Protein AF-0000000065974813 (afdb_homodimer)

Nearest PDB structures (foldseek):
  4tmk-assembly1_A  TM=9.864E-01  e=3.433E-25  Escherichia coli
  3n2i-assembly1_B  TM=9.883E-01  e=6.108E-25  Vibrio cholerae O1 biovar El Tor str. N16961
  3n2i-assembly1_A  TM=9.784E-01  e=3.065E-24  Vibrio cholerae O1 biovar El Tor str. N16961
  3lv8-assembly1_A-2  TM=9.848E-01  e=1.828E-23  Vibrio cholerae O1 biovar El Tor str. N16961
  3uxm-assembly6_D  TM=9.363E-01  e=1.232E-18  Pseudomonas aeruginosa PAO1

pLDDT: mean 95.18, std 7.87, range [44.88, 98.94]

Organism: Buchnera aphidicola subsp. Schizaphis graminum (strain Sg) (NCBI:txid198804)

Radius of gyration: 24.54 Å; Cα contacts (8 Å, |Δi|>4): 705; chains: 2; bounding box: 45×75×53 Å

Structure (mmCIF, N/CA/C/O backbone):
data_AF-0000000065974813-model_v1
#
loop_
_entity.id
_entity.type
_entity.pdbx_description
1 polymer 'Thymidylate kinase'
#
loop_
_atom_site.group_PDB
_atom_site.id
_atom_site.type_symbol
_atom_site.label_atom_id
_atom_site.label_alt_id
_atom_site.label_comp_id
_atom_site.label_asym_id
_atom_site.label_entity_id
_atom_site.label_seq_id
_atom_site.pdbx_PDB_ins_code
_atom_site.Cartn_x
_atom_site.Cartn_y
_atom_site.Cartn_z
_atom_site.occupancy
_atom_site.B_iso_or_equiv
_atom_site.auth_seq_id
_atom_site.auth_comp_id
_atom_site.auth_asym_id
_atom_site.auth_atom_id
_atom_site.pdbx_PDB_model_num
ATOM 1 N N . MET A 1 1 ? -18.734 -32.781 -3.094 1 47.16 1 MET A N 1
ATOM 2 C CA . MET A 1 1 ? -18.328 -31.938 -4.211 1 47.16 1 MET A CA 1
ATOM 3 C C . MET A 1 1 ? -16.938 -31.344 -3.975 1 47.16 1 MET A C 1
ATOM 5 O O . MET A 1 1 ? -16.594 -31 -2.846 1 47.16 1 MET A O 1
ATOM 9 N N . ILE A 1 2 ? -16.047 -31.547 -5.008 1 65.56 2 ILE A N 1
ATOM 10 C CA . ILE A 1 2 ? -14.656 -31.172 -4.793 1 65.56 2 ILE A CA 1
ATOM 11 C C . ILE A 1 2 ? -14.578 -29.672 -4.484 1 65.56 2 ILE A C 1
ATOM 13 O O . ILE A 1 2 ? -15.141 -28.844 -5.215 1 65.56 2 ILE A O 1
ATOM 17 N N . LYS A 1 3 ? -14.188 -29.25 -3.322 1 87.62 3 LYS A N 1
ATOM 18 C CA . LYS A 1 3 ? -14 -27.859 -2.918 1 87.62 3 LYS A CA 1
ATOM 19 C C . LYS A 1 3 ? -13.039 -27.141 -3.861 1 87.62 3 LYS A C 1
ATOM 21 O O . LYS A 1 3 ? -12.031 -27.703 -4.285 1 87.62 3 LYS A O 1
ATOM 26 N N . SER A 1 4 ? -13.406 -25.953 -4.363 1 95.94 4 SER A N 1
ATOM 27 C CA . SER A 1 4 ? -12.555 -25.156 -5.234 1 95.94 4 SER A CA 1
ATOM 28 C C . SER A 1 4 ? -11.188 -24.906 -4.594 1 95.94 4 SER A C 1
ATOM 30 O O . SER A 1 4 ? -11.07 -24.875 -3.365 1 95.94 4 SER A O 1
ATOM 32 N N . LYS A 1 5 ? -10.188 -24.828 -5.41 1 97.62 5 LYS A N 1
ATOM 33 C CA . LYS A 1 5 ? -8.812 -24.703 -4.926 1 97.62 5 LYS A CA 1
ATOM 34 C C . LYS A 1 5 ? -8.148 -23.453 -5.512 1 97.62 5 LYS A C 1
ATOM 36 O O . LYS A 1 5 ? -8.461 -23.047 -6.633 1 97.62 5 LYS A O 1
ATOM 41 N N . PHE A 1 6 ? -7.328 -22.922 -4.793 1 98.44 6 PHE A N 1
ATOM 42 C CA . PHE A 1 6 ? -6.477 -21.797 -5.184 1 98.44 6 PHE A CA 1
ATOM 43 C C . PHE A 1 6 ? -5.059 -22.281 -5.465 1 98.44 6 PHE A C 1
ATOM 45 O O . PHE A 1 6 ? -4.332 -22.672 -4.543 1 98.44 6 PHE A O 1
ATOM 52 N N . ILE A 1 7 ? -4.648 -22.203 -6.734 1 98.38 7 ILE A N 1
ATOM 53 C CA . ILE A 1 7 ? -3.34 -22.672 -7.168 1 98.38 7 ILE A CA 1
ATOM 54 C C . ILE A 1 7 ? -2.49 -21.5 -7.633 1 98.38 7 ILE A C 1
ATOM 56 O O . ILE A 1 7 ? -2.967 -20.625 -8.375 1 98.38 7 ILE A O 1
ATOM 60 N N . VAL A 1 8 ? -1.248 -21.469 -7.227 1 98.75 8 VAL A N 1
ATOM 61 C CA . VAL A 1 8 ? -0.376 -20.359 -7.566 1 98.75 8 VAL A CA 1
ATOM 62 C C . VAL A 1 8 ? 0.868 -20.875 -8.289 1 98.75 8 VAL A C 1
ATOM 64 O O . VAL A 1 8 ? 1.446 -21.891 -7.895 1 98.75 8 VAL A O 1
ATOM 67 N N . ILE A 1 9 ? 1.245 -20.172 -9.328 1 98.88 9 ILE A N 1
ATOM 68 C CA . ILE A 1 9 ? 2.498 -20.422 -10.031 1 98.88 9 ILE A CA 1
ATOM 69 C C . ILE A 1 9 ? 3.502 -19.312 -9.711 1 98.88 9 ILE A C 1
ATOM 71 O O . ILE A 1 9 ? 3.232 -18.141 -9.945 1 98.88 9 ILE A O 1
ATOM 75 N N . GLU A 1 10 ? 4.641 -19.656 -9.164 1 98.81 10 GLU A N 1
ATOM 76 C CA . GLU A 1 10 ? 5.684 -18.703 -8.773 1 98.81 10 GLU A CA 1
ATOM 77 C C . GLU A 1 10 ? 6.957 -18.922 -9.578 1 98.81 10 GLU A C 1
ATOM 79 O O . GLU A 1 10 ? 7.215 -20.031 -10.055 1 98.81 10 GLU A O 1
ATOM 84 N N . GLY A 1 11 ? 7.734 -17.953 -9.688 1 98.69 11 GLY A N 1
ATOM 85 C CA . GLY A 1 11 ? 8.992 -18.016 -10.398 1 98.69 11 GLY A CA 1
ATOM 86 C C . GLY A 1 11 ? 9.484 -16.672 -10.883 1 98.69 11 GLY A C 1
ATOM 87 O O . GLY A 1 11 ? 8.719 -15.695 -10.906 1 98.69 11 GLY A O 1
ATOM 88 N N . LEU A 1 12 ? 10.734 -16.625 -11.359 1 98.31 12 LEU A N 1
ATOM 89 C CA . LEU A 1 12 ? 11.344 -15.398 -11.875 1 98.31 12 LEU A CA 1
ATOM 90 C C . LEU A 1 12 ? 10.789 -15.047 -13.25 1 98.31 12 LEU A C 1
ATOM 92 O O . LEU A 1 12 ? 9.977 -15.797 -13.805 1 98.31 12 LEU A O 1
ATOM 96 N N . GLU A 1 13 ? 11.156 -13.836 -13.688 1 95.31 13 GLU A N 1
ATOM 97 C CA . GLU A 1 13 ? 10.883 -13.484 -15.078 1 95.31 13 GLU A CA 1
ATOM 98 C C . GLU A 1 13 ? 11.422 -14.539 -16.031 1 95.31 13 GLU A C 1
ATOM 100 O O . GLU A 1 13 ? 12.523 -15.07 -15.828 1 95.31 13 GLU A O 1
ATOM 105 N N . GLY A 1 14 ? 10.625 -14.914 -17.031 1 95.25 14 GLY A N 1
ATOM 106 C CA . GLY A 1 14 ? 11.086 -15.852 -18.031 1 95.25 14 GLY A CA 1
ATOM 107 C C . GLY A 1 14 ? 11.047 -17.297 -17.578 1 95.25 14 GLY A C 1
ATOM 108 O O . GLY A 1 14 ? 11.516 -18.188 -18.281 1 95.25 14 GLY A O 1
ATOM 109 N N . ALA A 1 15 ? 10.453 -17.531 -16.438 1 97.75 15 ALA A N 1
ATOM 110 C CA . ALA A 1 15 ? 10.414 -18.891 -15.891 1 97.75 15 ALA A CA 1
ATOM 111 C C . ALA A 1 15 ? 9.359 -19.734 -16.594 1 97.75 15 ALA A C 1
ATOM 113 O O . ALA A 1 15 ? 9.359 -20.953 -16.484 1 97.75 15 ALA A O 1
ATOM 114 N N . GLY A 1 16 ? 8.477 -19.094 -17.344 1 96.81 16 GLY A N 1
ATOM 115 C CA . GLY A 1 16 ? 7.434 -19.828 -18.047 1 96.81 16 GLY A CA 1
ATOM 116 C C . GLY A 1 16 ? 6.137 -19.906 -17.266 1 96.81 16 GLY A C 1
ATOM 117 O O . GLY A 1 16 ? 5.391 -20.875 -17.391 1 96.81 16 GLY A O 1
ATOM 118 N N . LYS A 1 17 ? 5.836 -18.953 -16.391 1 98 17 LYS A N 1
ATOM 119 C CA . LYS A 1 17 ? 4.676 -18.969 -15.508 1 98 17 LYS A CA 1
ATOM 120 C C . LYS A 1 17 ? 3.377 -18.938 -16.312 1 98 17 LYS A C 1
ATOM 122 O O . LYS A 1 17 ? 2.445 -19.688 -16.016 1 98 17 LYS A O 1
ATOM 127 N N . THR A 1 18 ? 3.322 -18.047 -17.281 1 96.44 18 THR A N 1
ATOM 128 C CA . THR A 1 18 ? 2.119 -17.938 -18.094 1 96.44 18 THR A CA 1
ATOM 129 C C . THR A 1 18 ? 1.791 -19.266 -18.766 1 96.44 18 THR A C 1
ATOM 131 O O . THR A 1 18 ? 0.643 -19.719 -18.734 1 96.44 18 THR A O 1
ATOM 134 N N . HIS A 1 19 ? 2.771 -19.859 -19.344 1 97.44 19 HIS A N 1
ATOM 135 C CA . HIS A 1 19 ? 2.6 -21.156 -19.953 1 97.44 19 HIS A CA 1
ATOM 136 C C . HIS A 1 19 ? 2.154 -22.203 -18.922 1 97.44 19 HIS A C 1
ATOM 138 O O . HIS A 1 19 ? 1.256 -23 -19.203 1 97.44 19 HIS A O 1
ATOM 144 N N . ALA A 1 20 ? 2.797 -22.188 -17.797 1 98.62 20 ALA A N 1
ATOM 145 C CA . ALA A 1 20 ? 2.467 -23.141 -16.75 1 98.62 20 ALA A CA 1
ATOM 146 C C . ALA A 1 20 ? 1.016 -22.984 -16.297 1 98.62 20 ALA A C 1
ATOM 148 O O . ALA A 1 20 ? 0.322 -23.969 -16.062 1 98.62 20 ALA A O 1
ATOM 149 N N . CYS A 1 21 ? 0.519 -21.75 -16.125 1 98.69 21 CYS A N 1
ATOM 150 C CA . CYS A 1 21 ? -0.867 -21.5 -15.75 1 98.69 21 CYS A CA 1
ATOM 151 C C . CYS A 1 21 ? -1.828 -22.141 -16.734 1 98.69 21 CYS A C 1
ATOM 153 O O . CYS A 1 21 ? -2.783 -22.812 -16.344 1 98.69 21 CYS A O 1
ATOM 155 N N . ILE A 1 22 ? -1.561 -21.953 -17.969 1 98.38 22 ILE A N 1
ATOM 156 C CA . ILE A 1 22 ? -2.406 -22.484 -19.031 1 98.38 22 ILE A CA 1
ATOM 157 C C . ILE A 1 22 ? -2.361 -24.016 -19 1 98.38 22 ILE A C 1
ATOM 159 O O . ILE A 1 22 ? -3.393 -24.672 -19.156 1 98.38 22 ILE A O 1
ATOM 163 N N . CYS A 1 23 ? -1.186 -24.547 -18.859 1 98.19 23 CYS A N 1
ATOM 164 C CA . CYS A 1 23 ? -1.003 -25.984 -18.781 1 98.19 23 CYS A CA 1
ATOM 165 C C . CYS A 1 23 ? -1.807 -26.578 -17.625 1 98.19 23 CYS A C 1
ATOM 167 O O . CYS A 1 23 ? -2.512 -27.578 -17.797 1 98.19 23 CYS A O 1
ATOM 169 N N . VAL A 1 24 ? -1.72 -25.984 -16.453 1 98.56 24 VAL A N 1
ATOM 170 C CA . VAL A 1 24 ? -2.428 -26.469 -15.273 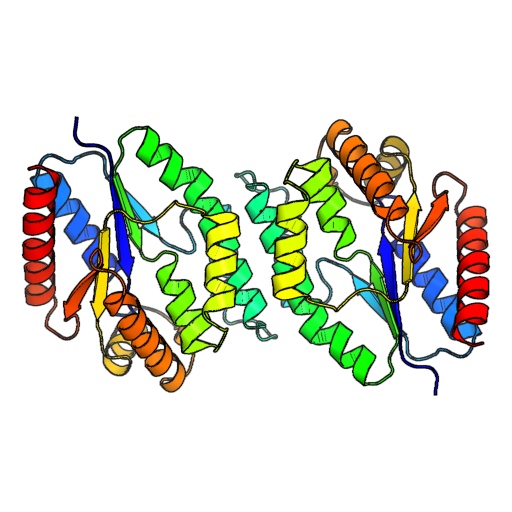1 98.56 24 VAL A CA 1
ATOM 171 C C . VAL A 1 24 ? -3.934 -26.406 -15.508 1 98.56 24 VAL A C 1
ATOM 173 O O . VAL A 1 24 ? -4.66 -27.344 -15.164 1 98.56 24 VAL A O 1
ATOM 176 N N . GLN A 1 25 ? -4.367 -25.25 -16.062 1 98.56 25 GLN A N 1
ATOM 177 C CA . GLN A 1 25 ? -5.789 -25.125 -16.359 1 98.56 25 GLN A CA 1
ATOM 178 C C . GLN A 1 25 ? -6.27 -26.25 -17.266 1 98.56 25 GLN A C 1
ATOM 180 O O . GLN A 1 25 ? -7.332 -26.828 -17.031 1 98.56 25 GLN A O 1
ATOM 185 N N . ARG A 1 26 ? -5.508 -26.562 -18.344 1 98.12 26 ARG A N 1
ATOM 186 C CA . ARG A 1 26 ? -5.852 -27.625 -19.281 1 98.12 26 ARG A CA 1
ATOM 187 C C . ARG A 1 26 ? -5.93 -28.969 -18.562 1 98.12 26 ARG A C 1
ATOM 189 O O . ARG A 1 26 ? -6.875 -29.734 -18.781 1 98.12 26 ARG A O 1
ATOM 196 N N . ILE A 1 27 ? -4.957 -29.266 -17.75 1 97.56 27 ILE A N 1
ATOM 197 C CA . ILE A 1 27 ? -4.898 -30.531 -17.031 1 97.56 27 ILE A CA 1
ATOM 198 C C . ILE A 1 27 ? -6.121 -30.656 -16.125 1 97.56 27 ILE A C 1
ATOM 200 O O . ILE A 1 27 ? -6.723 -31.734 -16.031 1 97.56 27 ILE A O 1
ATOM 204 N N . LEU A 1 28 ? -6.504 -29.562 -15.43 1 97.44 28 LEU A N 1
ATOM 205 C CA . LEU A 1 28 ? -7.672 -29.562 -14.562 1 97.44 28 LEU A CA 1
ATOM 206 C C . LEU A 1 28 ? -8.938 -29.859 -15.359 1 97.44 28 LEU A C 1
ATOM 208 O O . LEU A 1 28 ? -9.75 -30.688 -14.961 1 97.44 28 LEU A O 1
ATOM 212 N N . LYS A 1 29 ? -9.031 -29.172 -16.484 1 97.12 29 LYS A N 1
ATOM 213 C CA . LYS A 1 29 ? -10.203 -29.375 -17.328 1 97.12 29 LYS A CA 1
ATOM 214 C C . LYS A 1 29 ? -10.289 -30.812 -17.812 1 97.12 29 LYS A C 1
ATOM 216 O O . LYS A 1 29 ? -11.375 -31.406 -17.844 1 97.12 29 LYS A O 1
ATOM 221 N N . GLU A 1 30 ? -9.188 -31.375 -18.156 1 96.62 30 GLU A N 1
ATOM 222 C CA . GLU A 1 30 ? -9.117 -32.75 -18.594 1 96.62 30 GLU A CA 1
ATOM 223 C C . GLU A 1 30 ? -9.5 -33.719 -17.469 1 96.62 30 GLU A C 1
ATOM 225 O O . GLU A 1 30 ? -9.828 -34.875 -17.719 1 96.62 30 GLU A O 1
ATOM 230 N N . ASN A 1 31 ? -9.445 -33.25 -16.297 1 95.12 31 ASN A N 1
ATOM 231 C CA . ASN A 1 31 ? -9.812 -34.062 -15.141 1 95.12 31 ASN A CA 1
ATOM 232 C C . ASN A 1 31 ? -11.148 -33.625 -14.539 1 95.12 31 ASN A C 1
ATOM 234 O O . ASN A 1 31 ? -11.344 -33.688 -13.328 1 95.12 31 ASN A O 1
ATOM 238 N N . ASN A 1 32 ? -11.969 -32.938 -15.289 1 94.69 32 ASN A N 1
ATOM 239 C CA . ASN A 1 32 ? -13.367 -32.625 -15.031 1 94.69 32 ASN A CA 1
ATOM 240 C C . ASN A 1 32 ? -13.523 -31.484 -14.055 1 94.69 32 ASN A C 1
ATOM 242 O O . ASN A 1 32 ? -14.539 -31.375 -13.367 1 94.69 32 ASN A O 1
ATOM 246 N N . ILE A 1 33 ? -12.484 -30.719 -13.914 1 95.75 33 ILE A N 1
ATOM 247 C CA . ILE A 1 33 ? -12.562 -29.438 -13.227 1 95.75 33 ILE A CA 1
ATOM 248 C C . ILE A 1 33 ? -12.664 -28.312 -14.25 1 95.75 33 ILE A C 1
ATOM 250 O O . ILE A 1 33 ? -11.641 -27.781 -14.711 1 95.75 33 ILE A O 1
ATOM 254 N N . LYS A 1 34 ? -13.891 -27.938 -14.508 1 94.62 34 LYS A N 1
ATOM 255 C CA . LYS A 1 34 ? -14.133 -27.125 -15.695 1 94.62 34 LYS A CA 1
ATOM 256 C C . LYS A 1 34 ? -14.195 -25.641 -15.328 1 94.62 34 LYS A C 1
ATOM 258 O O . LYS A 1 34 ? -13.859 -24.781 -16.156 1 94.62 34 LYS A O 1
ATOM 263 N N . ASN A 1 35 ? -14.672 -25.328 -14.156 1 97 35 ASN A N 1
ATOM 264 C CA . ASN A 1 35 ? -14.773 -23.938 -13.75 1 97 35 ASN A CA 1
ATOM 265 C C . ASN A 1 35 ? -13.469 -23.422 -13.148 1 97 35 ASN A C 1
ATOM 267 O O . ASN A 1 35 ? -13.25 -23.547 -11.938 1 97 35 ASN A O 1
ATOM 271 N N . VAL A 1 36 ? -12.586 -22.922 -13.992 1 98.44 36 VAL A N 1
ATOM 272 C CA . VAL A 1 36 ? -11.266 -22.453 -13.594 1 98.44 36 VAL A CA 1
ATOM 273 C C . VAL A 1 36 ? -10.992 -21.094 -14.219 1 98.44 36 VAL A C 1
ATOM 275 O O . VAL A 1 36 ? -11.172 -20.906 -15.422 1 98.44 36 VAL A O 1
ATOM 278 N N . ILE A 1 37 ? -10.586 -20.125 -13.43 1 98.69 37 ILE A N 1
ATOM 279 C CA . ILE A 1 37 ? -10.203 -18.844 -13.984 1 98.69 37 ILE A CA 1
ATOM 280 C C . ILE A 1 37 ? -8.711 -18.594 -13.734 1 98.69 37 ILE A C 1
ATOM 282 O O . ILE A 1 37 ? -8.141 -19.125 -12.781 1 98.69 37 ILE A O 1
ATOM 286 N N . LEU A 1 38 ? -8.125 -17.859 -14.633 1 98.81 38 LEU A N 1
ATOM 287 C CA . LEU A 1 38 ? -6.73 -17.438 -14.531 1 98.81 38 LEU A CA 1
ATOM 288 C C . LEU A 1 38 ? -6.625 -15.969 -14.156 1 98.81 38 LEU A C 1
ATOM 290 O O . LEU A 1 38 ? -7.324 -15.125 -14.727 1 98.81 38 LEU A O 1
ATOM 294 N N . VAL A 1 39 ? -5.758 -15.664 -13.164 1 98.88 39 VAL A N 1
ATOM 295 C CA . VAL A 1 39 ? -5.477 -14.281 -12.789 1 98.88 39 VAL A CA 1
ATOM 296 C C . VAL A 1 39 ? -3.969 -14.078 -12.664 1 98.88 39 VAL A C 1
ATOM 298 O O . VAL A 1 39 ? -3.197 -15.031 -12.766 1 98.88 39 VAL A O 1
ATOM 301 N N . ARG A 1 40 ? -3.586 -12.82 -12.531 1 98.69 40 ARG A N 1
ATOM 302 C CA . ARG A 1 40 ? -2.18 -12.484 -12.336 1 98.69 40 ARG A CA 1
ATOM 303 C C . ARG A 1 40 ? -2.021 -11.391 -11.281 1 98.69 40 ARG A C 1
ATOM 305 O O . ARG A 1 40 ? -2.924 -10.578 -11.078 1 98.69 40 ARG A O 1
ATOM 312 N N . GLN A 1 41 ? -0.799 -11.484 -10.641 1 98.56 41 GLN A N 1
ATOM 313 C CA . GLN A 1 41 ? -0.497 -10.469 -9.641 1 98.56 41 GLN A CA 1
ATOM 314 C C . GLN A 1 41 ? 0.854 -9.812 -9.906 1 98.56 41 GLN A C 1
ATOM 316 O O . GLN A 1 41 ? 1.841 -10.5 -10.18 1 98.56 41 GLN A O 1
ATOM 321 N N . PRO A 1 42 ? 0.899 -8.523 -9.75 1 98.5 42 PRO A N 1
ATOM 322 C CA . PRO A 1 42 ? -0.268 -7.652 -9.609 1 98.5 42 PRO A CA 1
ATOM 323 C C . PRO A 1 42 ? -1.087 -7.551 -10.891 1 98.5 42 PRO A C 1
ATOM 325 O O . PRO A 1 42 ? -0.542 -7.703 -11.992 1 98.5 42 PRO A O 1
ATOM 328 N N . GLY A 1 43 ? -2.41 -7.332 -10.742 1 98.44 43 GLY A N 1
ATOM 329 C CA . GLY A 1 43 ? -3.256 -7.133 -11.906 1 98.44 43 GLY A CA 1
ATOM 330 C C . GLY A 1 43 ? -4.598 -7.836 -11.797 1 98.44 43 GLY A C 1
ATOM 331 O O . GLY A 1 43 ? -5.062 -8.133 -10.695 1 98.44 43 GLY A O 1
ATOM 332 N N . SER A 1 44 ? -5.254 -7.852 -12.891 1 98.56 44 SER A N 1
ATOM 333 C CA . SER A 1 44 ? -6.434 -8.672 -13.141 1 98.56 44 SER A CA 1
ATOM 334 C C . SER A 1 44 ? -7.707 -7.969 -12.688 1 98.56 44 SER A C 1
ATOM 336 O O . SER A 1 44 ? -8.812 -8.422 -12.977 1 98.56 44 SER A O 1
ATOM 338 N N . THR A 1 45 ? -7.707 -6.965 -11.898 1 98.12 45 THR A N 1
ATOM 339 C CA . THR A 1 45 ? -8.82 -6.039 -11.719 1 98.12 45 THR A CA 1
ATOM 340 C C . THR A 1 45 ? -8.484 -4.668 -12.305 1 98.12 45 THR A C 1
ATOM 342 O O . THR A 1 45 ? -7.309 -4.32 -12.438 1 98.12 45 THR A O 1
ATOM 345 N N . PRO A 1 46 ? -9.492 -3.938 -12.656 1 97 46 PRO A N 1
ATOM 346 C CA . PRO A 1 46 ? -9.188 -2.604 -13.18 1 97 46 PRO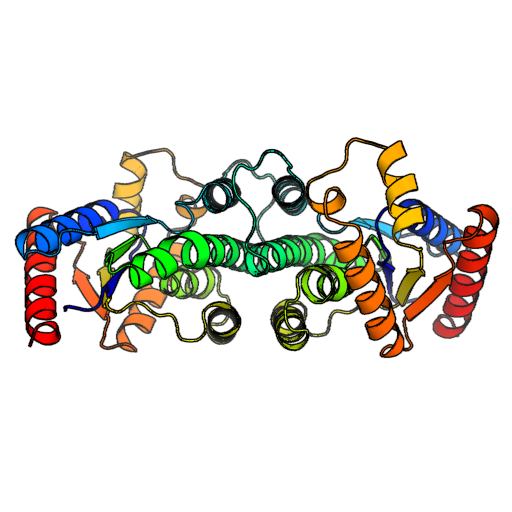 A CA 1
ATOM 347 C C . PRO A 1 46 ? -8.273 -1.802 -12.258 1 97 46 PRO A C 1
ATOM 349 O O . PRO A 1 46 ? -7.285 -1.221 -12.711 1 97 46 PRO A O 1
ATOM 352 N N . VAL A 1 47 ? -8.523 -1.79 -10.969 1 96.81 47 VAL A N 1
ATOM 353 C CA . VAL A 1 47 ? -7.719 -1.061 -9.992 1 96.81 47 VAL A CA 1
ATOM 354 C C . VAL A 1 47 ? -6.324 -1.67 -9.906 1 96.81 47 VAL A C 1
ATOM 356 O O . VAL A 1 47 ? -5.32 -0.952 -9.969 1 96.81 47 VAL A O 1
ATOM 359 N N . ALA A 1 48 ? -6.25 -2.967 -9.805 1 98.25 48 ALA A N 1
ATOM 360 C CA . ALA A 1 48 ? -4.961 -3.637 -9.656 1 98.25 48 ALA A CA 1
ATOM 361 C C . ALA A 1 48 ? -4.105 -3.461 -10.914 1 98.25 48 ALA A C 1
ATOM 363 O O . ALA A 1 48 ? -2.877 -3.379 -10.82 1 98.25 48 ALA A O 1
ATOM 364 N N . GLU A 1 49 ? -4.734 -3.34 -12.094 1 97.81 49 GLU A N 1
ATOM 365 C CA . GLU A 1 49 ? -3.994 -3.098 -13.328 1 97.81 49 GLU A CA 1
ATOM 366 C C . GLU A 1 49 ? -3.385 -1.698 -13.336 1 97.81 49 GLU A C 1
ATOM 368 O O . GLU A 1 49 ? -2.295 -1.494 -13.875 1 97.81 49 GLU A O 1
ATOM 373 N N . LYS A 1 50 ? -4.102 -0.766 -12.844 1 96.5 50 LYS A N 1
ATOM 374 C CA . LYS A 1 50 ? -3.539 0.578 -12.734 1 96.5 50 LYS A CA 1
ATOM 375 C C . LYS A 1 50 ? -2.336 0.599 -11.797 1 96.5 50 LYS A C 1
ATOM 377 O O . LYS A 1 50 ? -1.342 1.274 -12.07 1 96.5 50 LYS A O 1
ATOM 382 N N . ILE A 1 51 ? -2.477 -0.132 -10.664 1 97.75 51 ILE A N 1
ATOM 383 C CA . ILE A 1 51 ? -1.357 -0.231 -9.734 1 97.75 51 ILE A CA 1
ATOM 384 C C . ILE A 1 51 ? -0.173 -0.906 -10.422 1 97.75 51 ILE A C 1
ATOM 386 O O . ILE A 1 51 ? 0.971 -0.469 -10.273 1 97.75 51 ILE A O 1
ATOM 390 N N . ARG A 1 52 ? -0.449 -1.979 -11.156 1 97.25 52 ARG A N 1
ATOM 391 C CA . ARG A 1 52 ? 0.581 -2.68 -11.922 1 97.25 52 ARG A CA 1
ATOM 392 C C . ARG A 1 52 ? 1.322 -1.723 -12.852 1 97.25 52 ARG A C 1
ATOM 394 O O . ARG A 1 52 ? 2.555 -1.734 -12.906 1 97.25 52 ARG A O 1
ATOM 401 N N . LYS A 1 53 ? 0.554 -0.929 -13.555 1 95.94 53 LYS A N 1
ATOM 402 C CA . LYS A 1 53 ? 1.148 0.036 -14.477 1 95.94 53 LYS A CA 1
ATOM 403 C C . LYS A 1 53 ? 2.051 1.019 -13.734 1 95.94 53 LYS A C 1
ATOM 405 O O . LYS A 1 53 ? 3.119 1.382 -14.227 1 95.94 53 LYS A O 1
ATOM 410 N N . LEU A 1 54 ? 1.613 1.458 -12.609 1 95.25 54 LEU A N 1
ATOM 411 C CA . LEU A 1 54 ? 2.395 2.377 -11.789 1 95.25 54 LEU A CA 1
ATOM 412 C C . LEU A 1 54 ? 3.719 1.742 -11.375 1 95.25 54 LEU A C 1
ATOM 414 O O . LEU A 1 54 ? 4.77 2.383 -11.453 1 95.25 54 LEU A O 1
ATOM 418 N N . ILE A 1 55 ? 3.703 0.476 -10.922 1 95.62 55 ILE A N 1
ATOM 419 C CA . ILE A 1 55 ? 4.867 -0.228 -10.398 1 95.62 55 ILE A CA 1
ATOM 420 C C . ILE A 1 55 ? 5.848 -0.524 -11.531 1 95.62 55 ILE A C 1
ATOM 422 O O . ILE A 1 55 ? 7.062 -0.414 -11.352 1 95.62 55 ILE A O 1
ATOM 426 N N . LYS A 1 56 ? 5.328 -0.888 -12.648 1 93.06 56 LYS A N 1
ATOM 427 C CA . LYS A 1 56 ? 6.156 -1.422 -13.727 1 93.06 56 LYS A CA 1
ATOM 428 C C . LYS A 1 56 ? 6.66 -0.306 -14.641 1 93.06 56 LYS A C 1
ATOM 430 O O . LYS A 1 56 ? 7.547 -0.526 -15.469 1 93.06 56 LYS A O 1
ATOM 435 N N . ASN A 1 57 ? 6.121 0.877 -14.453 1 89.12 57 ASN A N 1
ATOM 436 C CA . ASN A 1 57 ? 6.453 1.994 -15.328 1 89.12 57 ASN A CA 1
ATOM 437 C C . ASN A 1 57 ? 7.922 2.387 -15.211 1 89.12 57 ASN A C 1
ATOM 439 O O . ASN A 1 57 ? 8.422 2.598 -14.102 1 89.12 57 ASN A O 1
ATOM 443 N N . ASN A 1 58 ? 8.656 2.59 -16.266 1 80.56 58 ASN A N 1
ATOM 444 C CA . ASN A 1 58 ? 10.086 2.879 -16.328 1 80.56 58 ASN A CA 1
ATOM 445 C C . ASN A 1 58 ? 10.352 4.371 -16.5 1 80.56 58 ASN A C 1
ATOM 447 O O . ASN A 1 58 ? 11.5 4.793 -16.625 1 80.56 58 ASN A O 1
ATOM 451 N N . THR A 1 59 ? 9.422 5.113 -16.484 1 74.81 59 THR A N 1
ATOM 452 C CA . THR A 1 59 ? 9.617 6.516 -16.844 1 74.81 59 THR A CA 1
ATOM 453 C C . THR A 1 59 ? 9.68 7.387 -15.594 1 74.81 59 THR A C 1
ATOM 455 O O . THR A 1 59 ? 9.719 8.617 -15.695 1 74.81 59 THR A O 1
ATOM 458 N N . TYR A 1 60 ? 9.867 6.633 -14.539 1 66.81 60 TYR A N 1
ATOM 459 C CA . TYR A 1 60 ? 9.836 7.465 -13.344 1 66.81 60 TYR A CA 1
ATOM 460 C C . TYR A 1 60 ? 11.172 8.156 -13.117 1 66.81 60 TYR A C 1
ATOM 462 O O . TYR A 1 60 ? 12.234 7.562 -13.352 1 66.81 60 TYR A O 1
ATOM 470 N N . ILE A 1 61 ? 10.93 9.336 -12.703 1 74.69 61 ILE A N 1
ATOM 471 C CA . ILE A 1 61 ? 12.086 10.172 -12.398 1 74.69 61 ILE A CA 1
ATOM 472 C C . ILE A 1 61 ? 12.562 9.891 -10.969 1 74.69 61 ILE A C 1
ATOM 474 O O . ILE A 1 61 ? 13.633 10.352 -10.562 1 74.69 61 ILE A O 1
ATOM 478 N N . GLU A 1 62 ? 11.766 9.078 -10.258 1 88.06 62 GLU A N 1
ATOM 479 C CA . GLU A 1 62 ? 12.078 8.797 -8.859 1 88.06 62 GLU A CA 1
ATOM 480 C C . GLU A 1 62 ? 12.047 7.297 -8.578 1 88.06 62 GLU A C 1
ATOM 482 O O . GLU A 1 62 ? 11.172 6.586 -9.086 1 88.06 62 GLU A O 1
ATOM 487 N N . ASP A 1 63 ? 13.039 6.898 -7.719 1 92.19 63 ASP A N 1
ATOM 488 C CA . ASP A 1 63 ? 13.055 5.496 -7.305 1 92.19 63 ASP A CA 1
ATOM 489 C C . ASP A 1 63 ? 12 5.234 -6.227 1 92.19 63 ASP A C 1
ATOM 491 O O . ASP A 1 63 ? 11.781 6.074 -5.348 1 92.19 63 ASP A O 1
ATOM 495 N N . PHE A 1 64 ? 11.445 4.078 -6.305 1 95.88 64 PHE A N 1
ATOM 496 C CA . PHE A 1 64 ? 10.586 3.621 -5.219 1 95.88 64 PHE A CA 1
ATOM 497 C C . PHE A 1 64 ? 11.406 3.32 -3.971 1 95.88 64 PHE A C 1
ATOM 499 O O . PHE A 1 64 ? 12.492 2.738 -4.059 1 95.88 64 PHE A O 1
ATOM 506 N N . GLU A 1 65 ? 10.883 3.805 -2.871 1 97.88 65 GLU A N 1
ATOM 507 C CA . GLU A 1 65 ? 11.32 3.139 -1.648 1 97.88 65 GLU A CA 1
ATOM 508 C C . GLU A 1 65 ? 10.875 1.678 -1.627 1 97.88 65 GLU A C 1
ATOM 510 O O . GLU A 1 65 ? 9.781 1.349 -2.078 1 97.88 65 GLU A O 1
ATOM 515 N N . LYS A 1 66 ? 11.742 0.779 -1.081 1 98.25 66 LYS A N 1
ATOM 516 C CA . LYS A 1 66 ? 11.438 -0.648 -1.104 1 98.25 66 LYS A CA 1
ATOM 517 C C . LYS A 1 66 ? 10.125 -0.941 -0.382 1 98.25 66 LYS A C 1
ATOM 519 O O . LYS A 1 66 ? 9.352 -1.798 -0.813 1 98.25 66 LYS A O 1
ATOM 524 N N . GLU A 1 67 ? 9.812 -0.215 0.712 1 98.62 67 GLU A N 1
ATOM 525 C CA . GLU A 1 67 ? 8.57 -0.406 1.445 1 98.62 67 GLU A CA 1
ATOM 526 C C . GLU A 1 67 ? 7.371 0.089 0.637 1 98.62 67 GLU A C 1
ATOM 528 O O . GLU A 1 67 ? 6.281 -0.48 0.719 1 98.62 67 GLU A O 1
ATOM 533 N N . THR A 1 68 ? 7.582 1.175 -0.111 1 98.56 68 THR A N 1
ATOM 534 C CA . THR A 1 68 ? 6.535 1.674 -0.992 1 98.56 68 THR A CA 1
ATOM 535 C C . THR A 1 68 ? 6.148 0.62 -2.025 1 98.56 68 THR A C 1
ATOM 537 O O . THR A 1 68 ? 4.961 0.347 -2.229 1 98.56 68 THR A O 1
ATOM 540 N N . GLU A 1 69 ? 7.141 0.033 -2.678 1 98.25 69 GLU A N 1
ATOM 541 C CA . GLU A 1 69 ? 6.895 -1.022 -3.656 1 98.25 69 GLU A CA 1
ATOM 542 C C . GLU A 1 69 ? 6.125 -2.184 -3.031 1 98.25 69 GLU A C 1
ATOM 544 O O . GLU A 1 69 ? 5.152 -2.67 -3.609 1 98.25 69 GLU A O 1
ATOM 549 N N . LEU A 1 70 ? 6.555 -2.613 -1.846 1 98.81 70 LEU A N 1
ATOM 550 C CA . LEU A 1 70 ? 5.898 -3.711 -1.142 1 98.81 70 LEU A CA 1
ATOM 551 C C . LEU A 1 70 ? 4.43 -3.395 -0.89 1 98.81 70 LEU A C 1
ATOM 553 O O . LEU A 1 70 ? 3.559 -4.227 -1.15 1 98.81 70 LEU A O 1
ATOM 557 N N . LEU A 1 71 ? 4.141 -2.213 -0.398 1 98.94 71 LEU A N 1
ATOM 558 C CA . LEU A 1 71 ? 2.777 -1.827 -0.057 1 98.94 71 LEU A CA 1
ATOM 559 C C . LEU A 1 71 ? 1.907 -1.743 -1.307 1 98.94 71 LEU A C 1
ATOM 561 O O . LEU A 1 71 ? 0.726 -2.092 -1.27 1 98.94 71 LEU A O 1
ATOM 565 N N . LEU A 1 72 ? 2.473 -1.281 -2.414 1 98.81 72 LEU A N 1
ATOM 566 C CA . LEU A 1 72 ? 1.732 -1.246 -3.67 1 98.81 72 LEU A CA 1
ATOM 567 C C . LEU A 1 72 ? 1.409 -2.656 -4.152 1 98.81 72 LEU A C 1
ATOM 569 O O . LEU A 1 72 ? 0.302 -2.916 -4.625 1 98.81 72 LEU A O 1
ATOM 573 N N . MET A 1 73 ? 2.395 -3.568 -4.023 1 98.75 73 MET A N 1
ATOM 574 C CA . MET A 1 73 ? 2.152 -4.961 -4.391 1 98.75 73 MET A CA 1
ATOM 575 C C . MET A 1 73 ? 0.997 -5.543 -3.582 1 98.75 73 MET A C 1
ATOM 577 O O . MET A 1 73 ? 0.111 -6.191 -4.141 1 98.75 73 MET A O 1
ATOM 581 N N . TYR A 1 74 ? 0.951 -5.266 -2.328 1 98.88 74 TYR A N 1
ATOM 582 C CA . TYR A 1 74 ? -0.088 -5.82 -1.468 1 98.88 74 TYR A CA 1
ATOM 583 C C . TYR A 1 74 ? -1.428 -5.137 -1.721 1 98.88 74 TYR A C 1
ATOM 585 O O . TYR A 1 74 ? -2.482 -5.766 -1.613 1 98.88 74 TYR A O 1
ATOM 593 N N . ALA A 1 75 ? -1.361 -3.838 -2.035 1 98.81 75 ALA A N 1
ATOM 594 C CA . ALA A 1 75 ? -2.607 -3.166 -2.393 1 98.81 75 ALA A CA 1
ATOM 595 C C . ALA A 1 75 ? -3.27 -3.84 -3.59 1 98.81 75 ALA A C 1
ATOM 597 O O . ALA A 1 75 ? -4.465 -4.145 -3.557 1 98.81 75 ALA A O 1
ATOM 598 N N . ALA A 1 76 ? -2.498 -4.125 -4.605 1 98.81 76 ALA A N 1
ATOM 599 C CA . ALA A 1 76 ? -3.018 -4.809 -5.789 1 98.81 76 ALA A CA 1
ATOM 600 C C . ALA A 1 76 ? -3.498 -6.215 -5.445 1 98.81 76 ALA A C 1
ATOM 602 O O . ALA A 1 76 ? -4.551 -6.652 -5.914 1 98.81 76 ALA A O 1
ATOM 603 N N . ARG A 1 77 ? -2.727 -6.902 -4.652 1 98.88 77 ARG A N 1
ATOM 604 C CA . ARG A 1 77 ? -3.041 -8.273 -4.27 1 98.88 77 ARG A CA 1
ATOM 605 C C . ARG A 1 77 ? -4.355 -8.336 -3.502 1 98.88 77 ARG A C 1
ATOM 607 O O . ARG A 1 77 ? -5.211 -9.18 -3.795 1 98.88 77 ARG A O 1
ATOM 614 N N . ILE A 1 78 ? -4.547 -7.453 -2.52 1 98.81 78 ILE A N 1
ATOM 615 C CA . ILE A 1 78 ? -5.746 -7.461 -1.688 1 98.81 78 ILE A CA 1
ATOM 616 C C . ILE A 1 78 ? -6.973 -7.152 -2.545 1 98.81 78 ILE A C 1
ATOM 618 O O . ILE A 1 78 ? -8.023 -7.781 -2.389 1 98.81 78 ILE A O 1
ATOM 622 N N . GLN A 1 79 ? -6.84 -6.184 -3.439 1 98.75 79 GLN A N 1
ATOM 623 C CA . GLN A 1 79 ? -7.918 -5.855 -4.367 1 98.75 79 GLN A CA 1
ATOM 62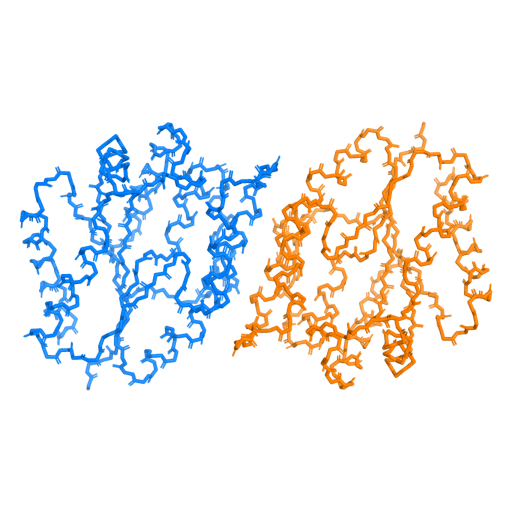4 C C . GLN A 1 79 ? -8.352 -7.082 -5.16 1 98.75 79 GLN A C 1
ATOM 626 O O . GLN A 1 79 ? -9.547 -7.379 -5.246 1 98.75 79 GLN A O 1
ATOM 631 N N . LEU A 1 80 ? -7.414 -7.801 -5.715 1 98.88 80 LEU A N 1
ATOM 632 C CA . LEU A 1 80 ? -7.688 -8.977 -6.539 1 98.88 80 LEU A CA 1
ATOM 633 C C . LEU A 1 80 ? -8.289 -10.102 -5.703 1 98.88 80 LEU A C 1
ATOM 635 O O . LEU A 1 80 ? -9.273 -10.727 -6.105 1 98.88 80 LEU A O 1
ATOM 639 N N . VAL A 1 81 ? -7.703 -10.391 -4.559 1 98.88 81 VAL A N 1
ATOM 640 C CA . VAL A 1 81 ? -8.133 -11.484 -3.695 1 98.88 81 VAL A CA 1
ATOM 641 C C . VAL A 1 81 ? -9.586 -11.281 -3.281 1 98.88 81 VAL A C 1
ATOM 643 O O . VAL A 1 81 ? -10.406 -12.195 -3.389 1 98.88 81 VAL A O 1
ATOM 646 N N . LYS A 1 82 ? -9.914 -10.086 -2.9 1 98.5 82 LYS A N 1
ATOM 647 C CA . LYS A 1 82 ? -11.234 -9.828 -2.342 1 98.5 82 LYS A CA 1
ATOM 648 C C . LYS A 1 82 ? -12.281 -9.68 -3.445 1 98.5 82 LYS A C 1
ATOM 650 O O . LYS A 1 82 ? -13.43 -10.07 -3.271 1 98.5 82 LYS A O 1
ATOM 655 N N . LYS A 1 83 ? -11.844 -9.141 -4.598 1 98.5 83 LYS A N 1
ATOM 656 C CA . LYS A 1 83 ? -12.812 -8.836 -5.648 1 98.5 83 LYS A CA 1
ATOM 657 C C . LYS A 1 83 ? -13.062 -10.062 -6.531 1 98.5 83 LYS A C 1
ATOM 659 O O . LYS A 1 83 ? -14.156 -10.234 -7.066 1 98.5 83 LYS A O 1
ATOM 664 N N . ILE A 1 84 ? -12 -10.875 -6.676 1 98.81 84 ILE A N 1
ATOM 665 C CA . ILE A 1 84 ? -12.141 -11.906 -7.699 1 98.81 84 ILE A CA 1
ATOM 666 C C . ILE A 1 84 ? -11.852 -13.281 -7.094 1 98.81 84 ILE A C 1
ATOM 668 O O . ILE A 1 84 ? -12.695 -14.18 -7.16 1 98.81 84 ILE A O 1
ATOM 672 N N . ILE A 1 85 ? -10.781 -13.484 -6.426 1 98.88 85 ILE A N 1
ATOM 673 C CA . ILE A 1 85 ? -10.305 -14.812 -6.055 1 98.88 85 ILE A CA 1
ATOM 674 C C . ILE A 1 85 ? -11.242 -15.422 -5.02 1 98.88 85 ILE A C 1
ATOM 676 O O . ILE A 1 85 ? -11.781 -16.516 -5.23 1 98.88 85 ILE A O 1
ATOM 680 N N . GLN A 1 86 ? -11.469 -14.719 -3.904 1 98.75 86 GLN A N 1
ATOM 681 C CA . GLN A 1 86 ? -12.281 -15.266 -2.826 1 98.75 86 GLN A CA 1
ATOM 682 C C . GLN A 1 86 ? -13.719 -15.508 -3.287 1 98.75 86 GLN A C 1
ATOM 684 O O . GLN A 1 86 ? -14.273 -16.578 -3.059 1 98.75 86 GLN A O 1
ATOM 689 N N . PRO A 1 87 ? -14.352 -14.5 -3.943 1 98.56 87 PRO A N 1
ATOM 690 C CA . PRO A 1 87 ? -15.703 -14.75 -4.434 1 98.56 87 PRO A CA 1
ATOM 691 C C . PRO A 1 87 ? -15.773 -15.93 -5.398 1 98.56 87 PRO A C 1
ATOM 693 O O . PRO A 1 87 ? -16.734 -16.703 -5.355 1 98.56 87 PRO A O 1
ATOM 696 N N . ALA A 1 88 ? -14.789 -16.062 -6.301 1 98.69 88 ALA A N 1
ATOM 697 C CA . ALA A 1 88 ? -14.766 -17.172 -7.234 1 98.69 88 ALA A CA 1
ATOM 698 C C . ALA A 1 88 ? -14.68 -18.516 -6.492 1 98.69 88 ALA A C 1
ATOM 700 O O . ALA A 1 88 ? -15.438 -19.438 -6.785 1 98.69 88 ALA A O 1
ATOM 701 N N . LEU A 1 89 ? -13.82 -18.609 -5.547 1 98.44 89 LEU A N 1
ATOM 702 C CA . LEU A 1 89 ? -13.648 -19.828 -4.766 1 98.44 89 LEU A CA 1
ATOM 703 C C . LEU A 1 89 ? -14.93 -20.188 -4.016 1 98.44 89 LEU A C 1
ATOM 705 O O . LEU A 1 89 ? -15.312 -21.344 -3.949 1 98.44 89 LEU A O 1
ATOM 709 N N . LYS A 1 90 ? -15.562 -19.172 -3.475 1 97.69 90 LYS A N 1
ATOM 710 C CA . LYS A 1 90 ? -16.812 -19.359 -2.746 1 97.69 90 LYS A CA 1
ATOM 711 C C . LYS A 1 90 ? -17.891 -19.922 -3.658 1 97.69 90 LYS A C 1
ATOM 713 O O . LYS A 1 90 ? -18.75 -20.688 -3.209 1 97.69 90 LYS A O 1
ATOM 718 N N . LYS A 1 91 ? -17.797 -19.625 -4.926 1 97.5 91 LYS A N 1
ATOM 719 C CA . LYS A 1 91 ? -18.797 -20.078 -5.895 1 97.5 91 LYS A CA 1
ATOM 720 C C . LYS A 1 91 ? -18.406 -21.422 -6.5 1 97.5 91 LYS A C 1
ATOM 722 O O . LYS A 1 91 ? -19.047 -21.906 -7.43 1 97.5 91 LYS A O 1
ATOM 727 N N . GLY A 1 92 ? -17.312 -21.953 -6.008 1 97.25 92 GLY A N 1
ATOM 728 C CA . GLY A 1 92 ? -16.891 -23.266 -6.449 1 97.25 92 GLY A CA 1
ATOM 729 C C . GLY A 1 92 ? -15.961 -23.234 -7.641 1 97.25 92 GLY A C 1
ATOM 730 O O . GLY A 1 92 ? -15.633 -24.281 -8.211 1 97.25 92 GLY A O 1
ATOM 731 N N . THR A 1 93 ? -15.539 -22.016 -8.07 1 98.25 93 THR A N 1
ATOM 732 C CA . THR A 1 93 ? -14.617 -21.844 -9.188 1 98.25 93 THR A CA 1
ATOM 733 C C . THR A 1 93 ? -13.172 -21.938 -8.727 1 98.25 93 THR A C 1
ATOM 735 O O . THR A 1 93 ? -12.789 -21.312 -7.73 1 98.25 93 THR A O 1
ATOM 738 N N . TRP A 1 94 ? -12.359 -22.75 -9.391 1 98.56 94 TRP A N 1
ATOM 739 C CA . TRP A 1 94 ? -10.93 -22.812 -9.094 1 98.56 94 TRP A CA 1
ATOM 740 C C . TRP A 1 94 ? -10.219 -21.562 -9.625 1 98.56 94 TRP A C 1
ATOM 742 O O . TRP A 1 94 ? -10.641 -20.984 -10.625 1 98.56 94 TRP A O 1
ATOM 752 N N . VAL A 1 95 ? -9.195 -21.203 -8.922 1 98.88 95 VAL A N 1
ATOM 753 C CA . VAL A 1 95 ? -8.43 -20.047 -9.359 1 98.88 95 VAL A CA 1
ATOM 754 C C . VAL A 1 95 ? -6.953 -20.422 -9.492 1 98.88 95 VAL A C 1
ATOM 756 O O . VAL A 1 95 ? -6.375 -21.016 -8.594 1 98.88 95 VAL A O 1
ATOM 759 N N . ILE A 1 96 ? -6.375 -20.141 -10.602 1 98.94 96 ILE A N 1
ATOM 760 C CA . ILE A 1 96 ? -4.938 -20.219 -10.828 1 98.94 96 ILE A CA 1
ATOM 761 C C . ILE A 1 96 ? -4.352 -18.812 -10.953 1 98.94 96 ILE A C 1
ATOM 763 O O . ILE A 1 96 ? -4.828 -18 -11.75 1 98.94 96 ILE A O 1
ATOM 767 N N . SER A 1 97 ? -3.379 -18.547 -10.219 1 98.88 97 SER A N 1
ATOM 768 C CA . SER A 1 97 ? -2.814 -17.203 -10.211 1 98.88 97 SER A CA 1
ATOM 769 C C . SER A 1 97 ? -1.331 -17.234 -10.57 1 98.88 97 SER A C 1
ATOM 771 O O . SER A 1 97 ? -0.558 -18 -9.984 1 98.88 97 SER A O 1
ATOM 773 N N . ASP A 1 98 ? -0.935 -16.422 -11.539 1 98.75 98 ASP A N 1
ATOM 774 C CA . ASP A 1 98 ? 0.465 -16.078 -11.742 1 98.75 98 ASP A CA 1
ATOM 775 C C . ASP A 1 98 ? 0.975 -15.164 -10.625 1 98.75 98 ASP A C 1
ATOM 777 O O . ASP A 1 98 ? 0.733 -13.961 -10.641 1 98.75 98 ASP A O 1
ATOM 781 N N . ARG A 1 99 ? 1.657 -15.695 -9.727 1 98.81 99 ARG A N 1
ATOM 782 C CA . ARG A 1 99 ? 2.252 -15.086 -8.539 1 98.81 99 ARG A CA 1
ATOM 783 C C . ARG A 1 99 ? 1.202 -14.859 -7.461 1 98.81 99 ARG A C 1
ATOM 785 O O . ARG A 1 99 ? 0.001 -14.914 -7.73 1 98.81 99 ARG A O 1
ATOM 792 N N . HIS A 1 100 ? 1.681 -14.688 -6.23 1 98.44 100 HIS A N 1
ATOM 793 C CA . HIS A 1 100 ? 0.936 -14.289 -5.043 1 98.44 100 HIS A CA 1
ATOM 794 C C . HIS A 1 100 ? 1.87 -13.781 -3.949 1 98.44 100 HIS A C 1
ATOM 796 O O . HIS A 1 100 ? 2.732 -12.938 -4.207 1 98.44 100 HIS A O 1
ATOM 802 N N . ASP A 1 101 ? 1.751 -14.227 -2.721 1 97.69 101 ASP A N 1
ATOM 803 C CA . ASP A 1 101 ? 2.449 -13.586 -1.607 1 97.69 101 ASP A CA 1
ATOM 804 C C . ASP A 1 101 ? 3.906 -14.047 -1.542 1 97.69 101 ASP A C 1
ATOM 806 O O . ASP A 1 101 ? 4.773 -13.305 -1.066 1 97.69 101 ASP A O 1
ATOM 810 N N . LEU A 1 102 ? 4.27 -15.25 -2.039 1 97.94 102 LEU A N 1
ATOM 811 C CA . LEU A 1 102 ? 5.656 -15.703 -2.037 1 97.94 102 LEU A CA 1
ATOM 812 C C . LEU A 1 102 ? 6.535 -14.781 -2.875 1 97.94 102 LEU A C 1
ATOM 814 O O . LEU A 1 102 ? 7.719 -14.609 -2.582 1 97.94 102 LEU A O 1
ATOM 818 N N . SER A 1 103 ? 5.898 -14.227 -3.895 1 98.69 103 SER A N 1
ATOM 819 C CA . SER A 1 103 ? 6.629 -13.273 -4.727 1 98.69 103 SER A CA 1
ATOM 820 C C . SER A 1 103 ? 7.109 -12.086 -3.908 1 98.69 103 SER A C 1
ATOM 822 O O . SER A 1 103 ? 8.211 -11.57 -4.133 1 98.69 103 SER A O 1
ATOM 824 N N . SER A 1 104 ? 6.285 -11.602 -2.961 1 98.69 104 SER A N 1
ATOM 825 C CA . SER A 1 104 ? 6.691 -10.469 -2.131 1 98.69 104 SER A CA 1
ATOM 826 C C . SER A 1 104 ? 7.883 -10.828 -1.251 1 98.69 104 SER A C 1
ATOM 828 O O . SER A 1 104 ? 8.797 -10.023 -1.075 1 98.69 104 SER A O 1
ATOM 830 N N . LEU A 1 105 ? 7.934 -12 -0.693 1 98.38 105 LEU A N 1
ATOM 831 C CA . LEU A 1 105 ? 9.078 -12.461 0.088 1 98.38 105 LEU A CA 1
ATOM 832 C C . LEU A 1 105 ? 10.336 -12.523 -0.774 1 98.38 105 LEU A C 1
ATOM 834 O O . LEU A 1 105 ? 11.422 -12.148 -0.323 1 98.38 105 LEU A O 1
ATOM 838 N N . ALA A 1 106 ? 10.133 -12.961 -1.966 1 98.75 106 ALA A N 1
ATOM 839 C CA . ALA A 1 106 ? 11.281 -13.148 -2.852 1 98.75 106 ALA A CA 1
ATOM 840 C C . ALA A 1 106 ? 11.797 -11.805 -3.375 1 98.75 106 ALA A C 1
ATOM 842 O O . ALA A 1 106 ? 12.969 -11.469 -3.197 1 98.75 106 ALA A O 1
ATOM 843 N N . TYR A 1 107 ? 10.945 -11.008 -3.961 1 98.75 107 TYR A N 1
ATOM 844 C CA . TYR A 1 107 ? 11.367 -9.789 -4.641 1 98.75 107 TYR A CA 1
ATOM 845 C C . TYR A 1 107 ? 11.656 -8.68 -3.639 1 98.75 107 TYR A C 1
ATOM 847 O O . TYR A 1 107 ? 12.758 -8.133 -3.604 1 98.75 107 TYR A O 1
ATOM 855 N N . GLN A 1 108 ? 10.703 -8.32 -2.818 1 98.75 108 GLN A N 1
ATOM 856 C CA . GLN A 1 108 ? 10.914 -7.234 -1.864 1 98.75 108 GLN A CA 1
ATOM 857 C C . GLN A 1 108 ? 11.758 -7.699 -0.681 1 98.75 108 GLN A C 1
ATOM 859 O O . GLN A 1 108 ? 12.555 -6.93 -0.139 1 98.75 108 GLN A O 1
ATOM 864 N N . GLY A 1 109 ? 11.562 -8.938 -0.205 1 98.69 109 GLY A N 1
ATOM 865 C CA . GLY A 1 109 ? 12.43 -9.492 0.826 1 98.69 109 GLY A CA 1
ATOM 866 C C . GLY A 1 109 ? 13.836 -9.781 0.334 1 98.69 109 GLY A C 1
ATOM 867 O O . GLY A 1 109 ? 14.773 -9.039 0.646 1 98.69 109 GLY A O 1
ATOM 868 N N . GLY A 1 110 ? 14.008 -10.828 -0.458 1 98.62 110 GLY A N 1
ATOM 869 C CA . GLY A 1 110 ? 15.305 -11.242 -0.964 1 98.62 110 GLY A CA 1
ATOM 870 C C . GLY A 1 110 ? 15.969 -10.203 -1.846 1 98.62 110 GLY A C 1
ATOM 871 O O . GLY A 1 110 ? 17.094 -9.773 -1.571 1 98.62 110 GLY A O 1
ATOM 872 N N . GLY A 1 111 ? 15.266 -9.727 -2.85 1 98.56 111 GLY A N 1
ATOM 873 C CA . GLY A 1 111 ? 15.812 -8.812 -3.842 1 98.56 111 GLY A CA 1
ATOM 874 C C . GLY A 1 111 ? 16.125 -7.438 -3.281 1 98.56 111 GLY A C 1
ATOM 875 O O . GLY A 1 111 ? 17.219 -6.906 -3.496 1 98.56 111 GLY A O 1
ATOM 876 N N . LEU A 1 112 ? 15.195 -6.871 -2.49 1 98.31 112 LEU A N 1
ATOM 877 C CA . LEU A 1 112 ? 15.336 -5.488 -2.039 1 98.31 112 LEU A CA 1
ATOM 878 C C . LEU A 1 112 ? 15.828 -5.434 -0.595 1 98.31 112 LEU A C 1
ATOM 880 O O . LEU A 1 112 ? 16.188 -4.367 -0.097 1 98.31 112 LEU A O 1
ATOM 884 N N . GLY A 1 113 ? 15.758 -6.566 0.127 1 98.44 113 GLY A N 1
ATOM 885 C CA . GLY A 1 113 ? 16.391 -6.637 1.437 1 98.44 113 GLY A CA 1
ATOM 886 C C . GLY A 1 113 ? 15.438 -6.293 2.57 1 98.44 113 GLY A C 1
ATOM 887 O O . GLY A 1 113 ? 15.875 -6.012 3.688 1 98.44 113 GLY A O 1
ATOM 888 N N . ILE A 1 114 ? 14.156 -6.246 2.326 1 98.62 114 ILE A N 1
ATOM 889 C CA . ILE A 1 114 ? 13.211 -6.051 3.422 1 98.62 114 ILE A CA 1
ATOM 890 C C . ILE A 1 114 ? 13.195 -7.289 4.312 1 98.62 114 ILE A C 1
ATOM 892 O O . ILE A 1 114 ? 13.156 -8.422 3.818 1 98.62 114 ILE A O 1
ATOM 896 N N . LYS A 1 115 ? 13.156 -7.109 5.613 1 98.25 115 LYS A N 1
ATOM 897 C CA . LYS A 1 115 ? 13.18 -8.227 6.555 1 98.25 115 LYS A CA 1
ATOM 898 C C . LYS A 1 115 ? 11.953 -9.117 6.375 1 98.25 115 LYS A C 1
ATOM 900 O O . LYS A 1 115 ? 10.828 -8.633 6.301 1 98.25 115 LYS A O 1
ATOM 905 N N . ARG A 1 116 ? 12.172 -10.398 6.332 1 97.62 116 ARG A N 1
ATOM 906 C CA . ARG A 1 116 ? 11.133 -11.406 6.168 1 97.62 116 ARG A CA 1
ATOM 907 C C . ARG A 1 116 ? 10.023 -11.219 7.195 1 97.62 116 ARG A C 1
ATOM 909 O O . ARG A 1 116 ? 8.836 -11.352 6.867 1 97.62 116 ARG A O 1
ATOM 916 N N . LYS A 1 117 ? 10.359 -10.922 8.43 1 97.88 117 LYS A N 1
ATOM 917 C CA . LYS A 1 117 ? 9.398 -10.766 9.516 1 97.88 117 LYS A CA 1
ATOM 918 C C . LYS A 1 117 ? 8.406 -9.648 9.219 1 97.88 117 LYS A C 1
ATOM 920 O O . LYS A 1 117 ? 7.215 -9.773 9.508 1 97.88 117 LYS A O 1
ATOM 925 N N . LEU A 1 118 ? 8.891 -8.578 8.68 1 98.31 118 LEU A N 1
ATOM 926 C CA . LEU A 1 118 ? 8.031 -7.453 8.336 1 98.31 118 LEU A CA 1
ATOM 927 C C . LEU A 1 118 ? 7.027 -7.848 7.262 1 98.31 118 LEU A C 1
ATOM 929 O O . LEU A 1 118 ? 5.836 -7.551 7.379 1 98.31 118 LEU A O 1
ATOM 933 N N . ILE A 1 119 ? 7.477 -8.547 6.23 1 98.62 119 ILE A N 1
ATOM 934 C CA . ILE A 1 119 ? 6.613 -8.961 5.125 1 98.62 119 ILE A CA 1
ATOM 935 C C . ILE A 1 119 ? 5.574 -9.953 5.629 1 98.62 119 ILE A C 1
ATOM 937 O O . ILE A 1 119 ? 4.402 -9.883 5.254 1 98.62 119 ILE A O 1
ATOM 941 N N . ASN A 1 120 ? 5.969 -10.844 6.504 1 97.75 120 ASN A N 1
ATOM 942 C CA . ASN A 1 120 ? 5.035 -11.82 7.059 1 97.75 120 ASN A CA 1
ATOM 943 C C . ASN A 1 120 ? 3.967 -11.148 7.918 1 97.75 120 ASN A C 1
ATOM 945 O O . ASN A 1 120 ? 2.805 -11.562 7.902 1 97.75 120 ASN A O 1
ATOM 949 N N . LYS A 1 121 ? 4.367 -10.18 8.711 1 98.25 121 LYS A N 1
ATOM 950 C CA . LYS A 1 121 ? 3.396 -9.445 9.523 1 98.25 121 LYS A CA 1
ATOM 951 C C . LYS A 1 121 ? 2.381 -8.727 8.641 1 98.25 121 LYS A C 1
ATOM 953 O O . LYS A 1 121 ? 1.187 -8.719 8.938 1 98.25 121 LYS A O 1
ATOM 958 N N . LEU A 1 122 ? 2.914 -8.141 7.562 1 98.62 122 LEU A N 1
ATOM 959 C CA . LEU A 1 122 ? 2.025 -7.473 6.617 1 98.62 122 LEU A CA 1
ATOM 960 C C . LEU A 1 122 ? 1.052 -8.469 5.996 1 98.62 122 LEU A C 1
ATOM 962 O O . LEU A 1 122 ? -0.15 -8.203 5.918 1 98.62 122 LEU A O 1
ATOM 966 N N . LYS A 1 123 ? 1.581 -9.562 5.523 1 98.19 123 LYS A N 1
ATOM 967 C CA . LYS A 1 123 ? 0.769 -10.625 4.941 1 98.19 123 LYS A CA 1
ATOM 968 C C . LYS A 1 123 ? -0.339 -11.055 5.895 1 98.19 123 LYS A C 1
ATOM 970 O O . LYS A 1 123 ? -1.504 -11.148 5.504 1 98.19 123 LYS A O 1
ATOM 975 N N . TYR A 1 124 ? -0.012 -11.281 7.098 1 97.5 124 TYR A N 1
ATOM 976 C CA . TYR A 1 124 ? -0.979 -11.766 8.078 1 97.5 124 TYR A CA 1
ATOM 977 C C . TYR A 1 124 ? -2.035 -10.711 8.367 1 97.5 124 TYR A C 1
ATOM 979 O O . TYR A 1 124 ? -3.211 -11.031 8.562 1 97.5 124 TYR A O 1
ATOM 987 N N . LEU A 1 125 ? -1.646 -9.523 8.461 1 97.75 125 LEU A N 1
ATOM 988 C CA . LEU A 1 125 ? -2.564 -8.43 8.75 1 97.75 125 LEU A CA 1
ATOM 989 C C . LEU A 1 125 ? -3.678 -8.367 7.715 1 97.75 125 LEU A C 1
ATOM 991 O O . LEU A 1 125 ? -4.824 -8.055 8.047 1 97.75 125 LEU A O 1
ATOM 995 N N . PHE A 1 126 ? -3.334 -8.711 6.461 1 98.12 126 PHE A N 1
ATOM 996 C CA . PHE A 1 126 ? -4.297 -8.375 5.418 1 98.12 126 PHE A CA 1
ATOM 997 C C . PHE A 1 126 ? -4.844 -9.641 4.762 1 98.12 126 PHE A C 1
ATOM 999 O O . PHE A 1 126 ? -5.961 -9.633 4.242 1 98.12 126 PHE A O 1
ATOM 1006 N N . LEU A 1 127 ? -4.031 -10.711 4.785 1 97.81 127 LEU A N 1
ATOM 1007 C CA . LEU A 1 127 ? -4.484 -11.938 4.141 1 97.81 127 LEU A CA 1
ATOM 1008 C C . LEU A 1 127 ? -4.914 -12.969 5.172 1 97.81 127 LEU A C 1
ATOM 1010 O O . LEU A 1 127 ? -5.621 -13.922 4.848 1 97.81 127 LEU A O 1
ATOM 1014 N N . GLN A 1 128 ? -4.391 -12.781 6.414 1 96.12 128 GLN A N 1
ATOM 1015 C CA . GLN A 1 128 ? -4.691 -13.695 7.508 1 96.12 128 GLN A CA 1
ATOM 1016 C C . GLN A 1 128 ? -4.41 -15.141 7.109 1 96.12 128 GLN A C 1
ATOM 1018 O O . GLN A 1 128 ? -3.285 -15.477 6.727 1 96.12 128 GLN A O 1
ATOM 1023 N N . ASP A 1 129 ? -5.438 -15.984 7.02 1 95 129 ASP A N 1
ATOM 1024 C CA . ASP A 1 129 ? -5.203 -17.406 6.781 1 95 129 ASP A CA 1
ATOM 1025 C C . ASP A 1 129 ? -5.434 -17.766 5.316 1 95 129 ASP A C 1
ATOM 1027 O O . ASP A 1 129 ? -5.402 -18.938 4.941 1 95 129 ASP A O 1
ATOM 1031 N N . PHE A 1 130 ? -5.621 -16.766 4.555 1 97.69 130 PHE A N 1
ATOM 1032 C CA . PHE A 1 130 ? -5.844 -17.047 3.139 1 97.69 130 PHE A CA 1
ATOM 1033 C C . PHE A 1 130 ? -4.531 -17.375 2.441 1 97.69 130 PHE A C 1
ATOM 1035 O O . PHE A 1 130 ? -3.684 -16.516 2.24 1 97.69 130 PHE A O 1
ATOM 1042 N N . ILE A 1 131 ? -4.328 -18.625 2.111 1 96.06 131 ILE A N 1
ATOM 1043 C CA . ILE A 1 131 ? -3.121 -19.109 1.457 1 96.06 131 ILE A CA 1
ATOM 1044 C C . ILE A 1 131 ? -3.5 -20.047 0.31 1 96.06 131 ILE A C 1
ATOM 1046 O O . ILE A 1 131 ? -4.602 -20.609 0.292 1 96.06 131 ILE A O 1
ATOM 1050 N N . PRO A 1 132 ? -2.619 -20.234 -0.671 1 97.44 132 PRO A N 1
ATOM 1051 C CA . PRO A 1 132 ? -2.912 -21.172 -1.76 1 97.44 132 PRO A CA 1
ATOM 1052 C C . PRO A 1 132 ? -3.047 -22.625 -1.276 1 97.44 132 PRO A C 1
ATOM 1054 O O . PRO A 1 132 ? -2.387 -23.016 -0.313 1 97.44 132 PRO A O 1
ATOM 1057 N N . ASP A 1 133 ? -3.889 -23.328 -1.967 1 96.5 133 ASP A N 1
ATOM 1058 C CA . ASP A 1 133 ? -3.979 -24.766 -1.725 1 96.5 133 ASP A CA 1
ATOM 1059 C C . ASP A 1 133 ? -2.762 -25.484 -2.287 1 96.5 133 ASP A C 1
ATOM 1061 O O . ASP A 1 133 ? -2.373 -26.547 -1.78 1 96.5 133 ASP A O 1
ATOM 1065 N N . LEU A 1 134 ? -2.213 -24.922 -3.299 1 96.88 134 LEU A N 1
ATOM 1066 C CA . LEU A 1 134 ? -1.027 -25.453 -3.961 1 96.88 134 LEU A CA 1
ATOM 1067 C C . LEU A 1 134 ? -0.195 -24.328 -4.574 1 96.88 134 LEU A C 1
ATOM 1069 O O . LEU A 1 134 ? -0.742 -23.406 -5.176 1 96.88 134 LEU A O 1
ATOM 1073 N N . THR A 1 135 ? 1.073 -24.422 -4.426 1 98.5 135 THR A N 1
ATOM 1074 C CA . THR A 1 135 ? 2.004 -23.531 -5.125 1 98.5 135 THR A CA 1
ATOM 1075 C C . THR A 1 135 ? 3.002 -24.344 -5.945 1 98.5 135 THR A C 1
ATOM 1077 O O . THR A 1 135 ? 3.588 -25.312 -5.445 1 98.5 135 THR A O 1
ATOM 1080 N N . ILE A 1 136 ? 3.105 -24 -7.16 1 98.62 136 ILE A N 1
ATOM 1081 C CA . ILE A 1 136 ? 4.145 -24.547 -8.023 1 98.62 136 ILE A CA 1
ATOM 1082 C C . ILE A 1 136 ? 5.215 -23.484 -8.281 1 98.62 136 ILE A C 1
ATOM 1084 O O . ILE A 1 136 ? 4.918 -22.422 -8.812 1 98.62 136 ILE A O 1
ATOM 1088 N N . TYR A 1 137 ? 6.418 -23.797 -7.871 1 98.88 137 TYR A N 1
ATOM 1089 C CA . TYR A 1 137 ? 7.543 -22.906 -8.109 1 98.88 137 TYR A CA 1
ATOM 1090 C C . TYR A 1 137 ? 8.367 -23.359 -9.312 1 98.88 137 TYR A C 1
ATOM 1092 O O . TYR A 1 137 ? 8.898 -24.469 -9.312 1 98.88 137 TYR A O 1
ATOM 1100 N N . LEU A 1 138 ? 8.438 -22.5 -10.312 1 98.81 138 LEU A N 1
ATOM 1101 C CA . LEU A 1 138 ? 9.289 -22.75 -11.477 1 98.81 138 LEU A CA 1
ATOM 1102 C C . LEU A 1 138 ? 10.688 -22.188 -11.25 1 98.81 138 LEU A C 1
ATOM 1104 O O . LEU A 1 138 ? 10.906 -20.984 -11.383 1 98.81 138 LEU A O 1
ATOM 1108 N N . ASP A 1 139 ? 11.602 -23.078 -11.047 1 98.75 139 ASP A N 1
ATOM 1109 C CA . ASP A 1 139 ? 12.969 -22.656 -10.75 1 98.75 139 ASP A CA 1
ATOM 1110 C C . ASP A 1 139 ? 13.766 -22.438 -12.031 1 98.75 139 ASP A C 1
ATOM 1112 O O . ASP A 1 139 ? 13.977 -23.359 -12.812 1 98.75 139 ASP A O 1
ATOM 1116 N N . VAL A 1 140 ? 14.219 -21.266 -12.211 1 98.69 140 VAL A N 1
ATOM 1117 C CA . VAL A 1 140 ? 15.023 -20.938 -13.375 1 98.69 140 VAL A CA 1
ATOM 1118 C C . VAL A 1 140 ? 16.219 -20.078 -12.945 1 98.69 140 VAL A C 1
ATOM 1120 O O . VAL A 1 140 ? 16.109 -19.25 -12.039 1 98.69 140 VAL A O 1
ATOM 1123 N N . TYR A 1 141 ? 17.344 -20.312 -13.578 1 98.5 141 TYR A N 1
ATOM 1124 C CA . TYR A 1 141 ? 18.5 -19.438 -13.336 1 98.5 141 TYR A CA 1
ATOM 1125 C C . TYR A 1 141 ? 18.234 -18.031 -13.82 1 98.5 141 TYR A C 1
ATOM 1127 O O . TYR A 1 141 ? 17.672 -17.828 -14.906 1 98.5 141 TYR A O 1
ATOM 1135 N N . PRO A 1 142 ? 18.625 -17.031 -12.977 1 98.25 142 PRO A N 1
ATOM 1136 C CA . PRO A 1 142 ? 18.328 -15.648 -13.328 1 98.25 142 PRO A CA 1
ATOM 1137 C C . PRO A 1 142 ? 18.812 -15.281 -14.727 1 98.25 142 PRO A C 1
ATOM 1139 O O . PRO A 1 142 ? 18.109 -14.594 -15.469 1 98.25 142 PRO A O 1
ATOM 1142 N N . GLU A 1 143 ? 19.953 -15.742 -15.094 1 97.31 143 GLU A N 1
ATOM 1143 C CA . GLU A 1 143 ? 20.5 -15.43 -16.406 1 97.31 143 GLU A CA 1
ATOM 1144 C C . GLU A 1 143 ? 19.609 -15.961 -17.531 1 97.31 143 GLU A C 1
ATOM 1146 O O . GLU A 1 143 ? 19.359 -15.266 -18.516 1 97.31 143 GLU A O 1
ATOM 1151 N N . ILE A 1 144 ? 19.172 -17.156 -17.359 1 96.5 144 ILE A N 1
ATOM 1152 C CA . ILE A 1 144 ? 18.312 -17.797 -18.344 1 96.5 144 ILE A CA 1
ATOM 1153 C C . ILE A 1 144 ? 16.953 -17.078 -18.406 1 96.5 144 ILE A C 1
ATOM 1155 O O . ILE A 1 144 ? 16.453 -16.75 -19.484 1 96.5 144 ILE A O 1
ATOM 1159 N N . GLY A 1 145 ? 16.391 -16.812 -17.25 1 95.75 145 GLY A N 1
ATOM 1160 C CA . GLY A 1 145 ? 15.094 -16.141 -17.172 1 95.75 145 GLY A CA 1
ATOM 1161 C C . GLY A 1 145 ? 15.102 -14.758 -17.812 1 95.75 145 GLY A C 1
ATOM 1162 O O . GLY A 1 145 ? 14.195 -14.422 -18.578 1 95.75 145 GLY A O 1
ATOM 1163 N N . LEU A 1 146 ? 16.109 -14.016 -17.469 1 94.31 146 LEU A N 1
ATOM 1164 C CA . LEU A 1 146 ? 16.203 -12.656 -17.984 1 94.31 146 LEU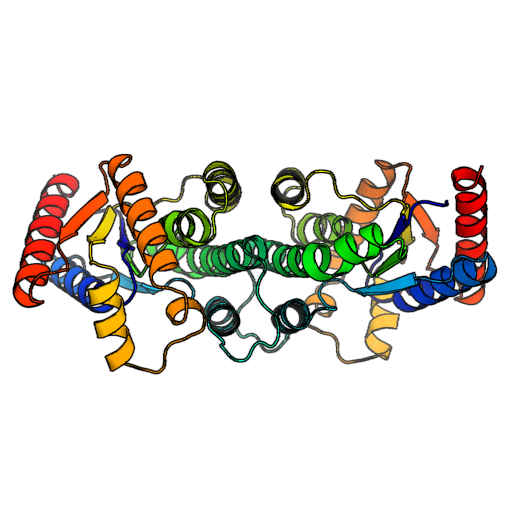 A CA 1
ATOM 1165 C C . LEU A 1 146 ? 16.391 -12.664 -19.5 1 94.31 146 LEU A C 1
ATOM 1167 O O . LEU A 1 146 ? 15.836 -11.812 -20.203 1 94.31 146 LEU A O 1
ATOM 1171 N N . LYS A 1 147 ? 17.188 -13.586 -20 1 93.88 147 LYS A N 1
ATOM 1172 C CA . LYS A 1 147 ? 17.375 -13.727 -21.438 1 93.88 147 LYS A CA 1
ATOM 1173 C C . LYS A 1 147 ? 16.047 -14.023 -22.141 1 93.88 147 LYS A C 1
ATOM 1175 O O . LYS A 1 147 ? 15.766 -13.461 -23.203 1 93.88 147 LYS A O 1
ATOM 1180 N N . ARG A 1 148 ? 15.266 -14.875 -21.625 1 92.56 148 ARG A N 1
ATOM 1181 C CA . ARG A 1 148 ? 13.961 -15.227 -22.188 1 92.56 148 ARG A CA 1
ATOM 1182 C C . ARG A 1 148 ? 13.016 -14.031 -22.141 1 92.56 148 ARG A C 1
ATOM 1184 O O . ARG A 1 148 ? 12.289 -13.781 -23.109 1 92.56 148 ARG A O 1
ATOM 1191 N N . ALA A 1 149 ? 13.016 -13.227 -21.016 1 90.06 149 ALA A N 1
ATOM 1192 C CA . ALA A 1 149 ? 12.141 -12.078 -20.812 1 90.06 149 ALA A CA 1
ATOM 1193 C C . ALA A 1 149 ? 12.484 -10.961 -21.797 1 90.06 149 ALA A C 1
ATOM 1195 O O . ALA A 1 149 ? 11.602 -10.227 -22.25 1 90.06 149 ALA A O 1
ATOM 1196 N N . SER A 1 150 ? 13.703 -10.797 -22.109 1 88.75 150 SER A N 1
ATOM 1197 C CA . SER A 1 150 ? 14.156 -9.727 -22.984 1 88.75 150 SER A CA 1
ATOM 1198 C C . SER A 1 150 ? 13.719 -9.961 -24.422 1 88.75 150 SER A C 1
ATOM 1200 O O . SER A 1 150 ? 13.68 -9.023 -25.219 1 88.75 150 SER A O 1
ATOM 1202 N N . LYS A 1 151 ? 13.43 -11.125 -24.812 1 84.94 151 LYS A N 1
ATOM 1203 C CA . LYS A 1 151 ? 13 -11.469 -26.172 1 84.94 151 LYS A CA 1
ATOM 1204 C C . LYS A 1 151 ? 11.531 -11.109 -26.391 1 84.94 151 LYS A C 1
ATOM 1206 O O . LYS A 1 151 ? 11.086 -10.969 -27.531 1 84.94 151 LYS A O 1
ATOM 1211 N N . ARG A 1 152 ? 10.805 -10.984 -25.469 1 77.12 152 ARG A N 1
ATOM 1212 C CA . ARG A 1 152 ? 9.375 -10.734 -25.562 1 77.12 152 ARG A CA 1
ATOM 1213 C C . ARG A 1 152 ? 9.094 -9.25 -25.797 1 77.12 152 ARG A C 1
ATOM 1215 O O . ARG A 1 152 ? 8.516 -8.875 -26.812 1 77.12 152 ARG A O 1
ATOM 1222 N N . ASN A 1 153 ? 9.359 -8.359 -24.812 1 75.38 153 ASN A N 1
ATOM 1223 C CA . ASN A 1 153 ? 9.102 -6.922 -24.875 1 75.38 153 ASN A CA 1
ATOM 1224 C C . ASN A 1 153 ? 10.219 -6.129 -24.188 1 75.38 153 ASN A C 1
ATOM 1226 O O . ASN A 1 153 ? 11.164 -6.711 -23.672 1 75.38 153 ASN A O 1
ATOM 1230 N N . HIS A 1 154 ? 9.992 -4.879 -24.359 1 81.69 154 HIS A N 1
ATOM 1231 C CA . HIS A 1 154 ? 10.891 -4.027 -23.594 1 81.69 154 HIS A CA 1
ATOM 1232 C C . HIS A 1 154 ? 10.766 -4.301 -22.094 1 81.69 154 HIS A C 1
ATOM 1234 O O . HIS A 1 154 ? 9.656 -4.469 -21.578 1 81.69 154 HIS A O 1
ATOM 1240 N N . LEU A 1 155 ? 11.898 -4.332 -21.5 1 84.44 155 LEU A N 1
ATOM 1241 C CA . LEU A 1 155 ? 11.961 -4.609 -20.078 1 84.44 155 LEU A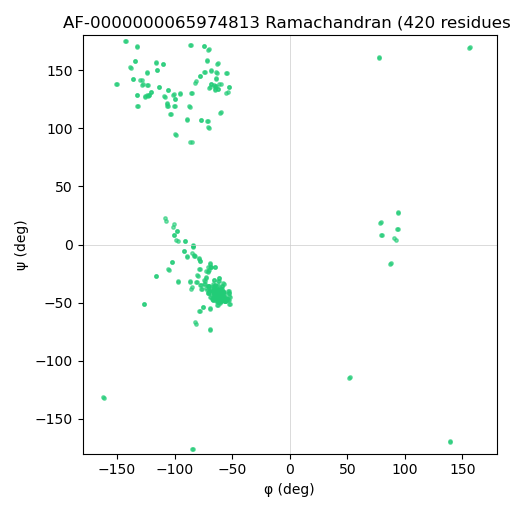 CA 1
ATOM 1242 C C . LEU A 1 155 ? 11.281 -3.506 -19.281 1 84.44 155 LEU A C 1
ATOM 1244 O O . LEU A 1 155 ? 11.453 -2.322 -19.578 1 84.44 155 LEU A O 1
ATOM 1248 N N . ASP A 1 156 ? 10.477 -3.879 -18.297 1 89.19 156 ASP A N 1
ATOM 1249 C CA . ASP A 1 156 ? 9.859 -2.9 -17.406 1 89.19 156 ASP A CA 1
ATOM 1250 C C . ASP A 1 156 ? 10.805 -2.512 -16.266 1 89.19 156 ASP A C 1
ATOM 1252 O O . ASP A 1 156 ? 11.977 -2.904 -16.266 1 89.19 156 ASP A O 1
ATOM 1256 N N . ARG A 1 157 ? 10.383 -1.724 -15.359 1 89.56 157 ARG A N 1
ATOM 1257 C CA . ARG A 1 157 ? 11.227 -1.175 -14.297 1 89.56 157 ARG A CA 1
ATOM 1258 C C . ARG A 1 157 ? 11.867 -2.287 -13.477 1 89.56 157 ARG A C 1
ATOM 1260 O O . ARG A 1 157 ? 13.055 -2.213 -13.141 1 89.56 157 ARG A O 1
ATOM 1267 N N . ILE A 1 158 ? 11.102 -3.32 -13.125 1 90.5 158 ILE A N 1
ATOM 1268 C CA . ILE A 1 158 ? 11.586 -4.406 -12.281 1 90.5 158 ILE A CA 1
ATOM 1269 C C . ILE A 1 158 ? 12.586 -5.262 -13.055 1 90.5 158 ILE A C 1
ATOM 1271 O O . ILE A 1 158 ? 13.641 -5.629 -12.531 1 90.5 158 ILE A O 1
ATOM 1275 N N . GLU A 1 159 ? 12.305 -5.539 -14.305 1 89.88 159 GLU A N 1
ATOM 1276 C CA . GLU A 1 159 ? 13.133 -6.41 -15.133 1 89.88 159 GLU A CA 1
ATOM 1277 C C . GLU A 1 159 ? 14.469 -5.754 -15.461 1 89.88 159 GLU A C 1
ATOM 1279 O O . GLU A 1 159 ? 15.422 -6.43 -15.867 1 89.88 159 GLU A O 1
ATOM 1284 N N . HIS A 1 160 ? 14.562 -4.43 -15.258 1 90 160 HIS A N 1
ATOM 1285 C CA . HIS A 1 160 ? 15.789 -3.693 -15.531 1 90 160 HIS A CA 1
ATOM 1286 C C . HIS A 1 160 ? 16.75 -3.777 -14.344 1 90 160 HIS A C 1
ATOM 1288 O O . HIS A 1 160 ? 17.891 -3.303 -14.43 1 90 160 HIS A O 1
ATOM 1294 N N . ARG A 1 161 ? 16.344 -4.441 -13.312 1 93.38 161 ARG A N 1
ATOM 1295 C CA . ARG A 1 161 ? 17.203 -4.543 -12.141 1 93.38 161 ARG A CA 1
ATOM 1296 C C . ARG A 1 161 ? 18.391 -5.441 -12.414 1 93.38 161 ARG A C 1
ATOM 1298 O O . ARG A 1 161 ? 18.422 -6.164 -13.414 1 93.38 161 ARG A O 1
ATOM 1305 N N . SER A 1 162 ? 19.344 -5.422 -11.555 1 94.31 162 SER A N 1
ATOM 1306 C CA . SER A 1 162 ? 20.625 -6.086 -11.758 1 94.31 162 SER A CA 1
ATOM 1307 C C . SER A 1 162 ? 20.484 -7.602 -11.664 1 94.31 162 SER A C 1
ATOM 1309 O O . SER A 1 162 ? 19.547 -8.102 -11.039 1 94.31 162 SER A O 1
ATOM 1311 N N . LEU A 1 163 ? 21.406 -8.227 -12.227 1 97 163 LEU A N 1
ATOM 1312 C CA . LEU A 1 163 ? 21.484 -9.68 -12.102 1 97 163 LEU A CA 1
ATOM 1313 C C . LEU A 1 163 ? 21.609 -10.094 -10.641 1 97 163 LEU A C 1
ATOM 1315 O O . LEU A 1 163 ? 21.047 -11.117 -10.234 1 97 163 LEU A O 1
ATOM 1319 N N . THR A 1 164 ? 22.375 -9.32 -9.828 1 98.12 164 THR A N 1
ATOM 1320 C CA . THR A 1 164 ? 22.531 -9.578 -8.398 1 98.12 164 THR A CA 1
ATOM 1321 C C . THR A 1 164 ? 21.172 -9.562 -7.695 1 98.12 164 THR A C 1
ATOM 1323 O O . THR A 1 164 ? 20.906 -10.398 -6.832 1 98.12 164 THR A O 1
ATOM 1326 N N . PHE A 1 165 ? 20.344 -8.633 -8.086 1 98.38 165 PHE A N 1
ATOM 1327 C CA . PHE A 1 165 ? 18.984 -8.578 -7.559 1 98.38 165 PHE A CA 1
ATOM 1328 C C . PHE A 1 165 ? 18.25 -9.891 -7.793 1 98.38 165 PHE A C 1
ATOM 1330 O O . PHE A 1 165 ? 17.656 -10.453 -6.871 1 98.38 165 PHE A O 1
ATOM 1337 N N . PHE A 1 166 ? 18.297 -10.391 -8.969 1 98.69 166 PHE A N 1
ATOM 1338 C CA . PHE A 1 166 ? 17.547 -11.578 -9.328 1 98.69 166 PHE A CA 1
ATOM 1339 C C . PHE A 1 166 ? 18.172 -12.828 -8.711 1 98.69 166 PHE A C 1
ATOM 1341 O O . PHE A 1 166 ? 17.453 -13.766 -8.352 1 98.69 166 PHE A O 1
ATOM 1348 N N . LYS A 1 167 ? 19.438 -12.836 -8.539 1 98.75 167 LYS A N 1
ATOM 1349 C CA . LYS A 1 167 ? 20.078 -13.938 -7.824 1 98.75 167 LYS A CA 1
ATOM 1350 C C . LYS A 1 167 ? 19.609 -13.992 -6.371 1 98.75 167 LYS A C 1
ATOM 1352 O O . LYS A 1 167 ? 19.328 -15.07 -5.848 1 98.75 167 LYS A O 1
ATOM 1357 N N . LYS A 1 168 ? 19.547 -12.836 -5.758 1 98.81 168 LYS A N 1
ATOM 1358 C CA . LYS A 1 168 ? 19.031 -12.75 -4.391 1 98.81 168 LYS A CA 1
ATOM 1359 C C . LYS A 1 168 ? 17.562 -13.172 -4.324 1 98.81 168 LYS A C 1
ATOM 1361 O O . LYS A 1 168 ? 17.156 -13.836 -3.375 1 98.81 168 LYS A O 1
ATOM 1366 N N . THR A 1 169 ? 16.812 -12.742 -5.289 1 98.81 169 THR A N 1
ATOM 1367 C CA . THR A 1 169 ? 15.398 -13.086 -5.367 1 98.81 169 THR A CA 1
ATOM 1368 C C . THR A 1 169 ? 15.219 -14.594 -5.48 1 98.81 169 THR A C 1
ATOM 1370 O O . THR A 1 169 ? 14.43 -15.188 -4.738 1 98.81 169 THR A O 1
ATOM 1373 N N . ARG A 1 170 ? 15.945 -15.211 -6.398 1 98.88 170 ARG A N 1
ATOM 1374 C CA . ARG A 1 170 ? 15.883 -16.656 -6.539 1 98.88 170 ARG A CA 1
ATOM 1375 C C . ARG A 1 170 ? 16.281 -17.359 -5.242 1 98.88 170 ARG A C 1
ATOM 1377 O O . ARG A 1 170 ? 15.641 -18.312 -4.824 1 98.88 170 ARG A O 1
ATOM 1384 N N . ALA A 1 171 ? 17.328 -16.906 -4.625 1 98.75 171 ALA A N 1
ATOM 1385 C CA . ALA A 1 171 ? 17.781 -17.484 -3.363 1 98.75 171 ALA A CA 1
ATOM 1386 C C . ALA A 1 171 ? 16.672 -17.453 -2.314 1 98.75 171 ALA A C 1
ATOM 1388 O O . ALA A 1 171 ? 16.5 -18.391 -1.546 1 98.75 171 ALA A O 1
ATOM 1389 N N . SER A 1 172 ? 15.992 -16.344 -2.281 1 98.62 172 SER A N 1
ATOM 1390 C CA . SER A 1 172 ? 14.883 -16.203 -1.346 1 98.62 172 SER A CA 1
ATOM 1391 C C . SER A 1 172 ? 13.758 -17.188 -1.662 1 98.62 172 SER A C 1
ATOM 1393 O O . SER A 1 172 ? 13.188 -17.797 -0.758 1 98.62 172 SER A O 1
ATOM 1395 N N . TYR A 1 173 ? 13.406 -17.312 -2.973 1 98.69 173 TYR A N 1
ATOM 1396 C CA . TYR A 1 173 ? 12.445 -18.344 -3.346 1 98.69 173 TYR A CA 1
ATOM 1397 C C . TYR A 1 173 ? 12.867 -19.703 -2.814 1 98.69 173 TYR A C 1
ATOM 1399 O O . TYR A 1 173 ? 12.086 -20.391 -2.154 1 98.69 173 TYR A O 1
ATOM 1407 N N . LEU A 1 174 ? 14.07 -20.062 -3.074 1 98.31 174 LEU A N 1
ATOM 1408 C CA . LEU A 1 174 ? 14.57 -21.375 -2.725 1 98.31 174 LEU A CA 1
ATOM 1409 C C . LEU A 1 174 ? 14.555 -21.594 -1.215 1 98.31 174 LEU A C 1
ATOM 1411 O O . LEU A 1 174 ? 14.25 -22.688 -0.739 1 98.31 174 LEU A O 1
ATOM 1415 N N . LYS A 1 175 ? 14.875 -20.594 -0.482 1 97.5 175 LYS A N 1
ATOM 1416 C CA . LYS A 1 175 ? 14.836 -20.688 0.976 1 97.5 175 LYS A CA 1
ATOM 1417 C C . LYS A 1 175 ? 13.414 -20.875 1.483 1 97.5 175 LYS A C 1
ATOM 1419 O O . LYS A 1 175 ? 13.172 -21.719 2.355 1 97.5 175 LYS A O 1
ATOM 1424 N N . ASN A 1 176 ? 12.469 -20.172 0.922 1 96.44 176 ASN A N 1
ATOM 1425 C CA . ASN A 1 176 ? 11.102 -20.156 1.428 1 96.44 176 ASN A CA 1
ATOM 1426 C C . ASN A 1 176 ? 10.352 -21.422 1.014 1 96.44 176 ASN A C 1
ATOM 1428 O O . ASN A 1 176 ? 9.492 -21.906 1.753 1 96.44 176 ASN A O 1
ATOM 1432 N N . ILE A 1 177 ? 10.633 -21.938 -0.166 1 95.81 177 ILE A N 1
ATOM 1433 C CA . ILE A 1 177 ? 9.867 -23.109 -0.622 1 95.81 177 ILE A CA 1
ATOM 1434 C C . ILE A 1 177 ? 10.273 -24.328 0.185 1 95.81 177 ILE A C 1
ATOM 1436 O O . ILE A 1 177 ? 9.5 -25.281 0.305 1 95.81 177 ILE A O 1
ATOM 1440 N N . LYS A 1 178 ? 11.445 -24.312 0.734 1 94.12 178 LYS A N 1
ATOM 1441 C CA . LYS A 1 178 ? 11.906 -25.422 1.569 1 94.12 178 LYS A CA 1
ATOM 1442 C C . LYS A 1 178 ? 11.109 -25.5 2.867 1 94.12 178 LYS A C 1
ATOM 1444 O O . LYS A 1 178 ? 11.047 -26.562 3.5 1 94.12 178 LYS A O 1
ATOM 1449 N N . LEU A 1 179 ? 10.453 -24.453 3.252 1 90.81 179 LEU A N 1
ATOM 1450 C CA . LEU A 1 179 ? 9.766 -24.359 4.535 1 90.81 179 LEU A CA 1
ATOM 1451 C C . LEU A 1 179 ? 8.305 -24.797 4.402 1 90.81 179 LEU A C 1
ATOM 1453 O O . LEU A 1 179 ? 7.598 -24.906 5.402 1 90.81 179 LEU A O 1
ATOM 1457 N N . ASP A 1 180 ? 7.902 -25.062 3.197 1 90.5 180 ASP A N 1
ATOM 1458 C CA . ASP A 1 180 ? 6.492 -25.359 2.959 1 90.5 180 ASP A CA 1
ATOM 1459 C C . ASP A 1 180 ? 6.336 -26.609 2.1 1 90.5 180 ASP A C 1
ATOM 1461 O O . ASP A 1 180 ? 6.559 -26.578 0.888 1 90.5 180 ASP A O 1
ATOM 1465 N N . LYS A 1 181 ? 5.7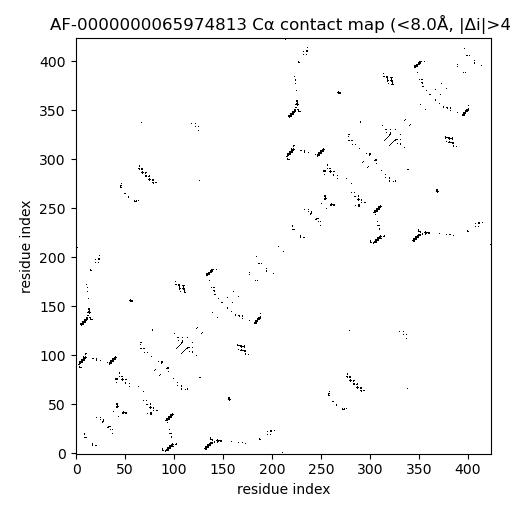27 -27.562 2.594 1 85.5 181 LYS A N 1
ATOM 1466 C CA . LYS A 1 181 ? 5.602 -28.859 1.934 1 85.5 181 LYS A CA 1
ATOM 1467 C C . LYS A 1 181 ? 4.52 -28.828 0.855 1 85.5 181 LYS A C 1
ATOM 1469 O O . LYS A 1 181 ? 4.434 -29.734 0.028 1 85.5 181 LYS A O 1
ATOM 1474 N N . LYS A 1 182 ? 3.746 -27.797 0.846 1 87.75 182 LYS A N 1
ATOM 1475 C CA . LYS A 1 182 ? 2.686 -27.672 -0.151 1 87.75 182 LYS A CA 1
ATOM 1476 C C . LYS A 1 182 ? 3.223 -27.094 -1.456 1 87.75 182 LYS A C 1
ATOM 1478 O O . LYS A 1 182 ? 2.486 -26.969 -2.438 1 87.75 182 LYS A O 1
ATOM 1483 N N . ILE A 1 183 ? 4.441 -26.797 -1.438 1 96.5 183 ILE A N 1
ATOM 1484 C CA . ILE A 1 183 ? 5.004 -26.172 -2.629 1 96.5 183 ILE A CA 1
ATOM 1485 C C . ILE A 1 183 ? 5.754 -27.219 -3.457 1 96.5 183 ILE A C 1
ATOM 1487 O O . ILE A 1 183 ? 6.582 -27.969 -2.928 1 96.5 183 ILE A O 1
ATOM 1491 N N . ILE A 1 184 ? 5.449 -27.266 -4.699 1 97.25 184 ILE A N 1
ATOM 1492 C CA . ILE A 1 184 ? 6.113 -28.156 -5.652 1 97.25 184 ILE A CA 1
ATOM 1493 C C . ILE A 1 184 ? 7.156 -27.375 -6.445 1 97.25 184 ILE A C 1
ATOM 1495 O O . ILE A 1 184 ? 6.844 -26.328 -7.031 1 97.25 184 ILE A O 1
ATOM 1499 N N . LYS A 1 185 ? 8.375 -27.797 -6.469 1 98.12 185 LYS A N 1
ATOM 1500 C CA . LYS A 1 185 ? 9.43 -27.188 -7.262 1 98.12 185 LYS A CA 1
ATOM 1501 C C . LYS A 1 185 ? 9.602 -27.891 -8.602 1 98.12 185 LYS A C 1
ATOM 1503 O O . LYS A 1 185 ? 9.688 -29.125 -8.648 1 98.12 185 LYS A O 1
ATOM 1508 N N . ILE A 1 186 ? 9.625 -27.203 -9.656 1 98.5 186 ILE A N 1
ATOM 1509 C CA . ILE A 1 186 ? 9.844 -27.719 -11.008 1 98.5 186 ILE A CA 1
ATOM 1510 C C . ILE A 1 186 ? 11.078 -27.062 -11.609 1 98.5 186 ILE A C 1
ATOM 1512 O O . ILE A 1 186 ? 11.25 -25.844 -11.523 1 98.5 186 ILE A O 1
ATOM 1516 N N . ASN A 1 187 ? 11.992 -27.859 -12.18 1 98.56 187 ASN A N 1
ATOM 1517 C CA . ASN A 1 187 ? 13.148 -27.328 -12.891 1 98.56 187 ASN A CA 1
ATOM 1518 C C . ASN A 1 187 ? 12.742 -26.703 -14.227 1 98.56 187 ASN A C 1
ATOM 1520 O O . ASN A 1 187 ? 12.562 -27.422 -15.219 1 98.56 187 ASN A O 1
ATOM 1524 N N . ALA A 1 188 ? 12.758 -25.406 -14.281 1 98.5 188 ALA A N 1
ATOM 1525 C CA . ALA A 1 188 ? 12.305 -24.703 -15.469 1 98.5 188 ALA A CA 1
ATOM 1526 C C . ALA A 1 188 ? 13.484 -24.312 -16.359 1 98.5 188 ALA A C 1
ATOM 1528 O O . ALA A 1 188 ? 13.344 -23.469 -17.25 1 98.5 188 ALA A O 1
ATOM 1529 N N . ASN A 1 189 ? 14.648 -24.844 -16.062 1 98.06 189 ASN A N 1
ATOM 1530 C CA . ASN A 1 189 ? 15.812 -24.594 -16.906 1 98.06 189 ASN A CA 1
ATOM 1531 C C . ASN A 1 189 ? 15.828 -25.531 -18.109 1 98.06 189 ASN A C 1
ATOM 1533 O O . ASN A 1 189 ? 16.609 -25.344 -19.047 1 98.06 189 ASN A O 1
ATOM 1537 N N . LEU A 1 190 ? 14.992 -26.5 -18.125 1 97.06 190 LEU A N 1
ATOM 1538 C CA . LEU A 1 190 ? 14.906 -27.5 -19.188 1 97.06 190 LEU A CA 1
ATOM 1539 C C . LEU A 1 190 ? 14.023 -27.016 -20.328 1 97.06 190 LEU A C 1
ATOM 1541 O O . LEU A 1 190 ? 13.461 -25.922 -20.25 1 97.06 190 LEU A O 1
ATOM 1545 N N . ASN A 1 191 ? 14.008 -27.781 -21.438 1 95.12 191 ASN A N 1
ATOM 1546 C CA . ASN A 1 191 ? 13.148 -27.391 -22.547 1 95.12 191 ASN A CA 1
ATOM 1547 C C . ASN A 1 191 ? 11.68 -27.422 -22.156 1 95.12 191 ASN A C 1
ATOM 1549 O O . ASN A 1 191 ? 11.289 -28.156 -21.25 1 95.12 191 ASN A O 1
ATOM 1553 N N . ILE A 1 192 ? 10.852 -26.672 -22.828 1 95.06 192 ILE A N 1
ATOM 1554 C CA . ILE A 1 192 ? 9.469 -26.375 -22.469 1 95.06 192 ILE A CA 1
ATOM 1555 C C . ILE A 1 192 ? 8.656 -27.672 -22.453 1 95.06 192 ILE A C 1
ATOM 1557 O O . ILE A 1 192 ? 7.75 -27.828 -21.625 1 95.06 192 ILE A O 1
ATOM 1561 N N . LYS A 1 193 ? 8.93 -28.641 -23.328 1 97.06 193 LYS A N 1
ATOM 1562 C CA . LYS A 1 193 ? 8.203 -29.906 -23.375 1 97.06 193 LYS A CA 1
ATOM 1563 C C . LYS A 1 193 ? 8.422 -30.719 -22.109 1 97.06 193 LYS A C 1
ATOM 1565 O O . LYS A 1 193 ? 7.477 -31.281 -21.562 1 97.06 193 LYS A O 1
ATOM 1570 N N . ILE A 1 194 ? 9.672 -30.766 -21.703 1 98 194 ILE A N 1
ATOM 1571 C CA . ILE A 1 194 ? 10.016 -31.5 -20.5 1 98 194 ILE A CA 1
ATOM 1572 C C . ILE A 1 194 ? 9.391 -30.828 -19.281 1 98 194 ILE A C 1
ATOM 1574 O O . ILE A 1 194 ? 8.82 -31.5 -18.422 1 98 194 ILE A O 1
ATOM 1578 N N . VAL A 1 195 ? 9.469 -29.5 -19.203 1 98.12 195 VAL A N 1
ATOM 1579 C CA . VAL A 1 195 ? 8.883 -28.75 -18.094 1 98.12 195 VAL A CA 1
ATOM 1580 C C . VAL A 1 195 ? 7.379 -29 -18.047 1 98.12 195 VAL A C 1
ATOM 1582 O O . VAL A 1 195 ? 6.82 -29.234 -16.969 1 98.12 195 VAL A O 1
ATOM 1585 N N . THR A 1 196 ? 6.707 -28.984 -19.188 1 98.12 196 THR A N 1
ATOM 1586 C CA . THR A 1 196 ? 5.27 -29.203 -19.281 1 98.12 196 THR A CA 1
ATOM 1587 C C . THR A 1 196 ? 4.902 -30.594 -18.766 1 98.12 196 THR A C 1
ATOM 1589 O O . THR A 1 196 ? 3.932 -30.75 -18.016 1 98.12 196 THR A O 1
ATOM 1592 N N . GLN A 1 197 ? 5.703 -31.562 -19.156 1 98.38 197 GLN A N 1
ATOM 1593 C CA . GLN A 1 197 ? 5.461 -32.938 -18.688 1 98.38 197 GLN A CA 1
ATOM 1594 C C . GLN A 1 197 ? 5.652 -33.031 -17.188 1 98.38 197 GLN A C 1
ATOM 1596 O O . GLN A 1 197 ? 4.898 -33.75 -16.516 1 98.38 197 GLN A O 1
ATOM 1601 N N . ASN A 1 198 ? 6.664 -32.406 -16.703 1 98.44 198 ASN A N 1
ATOM 1602 C CA . ASN A 1 198 ? 6.906 -32.438 -15.266 1 98.44 198 ASN A CA 1
ATOM 1603 C C . ASN A 1 198 ? 5.758 -31.781 -14.5 1 98.44 198 ASN A C 1
ATOM 1605 O O . ASN A 1 198 ? 5.348 -32.281 -13.453 1 98.44 198 ASN A O 1
ATOM 1609 N N . ILE A 1 199 ? 5.227 -30.656 -14.992 1 98.38 199 ILE A N 1
ATOM 1610 C CA . ILE A 1 199 ? 4.07 -30 -14.391 1 98.38 199 ILE A CA 1
ATOM 1611 C C . ILE A 1 199 ? 2.877 -30.953 -14.391 1 98.38 199 ILE A C 1
ATOM 1613 O O . ILE A 1 199 ? 2.215 -31.125 -13.359 1 98.38 199 ILE A O 1
ATOM 1617 N N . LYS A 1 200 ? 2.627 -31.547 -15.516 1 98.19 200 LYS A N 1
ATOM 1618 C CA . LYS A 1 200 ? 1.504 -32.469 -15.648 1 98.19 200 LYS A CA 1
ATOM 1619 C C . LYS A 1 200 ? 1.596 -33.594 -14.625 1 98.19 200 LYS A C 1
ATOM 1621 O O . LYS A 1 200 ? 0.62 -33.906 -13.938 1 98.19 200 LYS A O 1
ATOM 1626 N N . ASN A 1 201 ? 2.771 -34.188 -14.547 1 98.12 201 ASN A N 1
ATOM 1627 C CA . ASN A 1 201 ? 2.973 -35.312 -13.617 1 98.12 201 ASN A CA 1
ATOM 1628 C C . ASN A 1 201 ? 2.699 -34.875 -12.18 1 98.12 201 ASN A C 1
ATOM 1630 O O . ASN A 1 201 ? 2.035 -35.594 -11.43 1 98.12 201 ASN A O 1
ATOM 1634 N N . GLN A 1 202 ? 3.186 -33.781 -11.812 1 97.31 202 GLN A N 1
ATOM 1635 C CA . GLN A 1 202 ? 3.051 -33.312 -10.438 1 97.31 202 GLN A CA 1
ATOM 1636 C C . GLN A 1 202 ? 1.604 -32.938 -10.125 1 97.31 202 GLN A C 1
ATOM 1638 O O . GLN A 1 202 ? 1.114 -33.188 -9.031 1 97.31 202 GLN A O 1
ATOM 1643 N N . ILE A 1 203 ? 0.911 -32.281 -11.023 1 97.25 203 ILE A N 1
ATOM 1644 C CA . ILE A 1 203 ? -0.474 -31.859 -10.82 1 97.25 203 ILE A CA 1
ATOM 1645 C C . ILE A 1 203 ? -1.367 -33.094 -10.711 1 97.25 203 ILE A C 1
ATOM 1647 O O . ILE A 1 203 ? -2.252 -33.156 -9.852 1 97.25 203 ILE A O 1
ATOM 1651 N N . LEU A 1 204 ? -1.154 -34.094 -11.562 1 97.06 204 LEU A N 1
ATOM 1652 C CA . LEU A 1 204 ? -1.951 -35.312 -11.508 1 97.06 204 LEU A CA 1
ATOM 1653 C C . LEU A 1 204 ? -1.749 -36.031 -10.188 1 97.06 204 LEU A C 1
ATOM 1655 O O . LEU A 1 204 ? -2.707 -36.531 -9.594 1 97.06 204 LEU A O 1
ATOM 1659 N N . LYS A 1 205 ? -0.491 -36.094 -9.812 1 96.38 205 LYS A N 1
ATOM 1660 C CA . LYS A 1 205 ? -0.201 -36.688 -8.508 1 96.38 205 LYS A CA 1
ATOM 1661 C C . LYS A 1 205 ? -0.927 -35.938 -7.391 1 96.38 205 LYS A C 1
ATOM 1663 O O . LYS A 1 205 ? -1.484 -36.562 -6.488 1 96.38 205 LYS A O 1
ATOM 1668 N N . TRP A 1 206 ? -0.943 -34.625 -7.41 1 95.62 206 TRP A N 1
ATOM 1669 C CA . TRP A 1 206 ? -1.593 -33.812 -6.406 1 95.62 206 TRP A CA 1
ATOM 1670 C C . TRP A 1 206 ? -3.104 -34 -6.418 1 95.62 206 TRP A C 1
ATOM 1672 O O . TRP A 1 206 ? -3.736 -34.062 -5.363 1 95.62 206 TRP A O 1
ATOM 1682 N N . LEU A 1 207 ? -3.691 -34.125 -7.598 1 94.38 207 LEU A N 1
ATOM 1683 C CA . LEU A 1 207 ? -5.129 -34.344 -7.73 1 94.38 207 LEU A CA 1
ATOM 1684 C C . LEU A 1 207 ? -5.531 -35.688 -7.145 1 94.38 207 LEU A C 1
ATOM 1686 O O . LEU A 1 207 ? -6.609 -35.812 -6.555 1 94.38 207 LEU A O 1
ATOM 1690 N N . GLN A 1 208 ? -4.66 -36.594 -7.309 1 91.75 208 GLN A N 1
ATOM 1691 C CA . GLN A 1 208 ? -4.945 -37.938 -6.793 1 91.75 208 GLN A CA 1
ATOM 1692 C C . GLN A 1 208 ? -4.902 -37.969 -5.27 1 91.75 208 GLN A C 1
ATOM 1694 O O . GLN A 1 208 ? -5.664 -38.688 -4.633 1 91.75 208 GLN A O 1
ATOM 1699 N N . GLN A 1 209 ? -4.004 -37.188 -4.664 1 85.19 209 GLN A N 1
ATOM 1700 C CA . GLN A 1 209 ? -3.887 -37.094 -3.211 1 85.19 209 GLN A CA 1
ATOM 1701 C C . GLN A 1 209 ? -5.055 -36.344 -2.607 1 85.19 209 GLN A C 1
ATOM 1703 O O . GLN A 1 209 ? -5.465 -36.594 -1.475 1 85.19 209 GLN A O 1
ATOM 1708 N N . LYS A 1 210 ? -5.535 -35.25 -3.273 1 66.12 210 LYS A N 1
ATOM 1709 C CA . LYS A 1 210 ? -6.602 -34.406 -2.76 1 66.12 210 LYS A CA 1
ATOM 1710 C C . LYS A 1 210 ? -7.977 -34.969 -3.105 1 66.12 210 LYS A C 1
ATOM 1712 O O . LYS A 1 210 ? -8.969 -34.656 -2.449 1 66.12 210 LYS A O 1
ATOM 1717 N N . VAL A 1 211 ? -8.086 -35.562 -4.301 1 57.09 211 VAL A N 1
ATOM 1718 C CA . VAL A 1 211 ? -9.328 -36.219 -4.68 1 57.09 211 VAL A CA 1
ATOM 1719 C C . VAL A 1 211 ? -9.508 -37.5 -3.863 1 57.09 211 VAL A C 1
ATOM 1721 O O . VAL A 1 211 ? -10.641 -37.875 -3.564 1 57.09 211 VAL A O 1
ATOM 1724 N N . VAL A 1 212 ? -8.359 -38 -3.283 1 45.22 212 VAL A N 1
ATOM 1725 C CA . VAL A 1 212 ? -8.555 -39.219 -2.486 1 45.22 212 VAL A CA 1
ATOM 1726 C C . VAL A 1 212 ? -8.719 -38.844 -1.015 1 45.22 212 VAL A C 1
ATOM 1728 O O . VAL A 1 212 ? -8.023 -37.938 -0.51 1 45.22 212 VAL A O 1
ATOM 1731 N N . MET B 1 1 ? 21.016 24.438 19.172 1 47.5 1 MET B N 1
ATOM 1732 C CA . MET B 1 1 ? 20.281 24.719 17.922 1 47.5 1 MET B CA 1
ATOM 1733 C C . MET B 1 1 ? 18.922 24.016 17.922 1 47.5 1 MET B C 1
ATOM 1735 O O . MET B 1 1 ? 18.812 22.891 18.391 1 47.5 1 MET B O 1
ATOM 1739 N N . ILE B 1 2 ? 17.859 24.844 17.641 1 65.81 2 ILE B N 1
ATOM 1740 C CA . ILE B 1 2 ? 16.516 24.281 17.781 1 65.81 2 ILE B CA 1
ATOM 1741 C C . ILE B 1 2 ? 16.344 23.094 16.828 1 65.81 2 ILE B C 1
ATOM 1743 O O . ILE B 1 2 ? 16.656 23.203 15.641 1 65.81 2 ILE B O 1
ATOM 1747 N N . LYS B 1 3 ? 16.203 21.906 17.281 1 87.75 3 LYS B N 1
ATOM 1748 C CA . LYS B 1 3 ? 15.961 20.703 16.484 1 87.75 3 LYS B CA 1
ATOM 1749 C C . LYS B 1 3 ? 14.758 20.875 15.57 1 87.75 3 LYS B C 1
ATOM 1751 O O . LYS B 1 3 ? 13.75 21.453 15.969 1 87.75 3 LYS B O 1
ATOM 1756 N N . SER B 1 4 ? 14.898 20.547 14.281 1 96 4 SER B N 1
ATOM 1757 C CA . SER B 1 4 ? 13.805 20.641 13.32 1 96 4 SER B CA 1
ATOM 1758 C C . SER B 1 4 ? 12.586 19.844 13.797 1 96 4 SER B C 1
ATOM 1760 O O . SER B 1 4 ? 12.727 18.875 14.539 1 96 4 SER B O 1
ATOM 1762 N N . LYS B 1 5 ? 11.438 20.328 13.461 1 97.69 5 LYS B N 1
ATOM 1763 C CA . LYS B 1 5 ? 10.195 19.734 13.938 1 97.69 5 LYS B CA 1
ATOM 1764 C C . LYS B 1 5 ? 9.289 19.344 12.766 1 97.69 5 LYS B C 1
ATOM 1766 O O . LYS B 1 5 ? 9.32 19.984 11.711 1 97.69 5 LYS B O 1
ATOM 1771 N N . PHE B 1 6 ? 8.594 18.359 12.969 1 98.44 6 PHE B N 1
ATOM 1772 C CA . PHE B 1 6 ? 7.574 17.875 12.055 1 98.44 6 PHE B CA 1
ATOM 1773 C C . PHE B 1 6 ? 6.18 18.234 12.547 1 98.44 6 PHE B C 1
ATOM 1775 O O . PHE B 1 6 ? 5.711 17.703 13.555 1 98.44 6 PHE B O 1
ATOM 1782 N N . ILE B 1 7 ? 5.508 19.141 11.805 1 98.38 7 ILE B N 1
ATOM 1783 C CA . ILE B 1 7 ? 4.191 19.641 12.188 1 98.38 7 ILE B CA 1
ATOM 1784 C C . ILE B 1 7 ? 3.148 19.172 11.172 1 98.38 7 ILE B C 1
ATOM 1786 O O . ILE B 1 7 ? 3.367 19.25 9.961 1 98.38 7 ILE B O 1
ATOM 1790 N N . VAL B 1 8 ? 2.027 18.719 11.672 1 98.75 8 VAL B N 1
ATOM 1791 C CA . VAL B 1 8 ? 0.994 18.188 10.781 1 98.75 8 VAL B CA 1
ATOM 1792 C C . VAL B 1 8 ? -0.315 18.938 11.008 1 98.75 8 VAL B C 1
ATOM 1794 O O . VAL B 1 8 ? -0.69 19.219 12.148 1 98.75 8 VAL B O 1
ATOM 1797 N N . ILE B 1 9 ? -0.968 19.266 9.93 1 98.81 9 ILE B N 1
ATOM 1798 C CA . ILE B 1 9 ? -2.309 19.844 9.961 1 98.81 9 ILE B CA 1
ATOM 1799 C C . ILE B 1 9 ? -3.33 18.797 9.516 1 98.81 9 ILE B C 1
ATOM 1801 O O . ILE B 1 9 ? -3.238 18.266 8.406 1 98.81 9 ILE B O 1
ATOM 1805 N N . GLU B 1 10 ? -4.285 18.469 10.344 1 98.81 10 GLU B N 1
ATOM 1806 C CA . GLU B 1 10 ? -5.312 17.469 10.07 1 98.81 10 GLU B CA 1
ATOM 1807 C C . GLU B 1 10 ? -6.699 18.094 10.023 1 98.81 10 GLU B C 1
ATOM 1809 O O . GLU B 1 10 ? -6.938 19.141 10.633 1 98.81 10 GLU B O 1
ATOM 1814 N N . GLY B 1 11 ? -7.574 17.484 9.383 1 98.69 11 GLY B N 1
ATOM 1815 C CA . GLY B 1 11 ? -8.945 17.953 9.273 1 98.69 11 GLY B CA 1
ATOM 1816 C C . GLY B 1 11 ? -9.656 17.422 8.039 1 98.69 11 GLY B C 1
ATOM 1817 O O . GLY B 1 11 ? -9.016 16.906 7.121 1 98.69 11 GLY B O 1
ATOM 1818 N N . LEU B 1 12 ? -10.992 17.625 7.984 1 98.31 12 LEU B N 1
ATOM 1819 C CA . LEU B 1 12 ? -11.812 17.188 6.863 1 98.31 12 LEU B CA 1
ATOM 1820 C C . LEU B 1 12 ? -11.602 18.078 5.648 1 98.31 12 LEU B C 1
ATOM 1822 O O . LEU B 1 12 ? -10.852 19.062 5.719 1 98.31 12 LEU B O 1
ATOM 1826 N N . GLU B 1 13 ? -12.172 17.625 4.523 1 95.31 13 GLU B N 1
ATOM 1827 C CA . GLU B 1 13 ? -12.227 18.516 3.359 1 95.31 13 GLU B CA 1
ATOM 1828 C C . GLU B 1 13 ? -12.859 19.859 3.715 1 95.31 13 GLU B C 1
ATOM 1830 O O . GLU B 1 13 ? -13.828 19.906 4.477 1 95.31 13 GLU B O 1
ATOM 1835 N N . GLY B 1 14 ? -12.25 20.922 3.242 1 95.25 14 GLY B N 1
ATOM 1836 C CA . GLY B 1 14 ? -12.82 22.25 3.453 1 95.25 14 GLY B CA 1
ATOM 1837 C C . GLY B 1 14 ? -12.531 22.812 4.832 1 95.25 14 GLY B C 1
ATOM 1838 O O . GLY B 1 14 ? -13.047 23.875 5.195 1 95.25 14 GLY B O 1
ATOM 1839 N N . ALA B 1 15 ? -11.688 22.141 5.57 1 97.69 15 ALA B N 1
ATOM 1840 C CA . ALA B 1 15 ? -11.398 22.578 6.93 1 97.69 15 ALA B CA 1
ATOM 1841 C C . ALA B 1 15 ? -10.438 23.766 6.93 1 97.69 15 ALA B C 1
ATOM 1843 O O . ALA B 1 15 ? -10.281 24.438 7.949 1 97.69 15 ALA B O 1
ATOM 1844 N N . GLY B 1 16 ? -9.797 24.031 5.805 1 96.81 16 GLY B N 1
ATOM 1845 C CA . GLY B 1 16 ? -8.859 25.141 5.723 1 96.81 16 GLY B CA 1
ATOM 1846 C C . GLY B 1 16 ? -7.422 24.719 5.984 1 96.81 16 GLY B C 1
ATOM 1847 O O . GLY B 1 16 ? -6.625 25.5 6.5 1 96.81 16 GLY B O 1
ATOM 1848 N N . LYS B 1 17 ? -7.051 23.469 5.703 1 97.94 17 LYS B N 1
ATOM 1849 C CA . LYS B 1 17 ? -5.73 22.922 6.004 1 97.94 17 LYS B CA 1
ATOM 1850 C C . LYS B 1 17 ? -4.645 23.641 5.223 1 97.94 17 LYS B C 1
ATOM 1852 O O . LYS B 1 17 ? -3.6 24 5.777 1 97.94 17 LYS B O 1
ATOM 1857 N N . THR B 1 18 ? -4.879 23.844 3.945 1 96.38 18 THR B N 1
ATOM 1858 C CA . THR B 1 18 ? -3.895 24.516 3.111 1 96.38 18 THR B CA 1
ATOM 1859 C C . THR B 1 18 ? -3.578 25.906 3.668 1 96.38 18 THR B C 1
ATOM 1861 O O . THR B 1 18 ? -2.41 26.281 3.785 1 96.38 18 THR B O 1
ATOM 1864 N N . HIS B 1 19 ? -4.598 26.625 3.973 1 97.38 19 HIS B N 1
ATOM 1865 C CA . HIS B 1 19 ? -4.426 27.938 4.578 1 97.38 19 HIS B CA 1
ATOM 1866 C C . HIS B 1 19 ? -3.668 27.844 5.898 1 97.38 19 HIS B C 1
ATOM 1868 O O . HIS B 1 19 ? -2.773 28.641 6.168 1 97.38 19 HIS B O 1
ATOM 1874 N N . ALA B 1 20 ? -4.066 26.891 6.703 1 98.56 20 ALA B N 1
ATOM 1875 C CA . ALA B 1 20 ? -3.426 26.719 8 1 98.56 20 ALA B CA 1
ATOM 1876 C C . ALA B 1 20 ? -1.937 26.422 7.844 1 98.56 20 ALA B C 1
ATOM 1878 O O . ALA B 1 20 ? -1.112 26.922 8.609 1 98.56 20 ALA B O 1
ATOM 1879 N N . CYS B 1 21 ? -1.547 25.578 6.891 1 98.69 21 CYS B N 1
ATOM 1880 C CA . CYS B 1 21 ? -0.144 25.266 6.637 1 98.69 21 CYS B CA 1
ATOM 1881 C C . CYS B 1 21 ? 0.647 26.531 6.332 1 98.69 21 CYS B C 1
ATOM 1883 O O . CYS B 1 21 ? 1.727 26.75 6.887 1 98.69 21 CYS B O 1
ATOM 1885 N N . ILE B 1 22 ? 0.112 27.328 5.5 1 98.38 22 ILE B N 1
ATOM 1886 C CA . ILE B 1 22 ? 0.765 28.562 5.098 1 98.38 22 ILE B CA 1
ATOM 1887 C C . ILE B 1 22 ? 0.88 29.5 6.301 1 98.38 22 ILE B C 1
ATOM 1889 O O . ILE B 1 22 ? 1.918 30.141 6.508 1 98.38 22 ILE B O 1
ATOM 1893 N N . CYS B 1 23 ? -0.181 29.609 7.039 1 98.19 23 CYS B N 1
ATOM 1894 C CA . CYS B 1 23 ? -0.198 30.438 8.234 1 98.19 23 CYS B CA 1
ATOM 1895 C C . CYS B 1 23 ? 0.886 30 9.219 1 98.19 23 CYS B C 1
ATOM 1897 O O . CYS B 1 23 ? 1.633 30.828 9.734 1 98.19 23 CYS B O 1
ATOM 1899 N N . VAL B 1 24 ? 0.994 28.703 9.484 1 98.56 24 VAL B N 1
ATOM 1900 C CA . VAL B 1 24 ? 1.979 28.172 10.422 1 98.56 24 VAL B CA 1
ATOM 1901 C C . VAL B 1 24 ? 3.389 28.484 9.914 1 98.56 24 VAL B C 1
ATOM 1903 O O . VAL B 1 24 ? 4.262 28.875 10.688 1 98.56 24 VAL B O 1
ATOM 1906 N N . GLN B 1 25 ? 3.576 28.219 8.609 1 98.56 25 GLN B N 1
ATOM 1907 C CA . GLN B 1 25 ? 4.879 28.516 8.023 1 98.56 25 GLN B CA 1
ATOM 1908 C C . GLN B 1 25 ? 5.27 29.969 8.242 1 98.56 25 GLN B C 1
ATOM 1910 O O . GLN B 1 25 ? 6.41 30.266 8.609 1 98.56 25 GLN B O 1
ATOM 1915 N N . ARG B 1 26 ? 4.336 30.906 8 1 98.12 26 ARG B N 1
ATOM 1916 C CA . ARG B 1 26 ? 4.578 32.344 8.188 1 98.12 26 ARG B CA 1
ATOM 1917 C C . ARG B 1 26 ? 4.941 32.656 9.633 1 98.12 26 ARG B C 1
ATOM 1919 O O . ARG B 1 26 ? 5.891 33.375 9.898 1 98.12 26 ARG B O 1
ATOM 1926 N N . ILE B 1 27 ? 4.199 32.094 10.562 1 97.56 27 ILE B N 1
ATOM 1927 C CA . ILE B 1 27 ? 4.422 32.344 11.984 1 97.56 27 ILE B CA 1
ATOM 1928 C C . ILE B 1 27 ? 5.812 31.844 12.375 1 97.56 27 ILE B C 1
ATOM 1930 O O . ILE B 1 27 ? 6.527 32.5 13.125 1 97.56 27 ILE B O 1
ATOM 1934 N N . LEU B 1 28 ? 6.223 30.656 11.852 1 97.44 28 LEU B N 1
ATOM 1935 C CA . LEU B 1 28 ? 7.543 30.109 12.133 1 97.44 28 LEU B CA 1
ATOM 1936 C C . LEU B 1 28 ? 8.641 31.031 11.609 1 97.44 28 LEU B C 1
ATOM 1938 O O . LEU B 1 28 ? 9.594 31.344 12.32 1 97.44 28 LEU B O 1
ATOM 1942 N N . LYS B 1 29 ? 8.414 31.484 10.391 1 97.12 29 LYS B N 1
ATOM 1943 C CA . LYS B 1 29 ? 9.398 32.375 9.789 1 97.12 29 LYS B CA 1
ATOM 1944 C C . LYS B 1 29 ? 9.531 33.688 10.586 1 97.12 29 LYS B C 1
ATOM 1946 O O . LYS B 1 29 ? 10.641 34.188 10.789 1 97.12 29 LYS B O 1
ATOM 1951 N N . GLU B 1 30 ? 8.445 34.188 11.039 1 96.62 30 GLU B N 1
ATOM 1952 C CA . GLU B 1 30 ? 8.422 35.375 11.852 1 96.62 30 GLU B CA 1
ATOM 1953 C C . GLU B 1 30 ? 9.125 35.156 13.188 1 96.62 30 GLU B C 1
ATOM 1955 O O . GLU B 1 30 ? 9.516 36.125 13.867 1 96.62 30 GLU B O 1
ATOM 1960 N N . ASN B 1 31 ? 9.281 33.969 13.555 1 95.12 31 ASN B N 1
ATOM 1961 C CA . ASN B 1 31 ? 9.961 33.625 14.797 1 95.12 31 ASN B CA 1
ATOM 1962 C C . ASN B 1 31 ? 11.336 33 14.531 1 95.12 31 ASN B C 1
ATOM 1964 O O . ASN B 1 31 ? 11.789 32.125 15.281 1 95.12 31 ASN B O 1
ATOM 1968 N N . ASN B 1 32 ? 11.914 33.25 13.383 1 94.69 32 ASN B N 1
ATOM 1969 C CA . ASN B 1 32 ? 13.305 33 13.008 1 94.69 32 ASN B CA 1
ATOM 1970 C C . ASN B 1 32 ? 13.539 31.516 12.664 1 94.69 32 ASN B C 1
ATOM 1972 O O . ASN B 1 32 ? 14.664 31.031 12.781 1 94.69 32 ASN B O 1
ATOM 1976 N N . ILE B 1 33 ? 12.477 30.828 12.391 1 95.81 33 ILE B N 1
ATOM 1977 C CA . ILE B 1 33 ? 12.57 29.484 11.797 1 95.81 33 ILE B CA 1
ATOM 1978 C C . ILE B 1 33 ? 12.336 29.578 10.289 1 95.81 33 ILE B C 1
ATOM 1980 O O . ILE B 1 33 ? 11.188 29.5 9.836 1 95.81 33 ILE B O 1
ATOM 1984 N N . LYS B 1 34 ? 13.438 29.672 9.578 1 94.56 34 LYS B N 1
ATOM 1985 C CA . LYS B 1 34 ? 13.328 30.094 8.18 1 94.56 34 LYS B CA 1
ATOM 1986 C C . LYS B 1 34 ? 13.32 28.891 7.246 1 94.56 34 LYS B C 1
ATOM 1988 O O . LYS B 1 34 ? 12.734 28.938 6.164 1 94.56 34 LYS B O 1
ATOM 1993 N N . ASN B 1 35 ? 13.992 27.844 7.633 1 96.94 35 ASN B N 1
ATOM 1994 C CA . ASN B 1 35 ? 14.047 26.656 6.777 1 96.94 35 ASN B CA 1
ATOM 1995 C C . ASN B 1 35 ? 12.852 25.734 7.023 1 96.94 35 ASN B C 1
ATOM 1997 O O . ASN B 1 35 ? 12.914 24.844 7.883 1 96.94 35 ASN B O 1
ATOM 2001 N N . VAL B 1 36 ? 11.766 25.984 6.312 1 98.44 36 VAL B N 1
ATOM 2002 C CA . VAL B 1 36 ? 10.516 25.25 6.469 1 98.44 36 VAL B CA 1
ATOM 2003 C C . VAL B 1 36 ? 9.984 24.828 5.102 1 98.44 36 VAL B C 1
A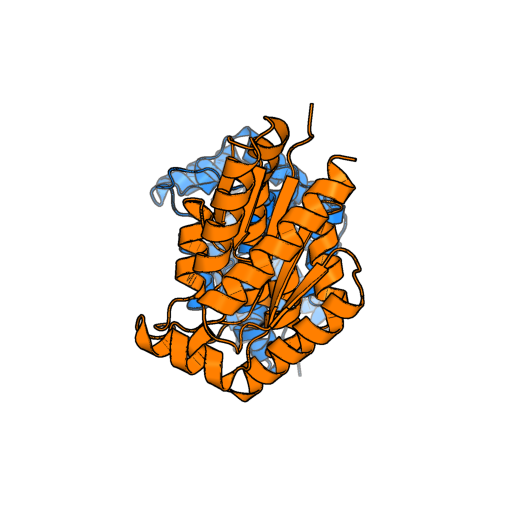TOM 2005 O O . VAL B 1 36 ? 9.891 25.656 4.188 1 98.44 36 VAL B O 1
ATOM 2008 N N . ILE B 1 37 ? 9.664 23.594 4.922 1 98.69 37 ILE B N 1
ATOM 2009 C CA . ILE B 1 37 ? 9.039 23.172 3.676 1 98.69 37 ILE B CA 1
ATOM 2010 C C . ILE B 1 37 ? 7.625 22.672 3.951 1 98.69 37 ILE B C 1
ATOM 2012 O O . ILE B 1 37 ? 7.324 22.203 5.055 1 98.69 37 ILE B O 1
ATOM 2016 N N . LEU B 1 38 ? 6.785 22.844 2.961 1 98.81 38 LEU B N 1
ATOM 2017 C CA . LEU B 1 38 ? 5.406 22.359 3 1 98.81 38 LEU B CA 1
ATOM 2018 C C . LEU B 1 38 ? 5.234 21.125 2.111 1 98.81 38 LEU B C 1
ATOM 2020 O O . LEU B 1 38 ? 5.707 21.109 0.973 1 98.81 38 LEU B O 1
ATOM 2024 N N . VAL B 1 39 ? 4.57 20.078 2.654 1 98.88 39 VAL B N 1
ATOM 2025 C CA . VAL B 1 39 ? 4.234 18.891 1.875 1 98.88 39 VAL B CA 1
ATOM 2026 C C . VAL B 1 39 ? 2.773 18.516 2.113 1 98.88 39 VAL B C 1
ATOM 2028 O O . VAL B 1 39 ? 2.098 19.109 2.949 1 98.88 39 VAL B O 1
ATOM 2031 N N . ARG B 1 40 ? 2.309 17.578 1.314 1 98.69 40 ARG B N 1
ATOM 2032 C CA . ARG B 1 40 ? 0.949 17.078 1.47 1 98.69 40 ARG B CA 1
ATOM 2033 C C . ARG B 1 40 ? 0.908 15.555 1.299 1 98.69 40 ARG B C 1
ATOM 2035 O O . ARG B 1 40 ? 1.745 14.984 0.6 1 98.69 40 ARG B O 1
ATOM 2042 N N . GLN B 1 41 ? -0.141 14.992 2.008 1 98.56 41 GLN B N 1
ATOM 2043 C CA . GLN B 1 41 ? -0.325 13.555 1.896 1 98.56 41 GLN B CA 1
ATOM 2044 C C . GLN B 1 41 ? -1.764 13.211 1.519 1 98.56 41 GLN B C 1
ATOM 2046 O O . GLN B 1 41 ? -2.709 13.75 2.096 1 98.56 41 GLN B O 1
ATOM 2051 N N . PRO B 1 42 ? -1.909 12.273 0.623 1 98.44 42 PRO B N 1
ATOM 2052 C CA . PRO B 1 42 ? -0.835 11.734 -0.217 1 98.44 42 PRO B CA 1
ATOM 2053 C C . PRO B 1 42 ? -0.32 12.75 -1.235 1 98.44 42 PRO B C 1
ATOM 2055 O O . PRO B 1 42 ? -1.062 13.648 -1.649 1 98.44 42 PRO B O 1
ATOM 2058 N N . GLY B 1 43 ? 0.981 12.633 -1.583 1 98.38 43 GLY B N 1
ATOM 2059 C CA . GLY B 1 43 ? 1.533 13.492 -2.613 1 98.38 43 GLY B CA 1
ATOM 2060 C C . GLY B 1 43 ? 2.93 13.992 -2.291 1 98.38 43 GLY B C 1
ATOM 2061 O O . GLY B 1 43 ? 3.643 13.375 -1.492 1 98.38 43 GLY B O 1
ATOM 2062 N N . SER B 1 44 ? 3.35 14.898 -3.084 1 98.5 44 SER B N 1
ATOM 2063 C CA . SER B 1 44 ? 4.531 15.727 -2.855 1 98.5 44 SER B CA 1
ATOM 2064 C C . SER B 1 44 ? 5.789 15.055 -3.393 1 98.5 44 SER B C 1
ATOM 2066 O O . SER B 1 44 ? 6.855 15.672 -3.441 1 98.5 44 SER B O 1
ATOM 2068 N N . THR B 1 45 ? 5.848 13.82 -3.689 1 98.12 45 THR B N 1
ATOM 2069 C CA . THR B 1 45 ? 6.871 13.211 -4.531 1 98.12 45 THR B CA 1
ATOM 2070 C C . THR B 1 45 ? 6.277 12.766 -5.863 1 98.12 45 THR B C 1
ATOM 2072 O O . THR B 1 45 ? 5.07 12.523 -5.965 1 98.12 45 THR B O 1
ATOM 2075 N N . PRO B 1 46 ? 7.109 12.672 -6.863 1 96.94 46 PRO B N 1
ATOM 2076 C CA . PRO B 1 46 ? 6.562 12.211 -8.141 1 96.94 46 PRO B CA 1
ATOM 2077 C C . PRO B 1 46 ? 5.785 10.898 -8.008 1 96.94 46 PRO B C 1
ATOM 2079 O O . PRO B 1 46 ? 4.672 10.789 -8.523 1 96.94 46 PRO B O 1
ATOM 2082 N N . VAL B 1 47 ? 6.293 9.93 -7.293 1 96.81 47 VAL B N 1
ATOM 2083 C CA . VAL B 1 47 ? 5.645 8.633 -7.098 1 96.81 47 VAL B CA 1
ATOM 2084 C C . VAL B 1 47 ? 4.367 8.812 -6.281 1 96.81 47 VAL B C 1
ATOM 2086 O O . VAL B 1 47 ? 3.307 8.312 -6.656 1 96.81 47 VAL B O 1
ATOM 2089 N N . ALA B 1 48 ? 4.457 9.539 -5.203 1 98.25 48 ALA B N 1
ATOM 2090 C CA . ALA B 1 48 ? 3.303 9.719 -4.324 1 98.25 48 ALA B CA 1
ATOM 2091 C C . ALA B 1 48 ? 2.189 10.492 -5.027 1 98.25 48 ALA B C 1
ATOM 2093 O O . ALA B 1 48 ? 1.007 10.25 -4.781 1 98.25 48 ALA B O 1
ATOM 2094 N N . GLU B 1 49 ? 2.537 11.391 -5.961 1 97.81 49 GLU B N 1
ATOM 2095 C CA . GLU B 1 49 ? 1.532 12.109 -6.734 1 97.81 49 GLU B CA 1
ATOM 2096 C C . GLU B 1 49 ? 0.795 11.18 -7.691 1 97.81 49 GLU B C 1
ATOM 2098 O O . GLU B 1 49 ? -0.398 11.359 -7.949 1 97.81 49 GLU B O 1
ATOM 2103 N N . LYS B 1 50 ? 1.503 10.289 -8.258 1 96.44 50 LYS B N 1
ATOM 2104 C CA . LYS B 1 50 ? 0.843 9.305 -9.117 1 96.44 50 LYS B CA 1
ATOM 2105 C C . LYS B 1 50 ? -0.133 8.445 -8.312 1 96.44 50 LYS B C 1
ATOM 2107 O O . LYS B 1 50 ? -1.227 8.133 -8.789 1 96.44 50 LYS B O 1
ATOM 2112 N N . ILE B 1 51 ? 0.313 8.039 -7.094 1 97.75 51 ILE B N 1
ATOM 2113 C CA . ILE B 1 51 ? -0.571 7.277 -6.223 1 97.75 51 ILE B CA 1
ATOM 2114 C C . ILE B 1 51 ? -1.797 8.117 -5.867 1 97.75 51 ILE B C 1
ATOM 2116 O O . ILE B 1 51 ? -2.924 7.609 -5.871 1 97.75 51 ILE B O 1
ATOM 2120 N N . ARG B 1 52 ? -1.569 9.391 -5.543 1 97.25 52 ARG B N 1
ATOM 2121 C CA . ARG B 1 52 ? -2.658 10.32 -5.242 1 97.25 52 ARG B CA 1
ATOM 2122 C C . ARG B 1 52 ? -3.674 10.359 -6.379 1 97.25 52 ARG B C 1
ATOM 2124 O O . ARG B 1 52 ? -4.879 10.281 -6.145 1 97.25 52 ARG B O 1
ATOM 2131 N N . LYS B 1 53 ? -3.156 10.469 -7.582 1 95.94 53 LYS B N 1
ATOM 2132 C CA . LYS B 1 53 ? -4.027 10.508 -8.75 1 95.94 53 LYS B CA 1
ATOM 2133 C C . LYS B 1 53 ? -4.848 9.234 -8.875 1 95.94 53 LYS B C 1
ATOM 2135 O O . LYS B 1 53 ? -6.027 9.273 -9.227 1 95.94 53 LYS B O 1
ATOM 2140 N N . LEU B 1 54 ? -4.23 8.133 -8.633 1 95.25 54 LEU B N 1
ATOM 2141 C CA . LEU B 1 54 ? -4.914 6.848 -8.68 1 95.25 54 LEU B CA 1
ATOM 2142 C C . LEU B 1 54 ? -6.051 6.797 -7.668 1 95.25 54 LEU B C 1
ATOM 2144 O O . LEU B 1 54 ? -7.156 6.348 -7.992 1 95.25 54 LEU B O 1
ATOM 2148 N N . ILE B 1 55 ? -5.82 7.238 -6.426 1 95.56 55 ILE B N 1
ATOM 2149 C CA . ILE B 1 55 ? -6.773 7.16 -5.324 1 95.56 55 ILE B CA 1
ATOM 2150 C C . ILE B 1 55 ? -7.93 8.125 -5.574 1 95.56 55 ILE B C 1
ATOM 2152 O O . ILE B 1 55 ? -9.086 7.801 -5.293 1 95.56 55 ILE B O 1
ATOM 2156 N N . LYS B 1 56 ? -7.625 9.273 -6.074 1 92.94 56 LYS B N 1
ATOM 2157 C CA . LYS B 1 56 ? -8.602 10.359 -6.141 1 92.94 56 LYS B CA 1
ATOM 2158 C C . LYS B 1 56 ? -9.391 10.305 -7.445 1 92.94 56 LYS B C 1
ATOM 2160 O O . LYS B 1 56 ? -10.406 10.992 -7.586 1 92.94 56 LYS B O 1
ATOM 2165 N N . ASN B 1 57 ? -8.93 9.477 -8.344 1 89.31 57 ASN B N 1
ATOM 2166 C CA . ASN B 1 57 ? -9.555 9.414 -9.664 1 89.31 57 ASN B CA 1
ATOM 2167 C C . ASN B 1 57 ? -10.992 8.906 -9.578 1 89.31 57 ASN B C 1
ATOM 2169 O O . ASN B 1 57 ? -11.258 7.875 -8.961 1 89.31 57 ASN B O 1
ATOM 2173 N N . ASN B 1 58 ? -11.953 9.516 -10.219 1 80.62 58 ASN B N 1
ATOM 2174 C CA . ASN B 1 58 ? -13.383 9.227 -10.18 1 80.62 58 ASN B CA 1
ATOM 2175 C C . ASN B 1 58 ? -13.812 8.359 -11.359 1 80.62 58 ASN B C 1
ATOM 2177 O O . ASN B 1 58 ? -14.992 8.023 -11.492 1 80.62 58 ASN B O 1
ATOM 2181 N N . THR B 1 59 ? -12.977 7.984 -12.117 1 74.25 59 THR B N 1
ATOM 2182 C CA . THR B 1 59 ? -13.375 7.336 -13.367 1 74.25 59 THR B CA 1
ATOM 2183 C C . THR B 1 59 ? -13.258 5.82 -13.25 1 74.25 59 THR B C 1
ATOM 2185 O O . THR B 1 59 ? -13.414 5.102 -14.242 1 74.25 59 THR B O 1
ATOM 2188 N N . TYR B 1 60 ? -13.195 5.492 -12 1 66.44 60 TYR B N 1
ATOM 2189 C CA . TYR B 1 60 ? -13 4.051 -11.906 1 66.44 60 TYR B CA 1
ATOM 2190 C C . TYR B 1 60 ? -14.328 3.311 -12.047 1 66.44 60 TYR B C 1
ATOM 2192 O O . TYR B 1 60 ? -15.352 3.746 -11.508 1 66.44 60 TYR B O 1
ATOM 2200 N N . ILE B 1 61 ? -14.125 2.289 -12.766 1 74.94 61 ILE B N 1
ATOM 2201 C CA . ILE B 1 61 ? -15.266 1.406 -12.977 1 74.94 61 ILE B CA 1
ATOM 2202 C C . ILE B 1 61 ? -15.406 0.451 -11.789 1 74.94 61 ILE B C 1
ATOM 2204 O O . ILE B 1 61 ? -16.438 -0.22 -11.641 1 74.94 61 ILE B O 1
ATOM 2208 N N . GLU B 1 62 ? -14.383 0.468 -10.938 1 88.19 62 GLU B N 1
ATOM 2209 C CA . GLU B 1 62 ? -14.359 -0.453 -9.805 1 88.19 62 GLU B CA 1
ATOM 2210 C C . GLU B 1 62 ? -14.102 0.287 -8.5 1 88.19 62 GLU B C 1
ATOM 2212 O O . GLU B 1 62 ? -13.281 1.206 -8.453 1 88.19 62 GLU B O 1
ATOM 2217 N N . ASP B 1 63 ? -14.844 -0.211 -7.441 1 92.31 63 ASP B N 1
ATOM 2218 C CA . ASP B 1 63 ? -14.609 0.358 -6.117 1 92.31 63 ASP B CA 1
ATOM 2219 C C . ASP B 1 63 ? -13.344 -0.207 -5.492 1 92.31 63 ASP B C 1
ATOM 2221 O O . ASP B 1 63 ? -13.031 -1.39 -5.656 1 92.31 63 ASP B O 1
ATOM 2225 N N . PHE B 1 64 ? -12.703 0.634 -4.773 1 95.88 64 PHE B N 1
ATOM 2226 C CA . PHE B 1 64 ? -11.602 0.163 -3.947 1 95.88 64 PHE B CA 1
ATOM 2227 C C . PHE B 1 64 ? -12.109 -0.695 -2.795 1 95.88 64 PHE B C 1
ATOM 2229 O O . PHE B 1 64 ? -13.117 -0.366 -2.17 1 95.88 64 PHE B O 1
ATOM 2236 N N . GLU B 1 65 ? -11.414 -1.79 -2.617 1 97.81 65 GLU B N 1
ATOM 2237 C CA . GLU B 1 65 ? -11.516 -2.359 -1.276 1 97.81 65 GLU B CA 1
ATOM 2238 C C . GLU B 1 65 ? -10.938 -1.411 -0.23 1 97.81 65 GLU B C 1
ATOM 2240 O O . GLU B 1 65 ? -9.93 -0.749 -0.476 1 97.81 65 GLU B O 1
ATOM 2245 N N . LYS B 1 66 ? -11.578 -1.346 0.971 1 98.25 66 LYS B N 1
ATOM 2246 C CA . LYS B 1 66 ? -11.141 -0.397 1.991 1 98.25 66 LYS B CA 1
ATOM 2247 C C . LYS B 1 66 ? -9.68 -0.638 2.377 1 98.25 66 LYS B C 1
ATOM 2249 O O . LYS B 1 66 ? -8.93 0.312 2.613 1 98.25 66 LYS B O 1
ATOM 2254 N N . GLU B 1 67 ? -9.219 -1.907 2.416 1 98.62 67 GLU B N 1
ATOM 2255 C CA . GLU B 1 67 ? -7.832 -2.229 2.74 1 98.62 67 GLU B CA 1
ATOM 2256 C C . GLU B 1 67 ? -6.891 -1.796 1.621 1 98.62 67 GLU B C 1
ATOM 2258 O O . GLU B 1 67 ? -5.758 -1.389 1.88 1 98.62 67 GLU B O 1
ATOM 2263 N N . THR B 1 68 ? -7.363 -1.927 0.374 1 98.56 68 THR B N 1
ATOM 2264 C CA . THR B 1 68 ? -6.578 -1.457 -0.762 1 98.56 68 THR B CA 1
ATOM 2265 C C . THR B 1 68 ? -6.312 0.042 -0.655 1 98.56 68 THR B C 1
ATOM 2267 O O . THR B 1 68 ? -5.176 0.49 -0.816 1 98.56 68 THR B O 1
ATOM 2270 N N . GLU B 1 69 ? -7.359 0.805 -0.382 1 98.25 69 GLU B N 1
ATOM 2271 C CA . GLU B 1 69 ? -7.219 2.248 -0.21 1 98.25 69 GLU B CA 1
ATOM 2272 C C . GLU B 1 69 ? -6.223 2.578 0.896 1 98.25 69 GLU B C 1
ATOM 2274 O O . GLU B 1 69 ? -5.348 3.43 0.718 1 98.25 69 GLU B O 1
ATOM 2279 N N . LEU B 1 70 ? -6.352 1.9 2.029 1 98.81 70 LEU B N 1
ATOM 2280 C CA . LEU B 1 70 ? -5.457 2.115 3.16 1 98.81 70 LEU B CA 1
ATOM 2281 C C . LEU B 1 70 ? -4.004 1.873 2.758 1 98.81 70 LEU B C 1
ATOM 2283 O O . LEU B 1 70 ? -3.129 2.686 3.061 1 98.81 70 LEU B O 1
ATOM 2287 N N . LEU B 1 71 ? -3.734 0.777 2.082 1 98.94 71 LEU B N 1
ATOM 2288 C CA . LEU B 1 71 ? -2.375 0.409 1.701 1 98.94 71 LEU B CA 1
ATOM 2289 C C . LEU B 1 71 ? -1.802 1.407 0.701 1 98.94 71 LEU B C 1
ATOM 2291 O O . LEU B 1 71 ? -0.61 1.72 0.743 1 98.94 71 LEU B O 1
ATOM 2295 N N . LEU B 1 72 ? -2.637 1.913 -0.203 1 98.81 72 LEU B N 1
ATOM 2296 C CA . LEU B 1 72 ? -2.188 2.934 -1.143 1 98.81 72 LEU B CA 1
ATOM 2297 C C . LEU B 1 72 ? -1.829 4.227 -0.414 1 98.81 72 LEU B C 1
ATOM 2299 O O . LEU B 1 72 ? -0.826 4.867 -0.734 1 98.81 72 LEU B O 1
ATOM 2303 N N . MET B 1 73 ? -2.666 4.598 0.574 1 98.75 73 MET B N 1
ATOM 2304 C CA . MET B 1 73 ? -2.367 5.781 1.377 1 98.75 73 MET B CA 1
ATOM 2305 C C . MET B 1 73 ? -1.013 5.641 2.064 1 98.75 73 MET B C 1
ATOM 2307 O O . MET B 1 73 ? -0.204 6.57 2.045 1 98.75 73 MET B O 1
ATOM 2311 N N . TYR B 1 74 ? -0.732 4.508 2.594 1 98.88 74 TYR B N 1
ATOM 2312 C CA . TYR B 1 74 ? 0.516 4.301 3.318 1 98.88 74 TYR B CA 1
ATOM 2313 C C . TYR B 1 74 ? 1.694 4.199 2.357 1 98.88 74 TYR B C 1
ATOM 2315 O O . TYR B 1 74 ? 2.807 4.621 2.686 1 98.88 74 TYR B O 1
ATOM 2323 N N . ALA B 1 75 ? 1.435 3.621 1.188 1 98.88 75 ALA B N 1
ATOM 2324 C CA . ALA B 1 75 ? 2.5 3.6 0.189 1 98.88 75 ALA B CA 1
ATOM 2325 C C . ALA B 1 75 ? 2.961 5.012 -0.153 1 98.88 75 ALA B C 1
ATOM 2327 O O . ALA B 1 75 ? 4.16 5.301 -0.153 1 98.88 75 ALA B O 1
ATOM 2328 N N . ALA B 1 76 ? 2.027 5.898 -0.381 1 98.81 76 ALA B N 1
ATOM 2329 C CA . ALA B 1 76 ? 2.352 7.293 -0.677 1 98.81 76 ALA B CA 1
ATOM 2330 C C . ALA B 1 76 ? 3.035 7.961 0.513 1 98.81 76 ALA B C 1
ATOM 2332 O O . ALA B 1 76 ? 4.004 8.703 0.342 1 98.81 76 ALA B O 1
ATOM 2333 N N . ARG B 1 77 ? 2.525 7.707 1.683 1 98.88 77 ARG B N 1
ATOM 2334 C CA . ARG B 1 77 ? 3.053 8.305 2.904 1 98.88 77 ARG B CA 1
ATOM 2335 C C . ARG B 1 77 ? 4.5 7.887 3.139 1 98.88 77 ARG B C 1
ATOM 2337 O O . ARG B 1 77 ? 5.355 8.727 3.43 1 98.88 77 ARG B O 1
ATOM 2344 N N . ILE B 1 78 ? 4.805 6.586 3 1 98.81 78 ILE B N 1
ATOM 2345 C CA . ILE B 1 78 ? 6.148 6.074 3.252 1 98.81 78 ILE B CA 1
ATOM 2346 C C . ILE B 1 78 ? 7.125 6.664 2.238 1 98.81 78 ILE B C 1
ATOM 2348 O O . ILE B 1 78 ? 8.242 7.043 2.592 1 98.81 78 ILE B O 1
ATOM 2352 N N . GLN B 1 79 ? 6.703 6.738 0.983 1 98.75 79 GLN B N 1
ATOM 2353 C CA . GLN B 1 79 ? 7.52 7.355 -0.058 1 98.75 79 GLN B CA 1
ATOM 2354 C C . GLN B 1 79 ? 7.902 8.789 0.317 1 98.75 79 GLN B C 1
ATOM 2356 O O . GLN B 1 79 ? 9.07 9.164 0.242 1 98.75 79 GLN B O 1
ATOM 2361 N N . LEU B 1 80 ? 6.953 9.562 0.747 1 98.88 80 LEU B N 1
ATOM 2362 C CA . LEU B 1 80 ? 7.164 10.961 1.098 1 98.88 80 LEU B CA 1
ATOM 2363 C C . LEU B 1 80 ? 8.039 11.086 2.342 1 98.88 80 LEU B C 1
ATOM 2365 O O . LEU B 1 80 ? 8.969 11.891 2.371 1 98.88 80 LEU B O 1
ATOM 2369 N N . VAL B 1 81 ? 7.742 10.32 3.375 1 98.88 81 VAL B N 1
ATOM 2370 C CA . VAL B 1 81 ? 8.453 10.391 4.648 1 98.88 81 VAL B CA 1
ATOM 2371 C C . VAL B 1 81 ? 9.93 10.086 4.43 1 98.88 81 VAL B C 1
ATOM 2373 O O . VAL B 1 81 ? 10.805 10.82 4.895 1 98.88 81 VAL B O 1
ATOM 2376 N N . LYS B 1 82 ? 10.203 9.086 3.666 1 98.5 82 LYS B N 1
ATOM 2377 C CA . LYS B 1 82 ? 11.578 8.625 3.518 1 98.5 82 LYS B CA 1
ATOM 2378 C C . LYS B 1 82 ? 12.344 9.484 2.518 1 98.5 82 LYS B C 1
ATOM 2380 O O . LYS B 1 82 ? 13.547 9.711 2.68 1 98.5 82 LYS B O 1
ATOM 2385 N N . LYS B 1 83 ? 11.633 9.992 1.504 1 98.5 83 LYS B N 1
ATOM 2386 C CA . LYS B 1 83 ? 12.32 10.711 0.437 1 98.5 83 LYS B CA 1
ATOM 2387 C C . LYS B 1 83 ? 12.5 12.188 0.797 1 98.5 83 LYS B C 1
ATOM 2389 O O . LYS B 1 83 ? 13.477 12.82 0.377 1 98.5 83 LYS B O 1
ATOM 2394 N N . ILE B 1 84 ? 11.523 12.703 1.564 1 98.81 84 ILE B N 1
ATOM 2395 C CA . ILE B 1 84 ? 11.547 14.148 1.713 1 98.81 84 ILE B CA 1
ATOM 2396 C C . ILE B 1 84 ? 11.539 14.516 3.195 1 98.81 84 ILE B C 1
ATOM 2398 O O . ILE B 1 84 ? 12.438 15.219 3.672 1 98.81 84 ILE B O 1
ATOM 2402 N N . ILE B 1 85 ? 10.656 14.016 3.977 1 98.88 85 ILE B N 1
ATOM 2403 C CA . ILE B 1 85 ? 10.406 14.523 5.32 1 98.88 85 ILE B CA 1
ATOM 2404 C C . ILE B 1 85 ? 11.594 14.203 6.227 1 98.88 85 ILE B C 1
ATOM 2406 O O . ILE B 1 85 ? 12.188 15.109 6.824 1 98.88 85 ILE B O 1
ATOM 2410 N N . GLN B 1 86 ? 11.977 12.93 6.301 1 98.75 86 GLN B N 1
ATOM 2411 C CA . GLN B 1 86 ? 13.047 12.523 7.203 1 98.75 86 GLN B CA 1
ATOM 2412 C C . GLN B 1 86 ? 14.367 13.172 6.809 1 98.75 86 GLN B C 1
ATOM 2414 O O . GLN B 1 86 ? 15.07 13.734 7.656 1 98.75 86 GLN B O 1
ATOM 2419 N N . PRO B 1 87 ? 14.742 13.109 5.5 1 98.56 87 PRO B N 1
ATOM 2420 C CA . PRO B 1 87 ? 15.977 13.781 5.109 1 98.56 87 PRO B CA 1
ATOM 2421 C C . PRO B 1 87 ? 15.969 15.273 5.426 1 98.56 87 PRO B C 1
ATOM 2423 O O . PRO B 1 87 ? 16.984 15.828 5.855 1 98.56 87 PRO B O 1
ATOM 2426 N N . ALA B 1 88 ? 14.836 15.945 5.195 1 98.69 88 ALA B N 1
ATOM 2427 C CA . ALA B 1 88 ? 14.719 17.375 5.504 1 98.69 88 ALA B CA 1
ATOM 2428 C C . ALA B 1 88 ? 14.938 17.625 6.992 1 98.69 88 ALA B C 1
ATOM 2430 O O . ALA B 1 88 ? 15.703 18.516 7.371 1 98.69 88 ALA B O 1
ATOM 2431 N N . LEU B 1 89 ? 14.312 16.875 7.812 1 98.44 89 LEU B N 1
ATOM 2432 C CA . LEU B 1 89 ? 14.438 17.031 9.258 1 98.44 89 LEU B CA 1
ATOM 2433 C C . LEU B 1 89 ? 15.875 16.797 9.711 1 98.44 89 LEU B C 1
ATOM 2435 O O . LEU B 1 89 ? 16.375 17.531 10.57 1 98.44 89 LEU B O 1
ATOM 2439 N N . LYS B 1 90 ? 16.5 15.812 9.133 1 97.69 90 LYS B N 1
ATOM 2440 C CA . LYS B 1 90 ? 17.891 15.5 9.453 1 97.69 90 LYS B CA 1
ATOM 2441 C C . LYS B 1 90 ? 18.812 16.672 9.117 1 97.69 90 LYS B C 1
ATOM 2443 O O . LYS B 1 90 ? 19.812 16.891 9.789 1 97.69 90 LYS B O 1
ATOM 2448 N N . LYS B 1 91 ? 18.422 17.453 8.141 1 97.5 91 LYS B N 1
ATOM 2449 C CA . LYS B 1 91 ? 19.234 18.578 7.691 1 97.5 91 LYS B CA 1
ATOM 2450 C C . LYS B 1 91 ? 18.859 19.859 8.445 1 97.5 91 LYS B C 1
ATOM 2452 O O . LYS B 1 91 ? 19.344 20.938 8.117 1 97.5 91 LYS B O 1
ATOM 2457 N N . GLY B 1 92 ? 17.938 19.688 9.375 1 97.25 92 GLY B N 1
ATOM 2458 C CA . GLY B 1 92 ? 17.578 20.828 10.211 1 97.25 92 GLY B CA 1
ATOM 2459 C C . GLY B 1 92 ? 16.406 21.625 9.664 1 97.25 92 GLY B C 1
ATOM 2460 O O . GLY B 1 92 ? 16.078 22.688 10.195 1 97.25 92 GLY B O 1
ATOM 2461 N N . THR B 1 93 ? 15.797 21.141 8.547 1 98.25 93 THR B N 1
ATOM 2462 C CA . THR B 1 93 ? 14.648 21.797 7.938 1 98.25 93 THR B CA 1
ATOM 2463 C C . THR B 1 93 ? 13.352 21.359 8.602 1 98.25 93 THR B C 1
ATOM 2465 O O . THR B 1 93 ? 13.125 20.172 8.805 1 98.25 93 THR B O 1
ATOM 2468 N N . TRP B 1 94 ? 12.508 22.312 8.992 1 98.56 94 TRP B N 1
ATOM 2469 C CA . TRP B 1 94 ? 11.188 21.969 9.516 1 98.56 94 TRP B CA 1
ATOM 2470 C C . TRP B 1 94 ? 10.25 21.531 8.398 1 98.56 94 TRP B C 1
ATOM 2472 O O . TRP B 1 94 ? 10.383 21.984 7.254 1 98.56 94 TRP B O 1
ATOM 2482 N N . VAL B 1 95 ? 9.367 20.656 8.766 1 98.88 95 VAL B N 1
ATOM 2483 C CA . VAL B 1 95 ? 8.414 20.172 7.766 1 98.88 95 VAL B CA 1
ATOM 2484 C C . VAL B 1 95 ? 6.992 20.359 8.281 1 98.88 95 VAL B C 1
ATOM 2486 O O . VAL B 1 95 ? 6.68 19.984 9.414 1 98.88 95 VAL B O 1
ATOM 2489 N N . ILE B 1 96 ? 6.164 20.984 7.523 1 98.94 96 ILE B N 1
ATOM 2490 C CA . ILE B 1 96 ? 4.727 21.078 7.754 1 98.94 96 ILE B CA 1
ATOM 2491 C C . ILE B 1 96 ? 3.986 20.219 6.719 1 98.94 96 ILE B C 1
ATOM 2493 O O . ILE B 1 96 ? 4.199 20.375 5.516 1 98.94 96 ILE B O 1
ATOM 2497 N N . SER B 1 97 ? 3.174 19.391 7.164 1 98.88 97 SER B N 1
ATOM 2498 C CA . SER B 1 97 ? 2.49 18.484 6.246 1 98.88 97 SER B CA 1
ATOM 2499 C C . SER B 1 97 ? 0.975 18.625 6.363 1 98.88 97 SER B C 1
ATOM 2501 O O . SER B 1 97 ? 0.425 18.562 7.465 1 98.88 97 SER B O 1
ATOM 2503 N N . ASP B 1 98 ? 0.31 18.812 5.25 1 98.75 98 ASP B N 1
ATOM 2504 C CA . ASP B 1 98 ? -1.132 18.609 5.148 1 98.75 98 ASP B CA 1
ATOM 2505 C C . ASP B 1 98 ? -1.485 17.125 5.234 1 98.75 98 ASP B C 1
ATOM 2507 O O . ASP B 1 98 ? -1.379 16.406 4.246 1 98.75 98 ASP B O 1
ATOM 2511 N N . ARG B 1 99 ? -1.896 16.703 6.332 1 98.81 99 ARG B N 1
ATOM 2512 C CA . ARG B 1 99 ? -2.289 15.352 6.707 1 98.81 99 ARG B CA 1
ATOM 2513 C C . ARG B 1 99 ? -1.065 14.469 6.953 1 98.81 99 ARG B C 1
ATOM 2515 O O . ARG B 1 99 ? 0.049 14.828 6.566 1 98.81 99 ARG B O 1
ATOM 2522 N N . HIS B 1 100 ? -1.29 13.375 7.672 1 98.44 100 HIS B N 1
ATOM 2523 C CA . HIS B 1 100 ? -0.357 12.281 7.922 1 98.44 100 HIS B CA 1
ATOM 2524 C C . HIS B 1 100 ? -1.09 11.031 8.383 1 98.44 100 HIS B C 1
ATOM 2526 O O . HIS B 1 100 ? -2.068 10.609 7.758 1 98.44 100 HIS B O 1
ATOM 2532 N N . ASP B 1 101 ? -0.667 10.367 9.43 1 97.62 101 ASP B N 1
ATOM 2533 C CA . ASP B 1 101 ? -1.178 9.039 9.758 1 97.62 101 ASP B CA 1
ATOM 2534 C C . ASP B 1 101 ? -2.533 9.133 10.453 1 97.62 101 ASP B C 1
ATOM 2536 O O . ASP B 1 101 ? -3.35 8.211 10.352 1 97.62 101 ASP B O 1
ATOM 2540 N N . LEU B 1 102 ? -2.865 10.234 11.164 1 97.94 102 LEU B N 1
ATOM 2541 C CA . LEU B 1 102 ? -4.164 10.375 11.805 1 97.94 102 LEU B CA 1
ATOM 2542 C C . LEU B 1 102 ? -5.289 10.352 10.773 1 97.94 102 LEU B C 1
ATOM 2544 O O . LEU B 1 102 ? -6.398 9.898 11.07 1 97.94 102 LEU B O 1
ATOM 2548 N N . SER B 1 103 ? -4.941 10.852 9.602 1 98.69 103 SER B N 1
ATOM 2549 C CA . SER B 1 103 ? -5.926 10.82 8.523 1 98.69 103 SER B CA 1
ATOM 2550 C C . SER B 1 103 ? -6.344 9.391 8.195 1 98.69 103 SER B C 1
ATOM 2552 O O . SER B 1 103 ? -7.516 9.133 7.902 1 98.69 103 SER B O 1
ATOM 2554 N N . SER B 1 104 ? -5.395 8.438 8.219 1 98.69 104 SER B N 1
ATOM 2555 C CA . SER B 1 104 ? -5.73 7.051 7.934 1 98.69 104 SER B CA 1
ATOM 2556 C C . SER B 1 104 ? -6.668 6.48 8.992 1 98.69 104 SER B C 1
ATOM 2558 O O . SER B 1 104 ? -7.605 5.742 8.664 1 98.69 104 SER B O 1
ATOM 2560 N N . LEU B 1 105 ? -6.48 6.785 10.242 1 98.38 105 LEU B N 1
ATOM 2561 C CA . LEU B 1 105 ? -7.383 6.359 11.305 1 98.38 105 LEU B CA 1
ATOM 2562 C C . LEU B 1 105 ? -8.781 6.941 11.102 1 98.38 105 LEU B C 1
ATOM 2564 O O . LEU B 1 105 ? -9.781 6.254 11.312 1 98.38 105 LEU B O 1
ATOM 2568 N N . ALA B 1 106 ? -8.789 8.156 10.68 1 98.75 106 ALA B N 1
ATOM 2569 C CA . ALA B 1 106 ? -10.07 8.844 10.531 1 98.75 106 ALA B CA 1
ATOM 2570 C C . ALA B 1 106 ? -10.812 8.352 9.297 1 98.75 106 ALA B C 1
ATOM 2572 O O . ALA B 1 106 ? -11.953 7.887 9.391 1 98.75 106 ALA B O 1
ATOM 2573 N N . TYR B 1 107 ? -10.195 8.383 8.148 1 98.75 107 TYR B N 1
ATOM 2574 C CA . TYR B 1 107 ? -10.875 8.102 6.887 1 98.75 107 TYR B CA 1
ATOM 2575 C C . TYR B 1 107 ? -11.055 6.598 6.695 1 98.75 107 TYR B C 1
ATOM 2577 O O . TYR B 1 107 ? -12.18 6.121 6.531 1 98.75 107 TYR B O 1
ATOM 2585 N N . GLN B 1 108 ? -10 5.836 6.711 1 98.75 108 GLN B N 1
ATOM 2586 C CA . GLN B 1 108 ? -10.109 4.398 6.492 1 98.75 108 GLN B CA 1
ATOM 2587 C C . GLN B 1 108 ? -10.641 3.693 7.742 1 98.75 108 GLN B C 1
ATOM 2589 O O . GLN B 1 108 ? -11.375 2.715 7.641 1 98.75 108 GLN B O 1
ATOM 2594 N N . GLY B 1 109 ? -10.227 4.125 8.938 1 98.69 109 GLY B N 1
ATOM 2595 C CA . GLY B 1 109 ? -10.789 3.588 10.164 1 98.69 109 GLY B CA 1
ATOM 2596 C C . GLY B 1 109 ? -12.234 4.004 10.391 1 98.69 109 GLY B C 1
ATOM 2597 O O . GLY B 1 109 ? -13.148 3.201 10.219 1 98.69 109 GLY B O 1
ATOM 2598 N N . GLY B 1 110 ? -12.461 5.266 10.75 1 98.62 110 GLY B N 1
ATOM 2599 C CA . GLY B 1 110 ? -13.781 5.789 11.047 1 98.62 110 GLY B CA 1
ATOM 2600 C C . GLY B 1 110 ? -14.719 5.746 9.852 1 98.62 110 GLY B C 1
ATOM 2601 O O . GLY B 1 110 ? -15.789 5.145 9.914 1 98.62 110 GLY B O 1
ATOM 2602 N N . GLY B 1 111 ? -14.289 6.289 8.734 1 98.5 111 GLY B N 1
ATOM 2603 C CA . GLY B 1 111 ? -15.125 6.426 7.551 1 98.5 111 GLY B CA 1
ATOM 2604 C C . GLY B 1 111 ? -15.445 5.098 6.891 1 98.5 111 GLY B C 1
ATOM 2605 O O . GLY B 1 111 ? -16.609 4.82 6.586 1 98.5 111 GLY B O 1
ATOM 2606 N N . LEU B 1 112 ? -14.438 4.223 6.734 1 98.25 112 LEU B N 1
ATOM 2607 C CA . LEU B 1 112 ? -14.625 2.992 5.973 1 98.25 112 LEU B CA 1
ATOM 2608 C C . LEU B 1 112 ? -14.805 1.797 6.902 1 98.25 112 LEU B C 1
ATOM 2610 O O . LEU B 1 112 ? -15.172 0.707 6.453 1 98.25 112 LEU B O 1
ATOM 2614 N N . GLY B 1 113 ? -14.469 1.961 8.195 1 98.44 113 GLY B N 1
ATOM 2615 C CA . GLY B 1 113 ? -14.805 0.933 9.164 1 98.44 113 GLY B CA 1
ATOM 2616 C C . GLY B 1 113 ? -13.68 -0.063 9.391 1 98.44 113 GLY B C 1
ATOM 2617 O O . GLY B 1 113 ? -13.898 -1.146 9.93 1 98.44 113 GLY B O 1
ATOM 2618 N N . ILE B 1 114 ? -12.492 0.221 8.945 1 98.69 114 ILE B N 1
ATOM 2619 C CA . ILE B 1 114 ? -11.359 -0.652 9.258 1 98.69 114 ILE B CA 1
ATOM 2620 C C . ILE B 1 114 ? -11.031 -0.557 10.742 1 98.69 114 ILE B C 1
ATOM 2622 O O . ILE B 1 114 ? -10.977 0.54 11.305 1 98.69 114 ILE B O 1
ATOM 2626 N N . LYS B 1 115 ? -10.742 -1.662 11.375 1 98.25 115 LYS B N 1
ATOM 2627 C CA . LYS B 1 115 ? -10.453 -1.689 12.805 1 98.25 115 LYS B CA 1
ATOM 2628 C C . LYS B 1 115 ? -9.211 -0.864 13.133 1 98.25 115 LYS B C 1
ATOM 2630 O O . LYS B 1 115 ? -8.18 -1.001 12.469 1 98.25 115 LYS B O 1
ATOM 2635 N N . ARG B 1 116 ? -9.297 -0.057 14.133 1 97.62 116 ARG B N 1
ATOM 2636 C CA . ARG B 1 116 ? -8.219 0.808 14.594 1 97.62 116 ARG B CA 1
ATOM 2637 C C . ARG B 1 116 ? -6.941 0.009 14.836 1 97.62 116 ARG B C 1
ATOM 2639 O O . ARG B 1 116 ? -5.844 0.459 14.492 1 97.62 116 ARG B O 1
ATOM 2646 N N . LYS B 1 117 ? -7.043 -1.16 15.422 1 97.88 117 LYS B N 1
ATOM 2647 C CA . LYS B 1 117 ? -5.902 -2.004 15.75 1 97.88 117 LYS B CA 1
ATOM 2648 C C . LYS B 1 117 ? -5.109 -2.377 14.5 1 97.88 117 LYS B C 1
ATOM 2650 O O . LYS B 1 117 ? -3.879 -2.402 14.523 1 97.88 117 LYS B O 1
ATOM 2655 N N . LEU B 1 118 ? -5.805 -2.688 13.461 1 98.25 118 LEU B N 1
ATOM 2656 C CA . LEU B 1 118 ? -5.156 -3.047 12.203 1 98.25 118 LEU B CA 1
ATOM 2657 C C . LEU B 1 118 ? -4.363 -1.869 11.648 1 98.25 118 LEU B C 1
ATOM 2659 O O . LEU B 1 118 ? -3.211 -2.029 11.234 1 98.25 118 LEU B O 1
ATOM 2663 N N . ILE B 1 119 ? -4.945 -0.673 11.664 1 98.62 119 ILE B N 1
ATOM 2664 C CA . ILE B 1 119 ? -4.293 0.521 11.133 1 98.62 119 ILE B CA 1
ATOM 2665 C C . ILE B 1 119 ? -3.072 0.863 11.984 1 98.62 119 ILE B C 1
ATOM 2667 O O . ILE B 1 119 ? -2.018 1.221 11.453 1 98.62 119 ILE B O 1
ATOM 2671 N N . ASN B 1 120 ? -3.186 0.712 13.281 1 97.75 120 ASN B N 1
ATOM 2672 C CA . ASN B 1 120 ? -2.062 0.992 14.164 1 97.75 120 ASN B CA 1
ATOM 2673 C C . ASN B 1 120 ? -0.914 0.013 13.945 1 97.75 120 ASN B C 1
ATOM 2675 O O . ASN B 1 120 ? 0.255 0.396 14.008 1 97.75 120 ASN B O 1
ATOM 2679 N N . LYS B 1 121 ? -1.232 -1.249 13.758 1 98.25 121 LYS B N 1
ATOM 2680 C CA . LYS B 1 121 ? -0.198 -2.238 13.469 1 98.25 121 LYS B CA 1
ATOM 2681 C C . LYS B 1 121 ? 0.53 -1.911 12.172 1 98.25 121 LYS B C 1
ATOM 2683 O O . LYS B 1 121 ? 1.755 -2.029 12.094 1 98.25 121 LYS B O 1
ATOM 2688 N N . LEU B 1 122 ? -0.273 -1.502 11.188 1 98.62 122 LEU B N 1
ATOM 2689 C CA . LEU B 1 122 ? 0.324 -1.103 9.914 1 98.62 122 LEU B CA 1
ATOM 2690 C C . LEU B 1 122 ? 1.242 0.101 10.102 1 98.62 122 LEU B C 1
ATOM 2692 O O . LEU B 1 122 ? 2.367 0.114 9.594 1 98.62 122 LEU B O 1
ATOM 2696 N N . LYS B 1 123 ? 0.742 1.088 10.773 1 98.19 123 LYS B N 1
ATOM 2697 C CA . LYS B 1 123 ? 1.517 2.289 11.07 1 98.19 123 LYS B CA 1
ATOM 2698 C C . LYS B 1 123 ? 2.84 1.938 11.742 1 98.19 123 LYS B C 1
ATOM 2700 O O . LYS B 1 123 ? 3.898 2.418 11.336 1 98.19 123 LYS B O 1
ATOM 2705 N N . TYR B 1 124 ? 2.797 1.126 12.711 1 97.5 124 TYR B N 1
ATOM 2706 C CA . TYR B 1 124 ? 3.992 0.776 13.469 1 97.5 124 TYR B CA 1
ATOM 2707 C C . TYR B 1 124 ? 4.977 -0.009 12.609 1 97.5 124 TYR B C 1
ATOM 2709 O O . TYR B 1 124 ? 6.191 0.169 12.727 1 97.5 124 TYR B O 1
ATOM 2717 N N . LEU B 1 125 ? 4.496 -0.856 11.828 1 97.81 125 LEU B N 1
ATOM 2718 C CA . LEU B 1 125 ? 5.344 -1.675 10.969 1 97.81 125 LEU B CA 1
ATOM 2719 C C . LEU B 1 125 ? 6.199 -0.801 10.055 1 97.81 125 LEU B C 1
ATOM 2721 O O . LEU B 1 125 ? 7.352 -1.131 9.781 1 97.81 125 LEU B O 1
ATOM 2725 N N . PHE B 1 126 ? 5.633 0.351 9.648 1 98.12 126 PHE B N 1
ATOM 2726 C CA . PHE B 1 126 ? 6.312 1.043 8.555 1 98.12 126 PHE B CA 1
ATOM 2727 C C . PHE B 1 126 ? 6.836 2.398 9.023 1 98.12 126 PHE B C 1
ATOM 2729 O O . PHE B 1 126 ? 7.809 2.916 8.469 1 98.12 126 PHE B O 1
ATOM 2736 N N . LEU B 1 127 ? 6.156 2.967 10.039 1 97.81 127 LEU B N 1
ATOM 2737 C CA . LEU B 1 127 ? 6.582 4.285 10.5 1 97.81 127 LEU B CA 1
ATOM 2738 C C . LEU B 1 127 ? 7.316 4.184 11.828 1 97.81 127 LEU B C 1
ATOM 2740 O O . LEU B 1 127 ? 8.031 5.109 12.219 1 97.81 127 LEU B O 1
ATOM 2744 N N . GLN B 1 128 ? 7.055 3.041 12.523 1 96.19 128 GLN B N 1
ATOM 2745 C CA . GLN B 1 128 ? 7.668 2.809 13.828 1 96.19 128 GLN B CA 1
ATOM 2746 C C . GLN B 1 128 ? 7.449 3.998 14.758 1 96.19 128 GLN B C 1
ATOM 2748 O O . GLN B 1 128 ? 6.312 4.391 15.016 1 96.19 128 GLN B O 1
ATOM 2753 N N . ASP B 1 129 ? 8.523 4.707 15.148 1 95 129 ASP B N 1
ATOM 2754 C CA . ASP B 1 129 ? 8.391 5.762 16.141 1 95 129 ASP B CA 1
ATOM 2755 C C . ASP B 1 129 ? 8.344 7.141 15.484 1 95 129 ASP B C 1
ATOM 2757 O O . ASP B 1 129 ? 8.367 8.164 16.172 1 95 129 ASP B O 1
ATOM 2761 N N . PHE B 1 130 ? 8.266 7.109 14.211 1 97.69 130 PHE B N 1
ATOM 2762 C CA . PHE B 1 130 ? 8.211 8.398 13.531 1 97.69 130 PHE B CA 1
ATOM 2763 C C . PHE B 1 130 ? 6.828 9.023 13.648 1 97.69 130 PHE B C 1
ATOM 2765 O O . PHE B 1 130 ? 5.871 8.539 13.031 1 97.69 130 PHE B O 1
ATOM 2772 N N . ILE B 1 131 ? 6.684 10.039 14.438 1 96.12 131 ILE B N 1
ATOM 2773 C CA . ILE B 1 131 ? 5.422 10.734 14.68 1 96.12 131 ILE B CA 1
ATOM 2774 C C . ILE B 1 131 ? 5.648 12.242 14.625 1 96.12 131 ILE B C 1
ATOM 2776 O O . ILE B 1 131 ? 6.773 12.711 14.805 1 96.12 131 ILE B O 1
ATOM 2780 N N . PRO B 1 132 ? 4.602 13.031 14.367 1 97.44 132 PRO B N 1
ATOM 2781 C CA . PRO B 1 132 ? 4.754 14.492 14.375 1 97.44 132 PRO B CA 1
ATOM 2782 C C . PRO B 1 132 ? 5.137 15.039 15.75 1 97.44 132 PRO B C 1
ATOM 2784 O O . PRO B 1 132 ? 4.734 14.484 16.781 1 97.44 132 PRO B O 1
ATOM 2787 N N . ASP B 1 133 ? 5.887 16.094 15.695 1 96.56 133 ASP B N 1
ATOM 2788 C CA . ASP B 1 133 ? 6.172 16.828 16.938 1 96.56 133 ASP B CA 1
ATOM 2789 C C . ASP B 1 133 ? 4.945 17.594 17.406 1 96.56 133 ASP B C 1
ATOM 2791 O O . ASP B 1 133 ? 4.781 17.828 18.609 1 96.56 133 ASP B O 1
ATOM 2795 N N . LEU B 1 134 ? 4.145 17.953 16.484 1 96.88 134 LEU B N 1
ATOM 2796 C CA . LEU B 1 134 ? 2.906 18.688 16.75 1 96.88 134 LEU B CA 1
ATOM 2797 C C . LEU B 1 134 ? 1.854 18.359 15.688 1 96.88 134 LEU B C 1
ATOM 2799 O O . LEU B 1 134 ? 2.166 18.297 14.492 1 96.88 134 LEU B O 1
ATOM 2803 N N . THR B 1 135 ? 0.655 18.172 16.109 1 98.5 135 THR B N 1
ATOM 2804 C CA . THR B 1 135 ? -0.486 18.062 15.211 1 98.5 135 THR B CA 1
ATOM 2805 C C . THR B 1 135 ? -1.546 19.109 15.555 1 98.5 135 THR B C 1
ATOM 2807 O O . THR B 1 135 ? -1.912 19.266 16.719 1 98.5 135 THR B O 1
ATOM 2810 N N . ILE B 1 136 ? -1.928 19.828 14.578 1 98.62 136 ILE B N 1
ATOM 2811 C CA . ILE B 1 136 ? -3.064 20.734 14.695 1 98.62 136 ILE B CA 1
ATOM 2812 C C . ILE B 1 136 ? -4.266 20.141 13.953 1 98.62 136 ILE B C 1
ATOM 2814 O O . ILE B 1 136 ? -4.195 19.922 12.742 1 98.62 136 ILE B O 1
ATOM 2818 N N . TYR B 1 137 ? -5.32 19.906 14.68 1 98.81 137 TYR B N 1
ATOM 2819 C CA . TYR B 1 137 ? -6.555 19.406 14.086 1 98.81 137 TYR B CA 1
ATOM 2820 C C . TYR B 1 137 ? -7.559 20.547 13.898 1 98.81 137 TYR B C 1
ATOM 2822 O O . TYR B 1 137 ? -7.965 21.188 14.867 1 98.81 137 TYR B O 1
ATOM 2830 N N . LEU B 1 138 ? -7.93 20.781 12.648 1 98.81 138 LEU B N 1
ATOM 2831 C CA . LEU B 1 138 ? -8.977 21.734 12.32 1 98.81 138 LEU B CA 1
ATOM 2832 C C . LEU B 1 138 ? -10.344 21.062 12.32 1 98.81 138 LEU B C 1
ATOM 2834 O O . LEU B 1 138 ? -10.711 20.391 11.352 1 98.81 138 LEU B O 1
ATOM 2838 N N . ASP B 1 139 ? -11.102 21.375 13.312 1 98.75 139 ASP B N 1
ATOM 2839 C CA . ASP B 1 139 ? -12.406 20.75 13.469 1 98.75 139 ASP B CA 1
ATOM 2840 C C . ASP B 1 139 ? -13.477 21.5 12.688 1 98.75 139 ASP B C 1
ATOM 2842 O O . ASP B 1 139 ? -13.758 22.672 12.984 1 98.75 139 ASP B O 1
ATOM 2846 N N . VAL B 1 140 ? -14.07 20.859 11.773 1 98.69 140 VAL B N 1
ATOM 2847 C CA . VAL B 1 140 ? -15.133 21.469 10.984 1 98.69 140 VAL B CA 1
ATOM 2848 C C . VAL B 1 140 ? -16.297 20.484 10.836 1 98.69 140 VAL B C 1
ATOM 2850 O O . VAL B 1 140 ? -16.078 19.266 10.719 1 98.69 140 VAL B O 1
ATOM 2853 N N . TYR B 1 141 ? -17.5 21 10.875 1 98.44 141 TYR B N 1
ATOM 2854 C CA . TYR B 1 141 ? -18.656 20.156 10.602 1 98.44 141 TYR B CA 1
ATOM 2855 C C . TYR B 1 141 ? -18.641 19.672 9.156 1 98.44 141 TYR B C 1
ATOM 2857 O O . TYR B 1 141 ? -18.359 20.438 8.242 1 98.44 141 TYR B O 1
ATOM 2865 N N . PRO B 1 142 ? -18.969 18.359 9 1 98.25 142 PRO B N 1
ATOM 2866 C CA . PRO B 1 142 ? -18.891 17.781 7.652 1 98.25 142 PRO B CA 1
ATOM 2867 C C . PRO B 1 142 ? -19.688 18.578 6.629 1 98.25 142 PRO B C 1
ATOM 2869 O O . PRO B 1 142 ? -19.234 18.781 5.504 1 98.25 142 PRO B O 1
ATOM 2872 N N . GLU B 1 143 ? -20.828 19.031 7 1 97.31 143 GLU B N 1
ATOM 2873 C CA . GLU B 1 143 ? -21.672 19.781 6.086 1 97.31 143 GLU B CA 1
ATOM 2874 C C . GLU B 1 143 ? -21 21.062 5.629 1 97.31 143 GLU B C 1
ATOM 2876 O O . GLU B 1 143 ? -21.031 21.422 4.449 1 97.31 143 GLU B O 1
ATOM 2881 N N . ILE B 1 144 ? -20.406 21.734 6.547 1 96.44 144 ILE B N 1
ATOM 2882 C CA . ILE B 1 144 ? -19.703 22.984 6.262 1 96.44 144 ILE B CA 1
ATOM 2883 C C . ILE B 1 144 ? -18.484 22.703 5.395 1 96.44 144 ILE B C 1
ATOM 2885 O O . ILE B 1 144 ? -18.266 23.375 4.387 1 96.44 144 ILE B O 1
ATOM 2889 N N . GLY B 1 145 ? -17.703 21.734 5.766 1 95.75 145 GLY B N 1
ATOM 2890 C CA . GLY B 1 145 ? -16.516 21.375 5.023 1 95.75 145 GLY B CA 1
ATOM 2891 C C . GLY B 1 145 ? -16.781 21 3.582 1 95.75 145 GLY B C 1
ATOM 2892 O O . GLY B 1 145 ? -16.109 21.469 2.668 1 95.75 145 GLY B O 1
ATOM 2893 N N . LEU B 1 146 ? -17.766 20.156 3.432 1 94.31 146 LEU B N 1
ATOM 2894 C CA . LEU B 1 146 ? -18.109 19.703 2.094 1 94.31 146 LEU B CA 1
ATOM 2895 C C . LEU B 1 146 ? -18.609 20.844 1.229 1 94.31 146 LEU B C 1
ATOM 2897 O O . LEU B 1 146 ? -18.312 20.906 0.034 1 94.31 146 LEU B O 1
ATOM 2901 N N . LYS B 1 147 ? -19.391 21.734 1.79 1 93.88 147 LYS B N 1
ATOM 2902 C CA . LYS B 1 147 ? -19.875 22.906 1.071 1 93.88 147 LYS B CA 1
ATOM 2903 C C . LYS B 1 147 ? -18.703 23.781 0.603 1 93.88 147 LYS B C 1
ATOM 2905 O O . LYS B 1 147 ? -18.703 24.266 -0.53 1 93.88 147 LYS B O 1
ATOM 2910 N N . ARG B 1 148 ? -17.75 24 1.403 1 92.69 148 ARG B N 1
ATOM 2911 C CA . ARG B 1 148 ? -16.562 24.781 1.065 1 92.69 148 ARG B CA 1
ATOM 2912 C C . ARG B 1 148 ? -15.75 24.094 -0.035 1 92.69 148 ARG B C 1
ATOM 2914 O O . ARG B 1 148 ? -15.266 24.75 -0.96 1 92.69 148 ARG B O 1
ATOM 2921 N N . ALA B 1 149 ? -15.586 22.703 0.04 1 90.06 149 ALA B N 1
ATOM 2922 C CA . ALA B 1 149 ? -14.812 21.922 -0.915 1 90.06 149 ALA B CA 1
ATOM 2923 C C . ALA B 1 149 ? -15.461 21.938 -2.295 1 90.06 149 ALA B C 1
ATOM 2925 O O . ALA B 1 149 ? -14.773 21.922 -3.314 1 90.06 149 ALA B O 1
ATOM 2926 N N . SER B 1 150 ? -16.719 21.969 -2.344 1 88.81 150 SER B N 1
ATOM 2927 C CA . SER B 1 150 ? -17.469 21.922 -3.602 1 88.81 150 SER B CA 1
ATOM 2928 C C . SER B 1 150 ? -17.312 23.219 -4.379 1 88.81 150 SER B C 1
ATOM 2930 O O . SER B 1 150 ? -17.531 23.25 -5.59 1 88.81 150 SER B O 1
ATOM 2932 N N . LYS B 1 151 ? -17 24.281 -3.785 1 85.12 151 LYS B N 1
ATOM 2933 C CA . LYS B 1 151 ? -16.844 25.578 -4.426 1 85.12 151 LYS B CA 1
ATOM 2934 C C . LYS B 1 151 ? -15.492 25.672 -5.141 1 85.12 151 LYS B C 1
ATOM 2936 O O . LYS B 1 151 ? -15.312 26.5 -6.031 1 85.12 151 LYS B O 1
ATOM 2941 N N . ARG B 1 152 ? -14.594 24.953 -4.828 1 77.06 152 ARG B N 1
ATOM 2942 C CA . ARG B 1 152 ? -13.242 25.016 -5.383 1 77.06 152 ARG B CA 1
ATOM 2943 C C . ARG B 1 152 ? -13.164 24.281 -6.715 1 77.06 152 ARG B C 1
ATOM 2945 O O . ARG B 1 152 ? -12.828 24.891 -7.738 1 77.06 152 ARG B O 1
ATOM 2952 N N . ASN B 1 153 ? -13.328 22.969 -6.742 1 75.69 153 ASN B N 1
ATOM 2953 C CA . ASN B 1 153 ? -13.242 22.125 -7.934 1 75.69 153 ASN B CA 1
ATOM 2954 C C . ASN B 1 153 ? -14.266 21 -7.898 1 75.69 153 ASN B C 1
ATOM 2956 O O . ASN B 1 153 ? -15.023 20.859 -6.934 1 75.69 153 ASN B O 1
ATOM 2960 N N . HIS B 1 154 ? -14.211 20.359 -9.008 1 81.94 154 HIS B N 1
ATOM 2961 C CA . HIS B 1 154 ? -15.023 19.156 -9.008 1 81.94 154 HIS B CA 1
ATOM 2962 C C . HIS B 1 154 ? -14.555 18.172 -7.934 1 81.94 154 HIS B C 1
ATOM 2964 O O . HIS B 1 154 ? -13.352 18 -7.734 1 81.94 154 HIS B O 1
ATOM 2970 N N . LEU B 1 155 ? -15.523 17.625 -7.301 1 84.5 155 LEU B N 1
ATOM 2971 C CA . LEU B 1 155 ? -15.25 16.688 -6.219 1 84.5 155 LEU B CA 1
ATOM 2972 C C . LEU B 1 155 ? -14.531 15.453 -6.738 1 84.5 155 LEU B C 1
ATOM 2974 O O . LEU B 1 155 ? -14.883 14.922 -7.797 1 84.5 155 LEU B O 1
ATOM 2978 N N . ASP B 1 156 ? -13.516 14.992 -6.035 1 89.12 156 ASP B N 1
ATOM 2979 C CA . ASP B 1 156 ? -12.828 13.758 -6.391 1 89.12 156 ASP B CA 1
ATOM 2980 C C . ASP B 1 156 ? -13.547 12.539 -5.809 1 89.12 156 ASP B C 1
ATOM 2982 O O . ASP B 1 156 ? -14.633 12.672 -5.246 1 89.12 156 ASP B O 1
ATOM 2986 N N . ARG B 1 157 ? -13.023 11.391 -5.969 1 89.38 157 ARG B N 1
ATOM 2987 C CA . ARG B 1 157 ? -13.672 10.141 -5.578 1 89.38 157 ARG B CA 1
ATOM 2988 C C . ARG B 1 157 ? -14 10.141 -4.086 1 89.38 157 ARG B C 1
ATOM 2990 O O . ARG B 1 157 ? -15.078 9.711 -3.682 1 89.38 157 ARG B O 1
ATOM 2997 N N . ILE B 1 158 ? -13.078 10.586 -3.248 1 90.25 158 ILE B N 1
ATOM 2998 C CA . ILE B 1 158 ? -13.258 10.57 -1.8 1 90.25 158 ILE B CA 1
ATOM 2999 C C . ILE B 1 158 ? -14.297 11.609 -1.393 1 90.25 158 ILE B C 1
ATOM 3001 O O . ILE B 1 158 ? -15.18 11.328 -0.573 1 90.25 158 ILE B O 1
ATOM 3005 N N . GLU B 1 159 ? -14.258 12.781 -1.979 1 89.75 159 GLU B N 1
ATOM 3006 C CA . GLU B 1 159 ? -15.148 13.883 -1.63 1 89.75 159 GLU B CA 1
ATOM 3007 C C . GLU B 1 159 ? -16.594 13.586 -2.049 1 89.75 159 GLU B C 1
ATOM 3009 O O . GLU B 1 159 ? -17.516 14.234 -1.567 1 89.75 159 GLU B O 1
ATOM 3014 N N . HIS B 1 160 ? -16.766 12.594 -2.93 1 89.88 160 HIS B N 1
ATOM 3015 C CA . HIS B 1 160 ? -18.094 12.211 -3.398 1 89.88 160 HIS B CA 1
ATOM 3016 C C . HIS B 1 160 ? -18.766 11.25 -2.426 1 89.88 160 HIS B C 1
ATOM 3018 O O . HIS B 1 160 ? -19.938 10.906 -2.604 1 89.88 160 HIS B O 1
ATOM 3024 N N . ARG B 1 161 ? -18.078 10.914 -1.391 1 93.25 161 ARG B N 1
ATOM 3025 C CA . ARG B 1 161 ? -18.656 9.984 -0.43 1 93.25 161 ARG B CA 1
ATOM 3026 C C . ARG B 1 161 ? -19.797 10.633 0.356 1 93.25 161 ARG B C 1
ATOM 3028 O O . ARG B 1 161 ? -19.953 11.859 0.318 1 93.25 161 ARG B O 1
ATOM 3035 N N . SER B 1 162 ? -20.531 9.867 1.058 1 94.12 162 SER B N 1
ATOM 3036 C CA . SER B 1 162 ? -21.75 10.305 1.717 1 94.12 162 SER B CA 1
ATOM 3037 C C . SER B 1 162 ? -21.453 11.203 2.914 1 94.12 162 SER B C 1
ATOM 3039 O O . SER B 1 162 ? -20.359 11.141 3.479 1 94.12 162 SER B O 1
ATOM 3041 N N . LEU B 1 163 ? -22.391 11.938 3.248 1 97 163 LEU B N 1
ATOM 3042 C CA . LEU B 1 163 ? -22.281 12.75 4.457 1 97 163 LEU B CA 1
ATOM 3043 C C . LEU B 1 163 ? -22.062 11.867 5.684 1 97 163 LEU B C 1
ATOM 3045 O O . LEU B 1 163 ? -21.328 12.25 6.598 1 97 163 LEU B O 1
ATOM 3049 N N . THR B 1 164 ? -22.719 10.68 5.742 1 98.12 164 THR B N 1
ATOM 3050 C CA . THR B 1 164 ? -22.547 9.727 6.832 1 98.12 164 THR B CA 1
ATOM 3051 C C . THR B 1 164 ? -21.078 9.312 6.953 1 98.12 164 THR B C 1
ATOM 3053 O O . THR B 1 164 ? -20.547 9.195 8.062 1 98.12 164 THR B O 1
ATOM 3056 N N . PHE B 1 165 ? -20.438 9.117 5.832 1 98.38 165 PHE B N 1
ATOM 3057 C CA . PHE B 1 165 ? -19.016 8.812 5.812 1 98.38 165 PHE B CA 1
ATOM 3058 C C . PHE B 1 165 ? -18.219 9.898 6.535 1 98.38 165 PHE B C 1
ATOM 3060 O O . PHE B 1 165 ? -17.375 9.594 7.391 1 98.38 165 PHE B O 1
ATOM 3067 N N . PHE B 1 166 ? -18.469 11.102 6.223 1 98.69 166 PHE B N 1
ATOM 3068 C CA . PHE B 1 166 ? -17.672 12.203 6.766 1 98.69 166 PHE B CA 1
ATOM 3069 C C . PHE B 1 166 ? -18.031 12.453 8.227 1 98.69 166 PHE B C 1
ATOM 3071 O O . PHE B 1 166 ? -1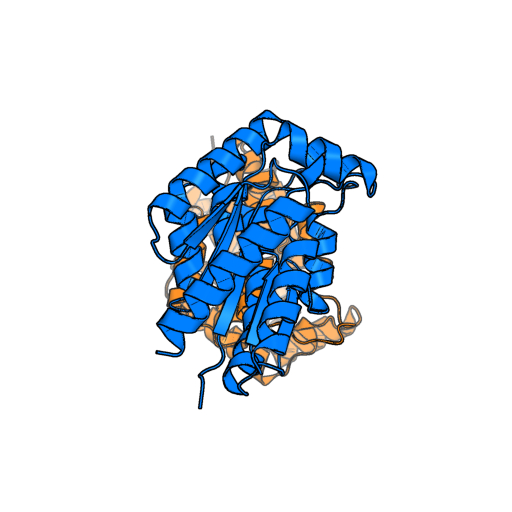7.172 12.844 9.016 1 98.69 166 PHE B O 1
ATOM 3078 N N . LYS B 1 167 ? -19.234 12.195 8.609 1 98.75 167 LYS B N 1
ATOM 3079 C CA . LYS B 1 167 ? -19.594 12.273 10.023 1 98.75 167 LYS B CA 1
ATOM 3080 C C . LYS B 1 167 ? -18.828 11.234 10.844 1 98.75 167 LYS B C 1
ATOM 3082 O O . LYS B 1 167 ? -18.328 11.539 11.922 1 98.75 167 LYS B O 1
ATOM 3087 N N . LYS B 1 168 ? -18.734 10.047 10.297 1 98.81 168 LYS B N 1
ATOM 3088 C CA . LYS B 1 168 ? -17.969 8.992 10.945 1 98.81 168 LYS B CA 1
ATOM 3089 C C . LYS B 1 168 ? -16.484 9.352 11 1 98.81 168 LYS B C 1
ATOM 3091 O O . LYS B 1 168 ? -15.805 9.078 11.992 1 98.81 168 LYS B O 1
ATOM 3096 N N . THR B 1 169 ? -16 9.898 9.93 1 98.81 169 THR B N 1
ATOM 3097 C CA . THR B 1 169 ? -14.602 10.32 9.844 1 98.81 169 THR B CA 1
ATOM 3098 C C . THR B 1 169 ? -14.297 11.375 10.906 1 98.81 169 THR B C 1
ATOM 3100 O O . THR B 1 169 ? -13.312 11.258 11.641 1 98.81 169 THR B O 1
ATOM 3103 N N . ARG B 1 170 ? -15.133 12.398 10.977 1 98.88 170 ARG B N 1
ATOM 3104 C CA . ARG B 1 170 ? -14.953 13.422 11.992 1 98.88 170 ARG B CA 1
ATOM 3105 C C . ARG B 1 170 ? -15 12.82 13.391 1 98.88 170 ARG B C 1
ATOM 3107 O O . ARG B 1 170 ? -14.188 13.164 14.25 1 98.88 170 ARG B O 1
ATOM 3114 N N . ALA B 1 171 ? -15.938 11.953 13.641 1 98.75 171 ALA B N 1
ATOM 3115 C CA . ALA B 1 171 ? -16.047 11.305 14.945 1 98.75 171 ALA B CA 1
ATOM 3116 C C . ALA B 1 171 ? -14.758 10.578 15.305 1 98.75 171 ALA B C 1
ATOM 3118 O O . ALA B 1 171 ? -14.328 10.602 16.469 1 98.75 171 ALA B O 1
ATOM 3119 N N . SER B 1 172 ? -14.195 9.938 14.336 1 98.62 172 SER B N 1
ATOM 3120 C CA . SER B 1 172 ? -12.93 9.234 14.547 1 98.62 172 SER B CA 1
ATOM 3121 C C . SER B 1 172 ? -11.805 10.211 14.875 1 98.62 172 SER B C 1
ATOM 3123 O O . SER B 1 172 ? -11 9.953 15.773 1 98.62 172 SER B O 1
ATOM 3125 N N . TYR B 1 173 ? -11.727 11.336 14.125 1 98.62 173 TYR B N 1
ATOM 3126 C CA . TYR B 1 173 ? -10.758 12.375 14.492 1 98.62 173 TYR B CA 1
ATOM 3127 C C . TYR B 1 173 ? -10.922 12.773 15.953 1 98.62 173 TYR B C 1
ATOM 3129 O O . TYR B 1 173 ? -9.953 12.773 16.719 1 98.62 173 TYR B O 1
ATOM 3137 N N . LEU B 1 174 ? -12.109 13.07 16.312 1 98.31 174 LEU B N 1
ATOM 3138 C CA . LEU B 1 174 ? -12.391 13.586 17.641 1 98.31 174 LEU B CA 1
ATOM 3139 C C . LEU B 1 174 ? -12.039 12.555 18.719 1 98.31 174 LEU B C 1
ATOM 3141 O O . LEU B 1 174 ? -11.531 12.906 19.781 1 98.31 174 LEU B O 1
ATOM 3145 N N . LYS B 1 175 ? -12.289 11.344 18.469 1 97.44 175 LYS B N 1
ATOM 3146 C CA . LYS B 1 175 ? -11.945 10.273 19.406 1 97.44 175 LYS B CA 1
ATOM 3147 C C . LYS B 1 175 ? -10.43 10.148 19.547 1 97.44 175 LYS B C 1
ATOM 3149 O O . LYS B 1 175 ? -9.922 10.023 20.672 1 97.44 175 LYS B O 1
ATOM 3154 N N . ASN B 1 176 ? -9.711 10.219 18.469 1 96.31 176 ASN B N 1
ATOM 3155 C CA . ASN B 1 176 ? -8.273 9.969 18.469 1 96.31 176 ASN B CA 1
ATOM 3156 C C . ASN B 1 176 ? -7.5 11.156 19.031 1 96.31 176 ASN B C 1
ATOM 3158 O O . ASN B 1 176 ? -6.461 10.984 19.672 1 96.31 176 ASN B O 1
ATOM 3162 N N . ILE B 1 177 ? -7.961 12.367 18.797 1 95.69 177 ILE B N 1
ATOM 3163 C CA . ILE B 1 177 ? -7.199 13.523 19.25 1 95.69 177 ILE B CA 1
ATOM 3164 C C . ILE B 1 177 ? -7.297 13.641 20.766 1 95.69 177 ILE B C 1
ATOM 3166 O O . ILE B 1 177 ? -6.426 14.227 21.422 1 95.69 177 ILE B O 1
ATOM 3170 N N . LYS B 1 178 ? -8.32 13.078 21.344 1 94 178 LYS B N 1
ATOM 3171 C CA . LYS B 1 178 ? -8.484 13.086 22.797 1 94 178 LYS B CA 1
ATOM 3172 C C . LYS B 1 178 ? -7.422 12.219 23.469 1 94 178 LYS B C 1
ATOM 3174 O O . LYS B 1 178 ? -7.121 12.406 24.641 1 94 178 LYS B O 1
ATOM 3179 N N . LEU B 1 179 ? -6.809 11.336 22.75 1 90.75 179 LEU B N 1
ATOM 3180 C CA . LEU B 1 179 ? -5.875 10.359 23.297 1 90.75 179 LEU B CA 1
ATOM 3181 C C . LEU B 1 179 ? -4.445 10.883 23.25 1 90.75 179 LEU B C 1
ATOM 3183 O O . LEU B 1 179 ? -3.531 10.266 23.797 1 90.75 179 LEU B O 1
ATOM 3187 N N . ASP B 1 180 ? -4.285 12.031 22.641 1 90.44 180 ASP B N 1
ATOM 3188 C CA . ASP B 1 180 ? -2.936 12.547 22.438 1 90.44 180 ASP B CA 1
ATOM 3189 C C . ASP B 1 180 ? -2.838 14.016 22.844 1 90.44 180 ASP B C 1
ATOM 3191 O O . ASP B 1 180 ? -3.316 14.898 22.141 1 90.44 180 ASP B O 1
ATOM 3195 N N . LYS B 1 181 ? -2.053 14.305 23.75 1 85.38 181 LYS B N 1
ATOM 3196 C CA . LYS B 1 181 ? -1.94 15.641 24.328 1 85.38 181 LYS B CA 1
ATOM 3197 C C . LYS B 1 181 ? -1.124 16.562 23.422 1 85.38 181 LYS B C 1
ATOM 3199 O O . LYS B 1 181 ? -1.123 17.781 23.594 1 85.38 181 LYS B O 1
ATOM 3204 N N . LYS B 1 182 ? -0.471 15.984 22.453 1 87.81 182 LYS B N 1
ATOM 3205 C CA . LYS B 1 182 ? 0.336 16.781 21.531 1 87.81 182 LYS B CA 1
ATOM 3206 C C . LYS B 1 182 ? -0.519 17.359 20.406 1 87.81 182 LYS B C 1
ATOM 3208 O O . LYS B 1 182 ? -0.021 18.094 19.562 1 87.81 182 LYS B O 1
ATOM 3213 N N . ILE B 1 183 ? -1.735 17.047 20.453 1 96.44 183 ILE B N 1
ATOM 3214 C CA . ILE B 1 183 ? -2.6 17.5 19.375 1 96.44 183 ILE B CA 1
ATOM 3215 C C . ILE B 1 183 ? -3.398 18.719 19.844 1 96.44 183 ILE B C 1
ATOM 3217 O O . ILE B 1 183 ? -4.02 18.688 20.906 1 96.44 183 ILE B O 1
ATOM 3221 N N . ILE B 1 184 ? -3.352 19.75 19.062 1 97.19 184 ILE B N 1
ATOM 3222 C CA . ILE B 1 184 ? -4.109 20.969 19.312 1 97.19 184 ILE B CA 1
ATOM 3223 C C . ILE B 1 184 ? -5.371 20.984 18.453 1 97.19 184 ILE B C 1
ATOM 3225 O O . ILE B 1 184 ? -5.301 20.812 17.234 1 97.19 184 ILE B O 1
ATOM 3229 N N . LYS B 1 185 ? -6.52 21.141 19.031 1 98.06 185 LYS B N 1
ATOM 3230 C CA . LYS B 1 185 ? -7.773 21.266 18.297 1 98.06 185 LYS B CA 1
ATOM 3231 C C . LYS B 1 185 ? -8.148 22.719 18.078 1 98.06 185 LYS B C 1
ATOM 3233 O O . LYS B 1 185 ? -8.125 23.531 19.016 1 98.06 185 LYS B O 1
ATOM 3238 N N . ILE B 1 186 ? -8.469 23.094 16.922 1 98.5 186 ILE B N 1
ATOM 3239 C CA . ILE B 1 186 ? -8.914 24.438 16.547 1 98.5 186 ILE B CA 1
ATOM 3240 C C . ILE B 1 186 ? -10.32 24.359 15.938 1 98.5 186 ILE B C 1
ATOM 3242 O O . ILE B 1 186 ? -10.594 23.5 15.086 1 98.5 186 ILE B O 1
ATOM 3246 N N . ASN B 1 187 ? -11.242 25.203 16.406 1 98.56 187 ASN B N 1
ATOM 3247 C CA . ASN B 1 187 ? -12.57 25.312 15.812 1 98.56 187 ASN B CA 1
ATOM 3248 C C . ASN B 1 187 ? -12.523 25.984 14.445 1 98.56 187 ASN B C 1
ATOM 3250 O O . ASN B 1 187 ? -12.484 27.219 14.359 1 98.56 187 ASN B O 1
ATOM 3254 N N . ALA B 1 188 ? -12.688 25.219 13.414 1 98.5 188 ALA B N 1
ATOM 3255 C CA . ALA B 1 188 ? -12.562 25.734 12.055 1 98.5 188 ALA B CA 1
ATOM 3256 C C . ALA B 1 188 ? -13.938 26.047 11.469 1 98.5 188 ALA B C 1
ATOM 3258 O O . ALA B 1 188 ? -14.078 26.219 10.258 1 98.5 188 ALA B O 1
ATOM 3259 N N . ASN B 1 189 ? -14.953 26.047 12.312 1 98.06 189 ASN B N 1
ATOM 3260 C CA . ASN B 1 189 ? -16.281 26.422 11.852 1 98.06 189 ASN B CA 1
ATOM 3261 C C . ASN B 1 189 ? -16.453 27.938 11.852 1 98.06 189 ASN B C 1
ATOM 3263 O O . ASN B 1 189 ? -17.438 28.453 11.312 1 98.06 189 ASN B O 1
ATOM 3267 N N . LEU B 1 190 ? -15.562 28.656 12.383 1 97 190 LEU B N 1
ATOM 3268 C CA . LEU B 1 190 ? -15.594 30.109 12.508 1 97 190 LEU B CA 1
ATOM 3269 C C . LEU B 1 190 ? -15.023 30.766 11.25 1 97 190 LEU B C 1
ATOM 3271 O O . LEU B 1 190 ? -14.57 30.078 10.336 1 97 190 LEU B O 1
ATOM 3275 N N . ASN B 1 191 ? -15.156 32.094 11.188 1 95.12 191 ASN B N 1
ATOM 3276 C CA . ASN B 1 191 ? -14.586 32.812 10.047 1 95.12 191 ASN B CA 1
ATOM 3277 C C . ASN B 1 191 ? -13.062 32.656 10 1 95.12 191 ASN B C 1
ATOM 3279 O O . ASN B 1 191 ? -12.422 32.469 11.031 1 95.12 191 ASN B O 1
ATOM 3283 N N . ILE B 1 192 ? -12.484 32.812 8.836 1 95.06 192 ILE B N 1
ATOM 3284 C CA . ILE B 1 192 ? -11.086 32.469 8.539 1 95.06 192 ILE B CA 1
ATOM 3285 C C . ILE B 1 192 ? -10.164 33.344 9.383 1 95.06 192 ILE B C 1
ATOM 3287 O O . ILE B 1 192 ? -9.094 32.906 9.805 1 95.06 192 ILE B O 1
ATOM 3291 N N . LYS B 1 193 ? -10.516 34.625 9.648 1 97.06 193 LYS B N 1
ATOM 3292 C CA . LYS B 1 193 ? -9.695 35.531 10.438 1 97.06 193 LYS B CA 1
ATOM 3293 C C . LYS B 1 193 ? -9.562 35.031 11.875 1 97.06 193 LYS B C 1
ATOM 3295 O O . LYS B 1 193 ? -8.469 35.062 12.445 1 97.06 193 LYS B O 1
ATOM 3300 N N . ILE B 1 194 ? -10.695 34.625 12.422 1 98 194 ILE B N 1
ATOM 3301 C CA . ILE B 1 194 ? -10.703 34.125 13.789 1 98 194 ILE B CA 1
ATOM 3302 C C . ILE B 1 194 ? -9.906 32.812 13.875 1 98 194 ILE B C 1
ATOM 3304 O O . ILE B 1 194 ? -9.109 32.625 14.797 1 98 194 ILE B O 1
ATOM 3308 N N . VAL B 1 195 ? -10.094 31.922 12.906 1 98.12 195 VAL B N 1
ATOM 3309 C CA . VAL B 1 195 ? -9.367 30.656 12.867 1 98.12 195 VAL B CA 1
ATOM 3310 C C . VAL B 1 195 ? -7.867 30.922 12.773 1 98.12 195 VAL B C 1
ATOM 3312 O O . VAL B 1 195 ? -7.074 30.297 13.484 1 98.12 195 VAL B O 1
ATOM 3315 N N . THR B 1 196 ? -7.461 31.859 11.938 1 98.12 196 THR B N 1
ATOM 3316 C CA . THR B 1 196 ? -6.059 32.219 11.75 1 98.12 196 THR B CA 1
ATOM 3317 C C . THR B 1 196 ? -5.453 32.719 13.055 1 98.12 196 THR B C 1
ATOM 3319 O O . THR B 1 196 ? -4.336 32.344 13.422 1 98.12 196 THR B O 1
ATOM 3322 N N . GLN B 1 197 ? -6.219 33.562 13.734 1 98.38 197 GLN B N 1
ATOM 3323 C CA . GLN B 1 197 ? -5.75 34.094 15.016 1 98.38 197 GLN B CA 1
ATOM 3324 C C . GLN B 1 197 ? -5.609 32.969 16.047 1 98.38 197 GLN B C 1
ATOM 3326 O O . GLN B 1 197 ? -4.66 32.969 16.844 1 98.38 197 GLN B O 1
ATOM 3331 N N . ASN B 1 198 ? -6.555 32.094 16.062 1 98.44 198 ASN B N 1
ATOM 3332 C CA . ASN B 1 198 ? -6.488 30.984 16.984 1 98.44 198 ASN B CA 1
ATOM 3333 C C . ASN B 1 198 ? -5.273 30.094 16.703 1 98.44 198 ASN B C 1
ATOM 3335 O O . ASN B 1 198 ? -4.602 29.641 17.641 1 98.44 198 ASN B O 1
ATOM 3339 N N . ILE B 1 199 ? -4.969 29.828 15.438 1 98.38 199 ILE B N 1
ATOM 3340 C CA . ILE B 1 199 ? -3.787 29.062 15.055 1 98.38 199 ILE B CA 1
ATOM 3341 C C . ILE B 1 199 ? -2.529 29.781 15.539 1 98.38 199 ILE B C 1
ATOM 3343 O O . ILE B 1 199 ? -1.652 29.172 16.156 1 98.38 199 ILE B O 1
ATOM 3347 N N . LYS B 1 200 ? -2.467 31.062 15.266 1 98.19 200 LYS B N 1
ATOM 3348 C CA . LYS B 1 200 ? -1.309 31.859 15.656 1 98.19 200 LYS B CA 1
ATOM 3349 C C . LYS B 1 200 ? -1.068 31.766 17.172 1 98.19 200 LYS B C 1
ATOM 3351 O O . LYS B 1 200 ? 0.057 31.531 17.609 1 98.19 200 LYS B O 1
ATOM 3356 N N . ASN B 1 201 ? -2.131 31.969 17.922 1 98.12 201 ASN B N 1
ATOM 3357 C CA . ASN B 1 201 ? -2.018 31.922 19.375 1 98.12 201 ASN B CA 1
ATOM 3358 C C . ASN B 1 201 ? -1.491 30.578 19.859 1 98.12 201 ASN B C 1
ATOM 3360 O O . ASN B 1 201 ? -0.614 30.516 20.719 1 98.12 201 ASN B O 1
ATOM 3364 N N . GLN B 1 202 ? -1.992 29.547 19.312 1 97.25 202 GLN B N 1
ATOM 3365 C CA . GLN B 1 202 ? -1.618 28.203 19.75 1 97.25 202 GLN B CA 1
ATOM 3366 C C . GLN B 1 202 ? -0.185 27.875 19.344 1 97.25 202 GLN B C 1
ATOM 3368 O O . GLN B 1 202 ? 0.552 27.234 20.109 1 97.25 202 GLN B O 1
ATOM 3373 N N . ILE B 1 203 ? 0.227 28.219 18.156 1 97.25 203 ILE B N 1
ATOM 3374 C CA . ILE B 1 203 ? 1.574 27.953 17.672 1 97.25 203 ILE B CA 1
ATOM 3375 C C . ILE B 1 203 ? 2.592 28.734 18.5 1 97.25 203 ILE B C 1
ATOM 3377 O O . ILE B 1 203 ? 3.641 28.203 18.859 1 97.25 203 ILE B O 1
ATOM 3381 N N . LEU B 1 204 ? 2.309 30 18.797 1 97.06 204 LEU B N 1
ATOM 3382 C CA . LEU B 1 204 ? 3.219 30.797 19.594 1 97.06 204 LEU B CA 1
ATOM 3383 C C . LEU B 1 204 ? 3.375 30.219 21 1 97.06 204 LEU B C 1
ATOM 3385 O O . LEU B 1 204 ? 4.484 30.188 21.547 1 97.06 204 LEU B O 1
ATOM 3389 N N . LYS B 1 205 ? 2.23 29.828 21.531 1 96.38 205 LYS B N 1
ATOM 3390 C CA . LYS B 1 205 ? 2.285 29.172 22.828 1 96.38 205 LYS B CA 1
ATOM 3391 C C . LYS B 1 205 ? 3.152 27.922 22.781 1 96.38 205 LYS B C 1
ATOM 3393 O O . LYS B 1 205 ? 3.949 27.672 23.688 1 96.38 205 LYS B O 1
ATOM 3398 N N . TRP B 1 206 ? 3.035 27.109 21.75 1 95.62 206 TRP B N 1
ATOM 3399 C CA . TRP B 1 206 ? 3.793 25.875 21.578 1 95.62 206 TRP B CA 1
ATOM 3400 C C . TRP B 1 206 ? 5.281 26.172 21.422 1 95.62 206 TRP B C 1
ATOM 3402 O O . TRP B 1 206 ? 6.125 25.453 21.969 1 95.62 206 TRP B O 1
ATOM 3412 N N . LEU B 1 207 ? 5.617 27.219 20.672 1 94.38 207 LEU B N 1
ATOM 3413 C CA . LEU B 1 207 ? 7.008 27.594 20.453 1 94.38 207 LEU B CA 1
ATOM 3414 C C . LEU B 1 207 ? 7.664 28.031 21.766 1 94.38 207 LEU B C 1
ATOM 3416 O O . LEU B 1 207 ? 8.852 27.781 21.984 1 94.38 207 LEU B O 1
ATOM 3420 N N . GLN B 1 208 ? 6.875 28.641 22.562 1 91.81 208 GLN B N 1
ATOM 3421 C CA . GLN B 1 208 ? 7.395 29.125 23.844 1 91.81 208 GLN B CA 1
ATOM 3422 C C . GLN B 1 208 ? 7.676 27.969 24.797 1 91.81 208 GLN B C 1
ATOM 3424 O O . GLN B 1 208 ? 8.617 28.016 25.594 1 91.81 208 GLN B O 1
ATOM 3429 N N . GLN B 1 209 ? 6.848 26.922 24.75 1 84.38 209 GLN B N 1
ATOM 3430 C CA . GLN B 1 209 ? 7.035 25.75 25.578 1 84.38 209 GLN B CA 1
ATOM 3431 C C . GLN B 1 209 ? 8.227 24.906 25.109 1 84.38 209 GLN B C 1
ATOM 3433 O O . GLN B 1 209 ? 8.883 24.25 25.922 1 84.38 209 GLN B O 1
ATOM 3438 N N . LYS B 1 210 ? 8.453 24.797 23.781 1 66.06 210 LYS B N 1
ATOM 3439 C CA . LYS B 1 210 ? 9.516 23.969 23.219 1 66.06 210 LYS B CA 1
ATOM 3440 C C . LYS B 1 210 ? 10.836 24.75 23.172 1 66.06 210 LYS B C 1
ATOM 3442 O O . LYS B 1 210 ? 11.914 24.141 23.156 1 66.06 210 LYS B O 1
ATOM 3447 N N . VAL B 1 211 ? 10.758 26.031 22.859 1 56.03 211 VAL B N 1
ATOM 3448 C CA . VAL B 1 211 ? 11.961 26.859 22.906 1 56.03 211 VAL B CA 1
ATOM 3449 C C . VAL B 1 211 ? 12.406 27.062 24.344 1 56.03 211 VAL B C 1
ATOM 3451 O O . VAL B 1 211 ? 13.602 27.203 24.609 1 56.03 211 VAL B O 1
ATOM 3454 N N . VAL B 1 212 ? 11.461 26.828 25.328 1 44.88 212 VAL B N 1
ATOM 3455 C CA . VAL B 1 212 ? 11.922 26.984 26.703 1 44.88 212 VAL B CA 1
ATOM 3456 C C . VAL B 1 212 ? 12.297 25.625 27.281 1 44.88 212 VAL B C 1
ATOM 3458 O O . VAL B 1 212 ? 11.617 24.625 27.031 1 44.88 212 VAL B O 1
#

Sequence (424 aa):
MIKSKFIVIEGLEGAGKTHACICVQRILKENNIKNVILVRQPGSTPVAEKIRKLIKNNTYIEDFEKETELLLMYAARIQLVKKIIQPALKKGTWVISDRHDLSSLAYQGGGLGIKRKLINKLKYLFLQDFIPDLTIYLDVYPEIGLKRASKRNHLDRIEHRSLTFFKKTRASYLKNIKLDKKIIKINANLNIKIVTQNIKNQILKWLQQKVVMIKSKFIVIEGLEGAGKTHACICVQRILKENNIKNVILVRQPGSTPVAEKIRKLIKNNTYIEDFEKETELLLMYAARIQLVKKIIQPALKKGTWVISDRHDLSSLAYQGGGLGIKRKLINKLKYLFLQDFIPDLTIYLDVYPEIGLKRASKRNHLDRIEHRSLTFFKKTRASYLKNIKLDKKIIKINANLNIKIVTQNIKNQILKWLQQKVV

Secondary structure (DSSP, 8-state):
-----EEEEEE-TTS-HHHHHHHHHHHHHHTT---EEEEESS-SSHHHHHHHHHHH-S--SSPPPHHHHHHHHHHHHHHHIIIIIHHHHHTT-EEEEE--HHHHIIIIIIIT---HHHHHHHHHHHHTT---SEEEEEE--HHHHHHHHHTTS---TTTTS-HHHHHHHHHHHHHHHTT-TTEEEEETTS-HHHHHHHHHHHHHHHHHHHH-/-----EEEEEE-TTS-HHHHHHHHHHHHHHTT---EEEEESS-SSHHHHHHHHHHH-S--SSPPPHHHHHHHHHHHHHHHIIIIIHHHHHTT-EEEEE--HHHHIIIIIIIT---HHHHHHHHHHHHTT---SEEEEEE--HHHHHHHHHTTS---TTTTS-HHHHHHHHHHHHHHHTT-TTEEEEETTS-HHHHHHHHHHHHHHHHHHHH-

InterPro domains:
  IPR018094 Thymidylate kinase [MF_00165] (5-207)
  IPR018094 Thymidylate kinase [TIGR00041] (1-199)
  IPR018095 Thymidylate kinase, conserved site [PS01331] (96-108)
  IPR027417 P-loop containing nucleoside triphosphate hydrolase [G3DSA:3.40.50.300] (2-211)
  IPR027417 P-loop containing nucleoside triphosphate hydrolase [SSF52540] (1-209)
  IPR039430 Thymidylate kinase-like domain [PF02223] (9-199)

Foldseek 3Di:
DQQAFEEEEAEDAQLCRVVLLVLLQVLCVVVVQPQEDEEEFQDDDPVSVVLVCVLFAPPDPDDDDLVRSLVSRVVSQLCCCVVPVVVCSVVRGYYYYHDHLLLSCLQSCQLVPDPNVVSVVVCCVRVNPPDGQAYEYRQDQLVNNLVSNVVPDDGTPSSPDDSSSVVSSSVSSVVVQVVDPRYHYFHSHDDPVVSSVVSSVVSVVVCVVSVD/DQQAFEEEEAEDAQLCRVVLLVLLQVLCVVVVQPQEDEEEFLDDDPVSVVLVCVLQAPPDPDDDDLVRSLVSRVVSQLCCCVVPVVVCSVVRGYYYYHDHLLLSCLQSCQLVPDPNVVSVVVCCVRCNPPDGQAYEYRQDQLVNNLVSNVVPDDGTPSSPDDSSSVVSSSVSSVVVQVVDPRYHYFHSHDDPVVSSVVSSVVSVVVCVVSVD

Solvent-accessible surface area (backbone atoms only — not comparable to full-atom values): 22299 Å² total; per-residue (Å²): 127,87,74,43,47,37,35,31,36,38,61,58,64,50,26,48,51,71,59,48,53,53,50,51,52,51,54,36,39,75,68,74,45,71,56,64,46,80,45,40,53,60,16,80,35,77,65,14,37,53,48,35,51,63,67,37,46,68,80,61,92,62,81,76,42,67,68,24,51,48,30,45,48,48,18,14,42,48,37,30,40,66,70,45,49,52,55,35,35,74,72,51,26,24,37,39,24,40,34,62,70,67,49,48,49,10,44,40,18,37,36,66,62,43,58,63,69,58,54,51,53,52,46,40,74,76,46,54,86,68,68,66,70,31,35,40,35,27,46,45,54,51,70,59,10,49,58,52,40,57,71,74,46,84,71,39,41,68,71,65,51,54,69,68,36,41,49,34,16,50,51,31,43,58,58,54,48,73,76,35,88,60,44,44,80,40,67,35,73,54,60,68,69,59,36,50,49,51,50,50,54,52,51,53,54,49,48,52,59,68,75,89,128,86,74,41,47,39,35,31,35,37,61,59,64,50,24,49,51,71,59,48,53,52,52,50,51,52,56,36,39,76,66,75,45,71,56,63,46,80,45,40,52,59,16,81,36,78,66,14,36,53,50,36,50,63,67,36,47,68,81,58,93,60,82,74,42,67,67,25,52,48,29,46,49,48,19,15,41,50,37,30,39,65,70,44,49,52,56,36,34,74,72,51,25,26,38,38,25,41,34,62,72,66,49,48,48,10,45,41,18,37,36,64,60,43,58,62,69,59,54,50,52,51,45,40,76,76,45,56,87,68,67,65,69,32,34,40,34,28,46,45,54,53,70,58,9,48,56,53,40,57,70,75,46,82,70,40,42,70,71,66,51,53,68,67,36,42,49,34,16,50,51,31,44,58,58,53,48,73,75,34,89,59,44,44,79,41,68,34,74,54,59,70,69,59,38,50,49,53,50,51,54,53,51,52,52,50,48,53,60,69,75,89